Protein 1AOE (pdb70)

Sequence (384 aa):
MLKPNVAIIVAALKPALGIGYKGKMPWRLRKEIRYFKDVTTRTTKPNTRNAVIMGRKTWESIPQKFRPLPDRLNIILSRSYENEIIDDNIIHASSIESSLNLVSDVERVFIIGGAEIYNELINNSLVSHLLITEIEHPSPESIEMDTFLKFPLESWTKQPKSELQKFVGDTVLEDDIKEGDFTYNYTLWTRKMLKPNVAIIVAALKPALGIGYKGKMPWRLRKEIRYFKDVTTRTTKPNTRNAVIMGRKTWESIPQKFRPLPDRLNIILSRSYENEIIDDNIIHASSIESSLNLVSDVERVFIIGGAEIYNELINNSLVSHLLITEIEHPSPESIEMDTFLKFPLESWTKQPKSELQKFVGDTVLEDDIKEGDFTYNYTLWTRK

B-factor: mean 18.91, std 11.2, range [2.0, 79.76]

Organism: Candida albicans (NCBI:txid5476)

Secondary structure (DSSP, 8-state):
--S--EEEEEEEETTTTEEEBTTB-S---HHHHHHHHHHHH--SSTT-EEEEEEEHHHHHHS-GGG-SPTTSEEEEE-TT---EEEETTEEEESSHHHHHHT--SEEEEEE---HHHHHHHTTSTTEEEEEEEEEE-S-GGGS---EE----GGGEEEPPHHHHHHHHTT----SSEEETTEEEEEEEEEE-/-----EEEEEEEETTTTEEEBTTB-S---HHHHHHHHHHHH--SSTT---EEEEEHHHHHTS-GGG-SPTTSEEEEE-TTPPPEEEETTEEEESSHHHHTTS-TT-S-EEE---HHHHHHHTT-TTEEEEEEEEEE-S-GGGS---EE----GGGEEEPPHHHHHHHHTT----SSEEETTEEEEEEEEEE-

Foldseek 3Di:
DPLAQAEEEAEAEPDQRFADDPLHGLDDDPVVVVVVLLQQFDDDDDPAGAEEEEEPSNQVSPPPVCPPPPNHQYEYADCPDDFDDPDRRYTYHNDPVVVVVVDDRHGHYYYYDDQVCQQVCLPPVSHFKYKYKYKYFPCVVPRDGDGHHDHPCVQKAKDDVVVVCVSSPPDDFDAQDDDPRMTIGITMIGGD/DDFAQEAEEAEAEPDQQFADAPLHGLDDDDVVVVVVLLLQADDPDPPAGEAEEEEPSNVVSDPPVCPPPPNHAYEYEDCPDDFDDPDRRYTYDNDPVVSRVPGPRHRHYYYYDDQVSQQVPQPPPSHFKYKYKYKYFPCCVPGDGDGGHDHPCVQKAWDDVVVVCVSSPPDDFDAQDDDPRMTIGIIMIGGD

Solvent-accessible surface area: 19963 Å² total; per-residue (Å²): 62,52,42,16,53,1,6,0,7,10,10,0,1,73,115,60,28,0,16,7,82,77,73,110,87,20,25,182,2,164,86,10,94,133,11,47,92,56,1,0,42,60,42,111,39,122,136,41,59,0,0,0,0,0,7,86,142,37,26,92,67,27,58,131,151,134,66,41,27,86,106,12,6,0,0,0,17,17,189,102,50,144,74,94,106,83,69,111,64,21,5,31,0,51,44,8,62,40,0,0,107,66,8,90,63,10,54,66,1,0,0,20,1,19,28,92,26,11,21,104,23,0,76,44,52,4,0,8,39,0,3,3,2,16,0,81,38,109,36,33,136,68,27,107,35,78,42,87,13,150,23,48,40,144,53,5,57,96,46,82,89,68,55,3,66,148,31,1,30,129,16,122,14,83,90,74,12,143,28,82,98,31,35,0,35,23,13,6,29,36,71,110,112,180,120,41,77,3,4,0,7,11,14,0,3,70,108,64,29,0,16,7,73,146,61,150,114,31,22,158,4,168,99,18,72,150,10,48,99,44,6,0,35,85,29,104,108,114,160,52,43,0,0,0,0,0,9,88,152,37,25,98,57,26,69,135,148,134,70,44,24,79,99,9,3,0,0,0,14,17,185,109,49,140,21,89,100,85,72,108,55,24,11,38,0,41,24,28,78,1,0,18,19,13,12,112,93,25,60,66,2,1,0,19,2,22,24,97,15,9,52,77,0,4,106,34,60,38,0,50,37,0,2,2,2,19,0,83,31,108,59,27,160,71,37,116,38,75,41,76,9,152,21,43,37,145,50,8,59,97,48,81,96,71,58,3,66,144,22,2,25,122,19,116,14,80,87,92,10,154,32,78,95,27,32,0,36,23,12,5,27,40,89,152

CATH classification: 3.40.430.10

Structure (mmCIF, N/CA/C/O backbone):
data_1AOE
#
_entry.id   1AOE
#
_cell.length_a   77.910
_cell.length_b   67.280
_cell.length_c   38.490
_cell.angle_alpha   90.00
_cell.angle_beta   93.07
_cell.angle_gamma   90.00
#
_symmetry.space_group_name_H-M   'P 1 21 1'
#
loop_
_entity.id
_entity.type
_entity.pdbx_description
1 polymer 'DIHYDROFOLATE REDUCTASE'
2 non-polymer 'NADPH DIHYDRO-NICOTINAMIDE-ADENINE-DINUCLEOTIDE PHOSPHATE'
3 non-polymer 7-(1-ETHYL-PROPYL)-7H-PYRROLO-[3,2-F]QUINAZOLINE-1,3-DIAMINE
4 water water
#
loop_
_atom_site.group_PDB
_atom_site.id
_atom_site.type_symbol
_atom_site.label_atom_id
_atom_site.label_alt_id
_atom_site.label_comp_id
_atom_site.label_asym_id
_atom_site.label_entity_id
_atom_site.label_seq_id
_atom_site.pdbx_PDB_ins_code
_atom_site.Cartn_x
_atom_site.Cartn_y
_atom_site.Cartn_z
_atom_site.occupancy
_atom_site.B_iso_or_equiv
_atom_site.auth_seq_id
_atom_site.auth_comp_id
_atom_site.auth_asym_id
_atom_site.auth_atom_id
_atom_site.pdbx_PDB_model_num
ATOM 1 N N . MET A 1 1 ? 34.757 15.010 17.856 1.00 17.66 1 MET A N 1
ATOM 2 C CA . MET A 1 1 ? 33.688 15.535 16.927 1.00 20.16 1 MET A CA 1
ATOM 3 C C . MET A 1 1 ? 32.352 15.375 17.707 1.00 17.97 1 MET A C 1
ATOM 4 O O . MET A 1 1 ? 32.074 14.278 18.128 1.00 21.00 1 MET A O 1
ATOM 9 N N . LEU A 1 2 ? 31.609 16.495 17.805 1.00 11.65 2 LEU A N 1
ATOM 10 C CA . LEU A 1 2 ? 30.330 16.480 18.540 1.00 11.88 2 LEU A CA 1
ATOM 11 C C . LEU A 1 2 ? 29.137 16.291 17.589 1.00 12.81 2 LEU A C 1
ATOM 12 O O . LEU A 1 2 ? 28.976 17.051 16.609 1.00 12.36 2 LEU A O 1
ATOM 17 N N . LYS A 1 3 ? 28.291 15.297 17.894 1.00 13.91 3 LYS A N 1
ATOM 18 C CA . LYS A 1 3 ? 27.080 15.035 17.175 1.00 13.43 3 LYS A CA 1
ATOM 19 C C . LYS A 1 3 ? 27.070 15.210 15.675 1.00 12.69 3 LYS A C 1
ATOM 20 O O . LYS A 1 3 ? 26.255 15.935 15.043 1.00 16.09 3 LYS A O 1
ATOM 26 N N . PRO A 1 4 ? 27.985 14.462 14.994 1.00 16.03 4 PRO A N 1
ATOM 27 C CA . PRO A 1 4 ? 28.032 14.467 13.533 1.00 18.67 4 PRO A CA 1
ATOM 28 C C . PRO A 1 4 ? 26.776 13.764 12.975 1.00 12.81 4 PRO A C 1
ATOM 29 O O . PRO A 1 4 ? 26.160 12.911 13.630 1.00 17.29 4 PRO A O 1
ATOM 33 N N . ASN A 1 5 ? 26.411 14.142 11.763 1.00 13.21 5 ASN A N 1
ATOM 34 C CA . ASN A 1 5 ? 25.373 13.448 11.010 1.00 11.95 5 ASN A CA 1
ATOM 35 C C . ASN A 1 5 ? 26.062 12.149 10.532 1.00 22.11 5 ASN A C 1
ATOM 36 O O . ASN A 1 5 ? 27.278 12.220 10.229 1.00 25.47 5 ASN A O 1
ATOM 41 N N . VAL A 1 6 ? 25.421 11.050 10.721 1.00 10.73 6 VAL A N 1
ATOM 42 C CA . VAL A 1 6 ? 26.061 9.755 10.318 1.00 8.29 6 VAL A CA 1
ATOM 43 C C . VAL A 1 6 ? 25.182 9.169 9.174 1.00 12.79 6 VAL A C 1
ATOM 44 O O . VAL A 1 6 ? 23.967 9.259 9.232 1.00 9.80 6 VAL A O 1
ATOM 48 N N . ALA A 1 7 ? 25.857 8.497 8.227 1.00 9.28 7 ALA A N 1
ATOM 49 C CA . ALA A 1 7 ? 25.043 7.838 7.182 1.00 7.45 7 ALA A CA 1
ATOM 50 C C . ALA A 1 7 ? 25.292 6.328 7.265 1.00 9.38 7 ALA A C 1
ATOM 51 O O . ALA A 1 7 ? 26.439 5.888 7.578 1.00 14.00 7 ALA A O 1
ATOM 53 N N . ILE A 1 8 ? 24.278 5.524 6.997 1.00 6.81 8 ILE A N 1
ATOM 54 C CA . ILE A 1 8 ? 24.389 4.089 6.854 1.00 2.00 8 ILE A CA 1
ATOM 55 C C . ILE A 1 8 ? 24.521 3.789 5.321 1.00 10.08 8 ILE A C 1
ATOM 56 O O . ILE A 1 8 ? 23.797 4.374 4.568 1.00 10.36 8 ILE A O 1
ATOM 61 N N . ILE A 1 9 ? 25.540 2.935 5.016 1.00 5.92 9 ILE A N 1
ATOM 62 C CA . ILE A 1 9 ? 25.642 2.539 3.547 1.00 7.29 9 ILE A CA 1
ATOM 63 C C . ILE A 1 9 ? 25.613 1.028 3.574 1.00 7.78 9 ILE A C 1
ATOM 64 O O . ILE A 1 9 ? 26.379 0.355 4.281 1.00 6.86 9 ILE A O 1
ATOM 69 N N . VAL A 1 10 ? 24.731 0.474 2.716 1.00 6.29 10 VAL A N 1
ATOM 70 C CA . VAL A 1 10 ? 24.527 -0.979 2.632 1.00 3.99 10 VAL A CA 1
ATOM 71 C C . VAL A 1 10 ? 23.968 -1.378 1.237 1.00 5.63 10 VAL A C 1
ATOM 72 O O . VAL A 1 10 ? 23.371 -0.537 0.559 1.00 8.68 10 VAL A O 1
ATOM 76 N N . ALA A 1 11 ? 24.246 -2.647 0.932 1.00 8.15 11 ALA A N 1
ATOM 77 C CA . ALA A 1 11 ? 23.686 -3.251 -0.312 1.00 8.51 11 ALA A CA 1
ATOM 78 C C . ALA A 1 11 ? 22.738 -4.380 0.118 1.00 8.86 11 ALA A C 1
ATOM 79 O O . ALA A 1 11 ? 23.167 -5.282 0.873 1.00 11.55 11 ALA A O 1
ATOM 81 N N . ALA A 1 12 ? 21.494 -4.331 -0.366 1.00 12.09 12 ALA A N 1
ATOM 82 C CA . ALA A 1 12 ? 20.513 -5.392 0.058 1.00 11.83 12 ALA A CA 1
ATOM 83 C C . ALA A 1 12 ? 19.649 -5.833 -1.139 1.00 11.22 12 ALA A C 1
ATOM 84 O O . ALA A 1 12 ? 19.210 -5.083 -2.011 1.00 12.02 12 ALA A O 1
ATOM 86 N N . LEU A 1 13 ? 19.321 -7.122 -1.035 1.00 13.77 13 LEU A N 1
ATOM 87 C CA . LEU A 1 13 ? 18.502 -7.826 -2.029 1.00 13.97 13 LEU A CA 1
ATOM 88 C C . LEU A 1 13 ? 17.023 -7.711 -1.673 1.00 15.25 13 LEU A C 1
ATOM 89 O O . LEU A 1 13 ? 16.617 -8.142 -0.594 1.00 18.27 13 LEU A O 1
ATOM 94 N N . LYS A 1 14 ? 16.306 -7.132 -2.606 1.00 13.58 14 LYS A N 1
ATOM 95 C CA . LYS A 1 14 ? 14.832 -6.979 -2.454 1.00 16.91 14 LYS A CA 1
ATOM 96 C C . LYS A 1 14 ? 14.150 -8.324 -2.739 1.00 28.17 14 LYS A C 1
ATOM 97 O O . LYS A 1 14 ? 14.703 -9.181 -3.477 1.00 25.26 14 LYS A O 1
ATOM 103 N N . PRO A 1 15 ? 12.994 -8.560 -2.136 1.00 29.36 15 PRO A N 1
ATOM 104 C CA . PRO A 1 15 ? 12.252 -7.670 -1.237 1.00 26.78 15 PRO A CA 1
ATOM 105 C C . PRO A 1 15 ? 12.500 -7.863 0.259 1.00 14.08 15 PRO A C 1
ATOM 106 O O . PRO A 1 15 ? 12.040 -6.974 1.031 1.00 23.44 15 PRO A O 1
ATOM 110 N N . ALA A 1 16 ? 13.159 -8.917 0.649 1.00 14.77 16 ALA A N 1
ATOM 111 C CA . ALA A 1 16 ? 13.400 -9.189 2.079 1.00 20.95 16 ALA A CA 1
ATOM 112 C C . ALA A 1 16 ? 14.520 -8.389 2.697 1.00 36.47 16 ALA A C 1
ATOM 113 O O . ALA A 1 16 ? 14.688 -8.409 3.941 1.00 17.47 16 ALA A O 1
ATOM 115 N N . LEU A 1 17 ? 15.332 -7.764 1.846 1.00 21.60 17 LEU A N 1
ATOM 116 C CA . LEU A 1 17 ? 16.496 -7.008 2.345 1.00 14.40 17 LEU A CA 1
ATOM 117 C C . LEU A 1 17 ? 17.480 -7.904 3.032 1.00 12.68 17 LEU A C 1
ATOM 118 O O . LEU A 1 17 ? 18.052 -7.603 4.121 1.00 15.91 17 LEU A O 1
ATOM 123 N N . GLY A 1 18 ? 17.854 -8.975 2.329 1.00 14.73 18 GLY A N 1
ATOM 124 C CA . GLY A 1 18 ? 18.914 -9.896 2.747 1.00 13.88 18 GLY A CA 1
ATOM 125 C C . GLY A 1 18 ? 20.287 -9.231 2.518 1.00 16.71 18 GLY A C 1
ATOM 126 O O . GLY A 1 18 ? 20.417 -8.559 1.480 1.00 15.96 18 GLY A O 1
ATOM 127 N N . ILE A 1 19 ? 21.235 -9.403 3.384 1.00 15.46 19 ILE A N 1
ATOM 128 C CA . ILE A 1 19 ? 22.549 -8.808 3.281 1.00 12.50 19 ILE A CA 1
ATOM 129 C C . ILE A 1 19 ? 23.761 -9.731 3.462 1.00 13.23 19 ILE A C 1
ATOM 130 O O . ILE A 1 19 ? 24.886 -9.276 3.239 1.00 14.83 19 ILE A O 1
ATOM 135 N N . GLY A 1 20 ? 23.525 -10.996 3.854 1.00 15.12 20 GLY A N 1
ATOM 136 C CA . GLY A 1 20 ? 24.682 -11.876 4.059 1.00 15.87 20 GLY A CA 1
ATOM 137 C C . GLY A 1 20 ? 24.207 -13.340 4.212 1.00 16.97 20 GLY A C 1
ATOM 138 O O . GLY A 1 20 ? 23.036 -13.618 4.378 1.00 19.73 20 GLY A O 1
ATOM 139 N N . TYR A 1 21 ? 25.242 -14.138 4.140 1.00 20.33 21 TYR A N 1
ATOM 140 C CA . TYR A 1 21 ? 25.083 -15.589 4.258 1.00 24.25 21 TYR A CA 1
ATOM 141 C C . TYR A 1 21 ? 26.387 -16.154 4.814 1.00 28.64 21 TYR A C 1
ATOM 142 O O . TYR A 1 21 ? 27.468 -15.962 4.267 1.00 28.65 21 TYR A O 1
ATOM 151 N N . LYS A 1 22 ? 26.215 -16.775 5.979 1.00 27.21 22 LYS A N 1
ATOM 152 C CA . LYS A 1 22 ? 27.342 -17.403 6.677 1.00 24.83 22 LYS A CA 1
ATOM 153 C C . LYS A 1 22 ? 28.595 -16.582 6.725 1.00 34.24 22 LYS A C 1
ATOM 154 O O . LYS A 1 22 ? 29.726 -17.001 6.393 1.00 39.79 22 LYS A O 1
ATOM 156 N N . GLY A 1 23 ? 28.452 -15.315 7.158 1.00 28.67 23 GLY A N 1
ATOM 157 C CA . GLY A 1 23 ? 29.503 -14.354 7.342 1.00 22.93 23 GLY A CA 1
ATOM 158 C C . GLY A 1 23 ? 30.062 -13.662 6.131 1.00 20.76 23 GLY A C 1
ATOM 159 O O . GLY A 1 23 ? 30.997 -12.833 6.282 1.00 24.07 23 GLY A O 1
ATOM 160 N N . LYS A 1 24 ? 29.516 -13.948 4.960 1.00 24.29 24 LYS A N 1
ATOM 161 C CA . LYS A 1 24 ? 29.985 -13.374 3.684 1.00 33.89 24 LYS A CA 1
ATOM 162 C C . LYS A 1 24 ? 28.863 -12.678 2.929 1.00 22.13 24 LYS A C 1
ATOM 163 O O . LYS A 1 24 ? 27.687 -12.867 3.252 1.00 20.96 24 LYS A O 1
ATOM 169 N N . MET A 1 25 ? 29.234 -11.908 1.885 1.00 21.98 25 MET A N 1
ATOM 170 C CA . MET A 1 25 ? 28.165 -11.283 1.049 1.00 24.35 25 MET A CA 1
ATOM 171 C C . MET A 1 25 ? 27.715 -12.371 0.062 1.00 22.19 25 MET A C 1
ATOM 172 O O . MET A 1 25 ? 28.539 -13.183 -0.410 1.00 29.00 25 MET A O 1
ATOM 177 N N . PRO A 1 26 ? 26.432 -12.401 -0.193 1.00 23.61 26 PRO A N 1
ATOM 178 C CA . PRO A 1 26 ? 25.825 -13.418 -1.053 1.00 20.13 26 PRO A CA 1
ATOM 179 C C . PRO A 1 26 ? 26.037 -13.232 -2.539 1.00 35.30 26 PRO A C 1
ATOM 180 O O . PRO A 1 26 ? 25.466 -13.986 -3.374 1.00 30.52 26 PRO A O 1
ATOM 184 N N . TRP A 1 27 ? 26.816 -12.253 -2.942 1.00 25.69 27 TRP A N 1
ATOM 185 C CA . TRP A 1 27 ? 27.033 -11.853 -4.345 1.00 16.86 27 TRP A CA 1
ATOM 186 C C . TRP A 1 27 ? 28.401 -11.169 -4.442 1.00 22.55 27 TRP A C 1
ATOM 187 O O . TRP A 1 27 ? 28.998 -10.744 -3.453 1.00 23.31 27 TRP A O 1
ATOM 198 N N . ARG A 1 28 ? 28.809 -11.020 -5.697 1.00 23.22 28 ARG A N 1
ATOM 199 C CA . ARG A 1 28 ? 30.042 -10.316 -6.023 1.00 18.91 28 ARG A CA 1
ATOM 200 C C . ARG A 1 28 ? 29.641 -9.396 -7.199 1.00 20.78 28 ARG A C 1
ATOM 201 O O . ARG A 1 28 ? 29.461 -9.844 -8.335 1.00 27.92 28 ARG A O 1
ATOM 209 N N . LEU A 1 29 ? 29.436 -8.166 -6.819 1.00 16.03 29 LEU A N 1
ATOM 210 C CA . LEU A 1 29 ? 29.057 -7.090 -7.752 1.00 12.89 29 LEU A CA 1
ATOM 211 C C . LEU A 1 29 ? 30.237 -6.149 -7.817 1.00 15.18 29 LEU A C 1
ATOM 212 O O . LEU A 1 29 ? 30.543 -5.339 -6.925 1.00 14.67 29 LEU A O 1
ATOM 217 N N . ARG A 1 30 ? 30.953 -6.260 -8.950 1.00 13.10 30 ARG A N 1
ATOM 218 C CA . ARG A 1 30 ? 32.198 -5.451 -9.136 1.00 15.53 30 ARG A CA 1
ATOM 219 C C . ARG A 1 30 ? 32.021 -3.961 -9.164 1.00 12.49 30 ARG A C 1
ATOM 220 O O . ARG A 1 30 ? 32.778 -3.209 -8.497 1.00 16.01 30 ARG A O 1
ATOM 232 N N . LYS A 1 31 ? 31.025 -3.455 -9.908 1.00 11.16 31 LYS A N 1
ATOM 233 C CA . LYS A 1 31 ? 30.806 -2.004 -9.942 1.00 11.54 31 LYS A CA 1
ATOM 234 C C . LYS A 1 31 ? 30.300 -1.488 -8.587 1.00 10.91 31 LYS A C 1
ATOM 235 O O . LYS A 1 31 ? 30.697 -0.349 -8.240 1.00 12.48 31 LYS A O 1
ATOM 241 N N . GLU A 1 32 ? 29.555 -2.303 -7.892 1.00 12.75 32 GLU A N 1
ATOM 242 C CA . GLU A 1 32 ? 28.997 -1.889 -6.563 1.00 12.46 32 GLU A CA 1
ATOM 243 C C . GLU A 1 32 ? 30.101 -1.712 -5.557 1.00 9.84 32 GLU A C 1
ATOM 244 O O . GLU A 1 32 ? 30.101 -0.683 -4.844 1.00 10.54 32 GLU A O 1
ATOM 250 N N . ILE A 1 33 ? 31.085 -2.617 -5.521 1.00 10.84 33 ILE A N 1
ATOM 251 C CA . ILE A 1 33 ? 32.246 -2.449 -4.589 1.00 11.60 33 ILE A CA 1
ATOM 252 C C . ILE A 1 33 ? 33.020 -1.154 -4.934 1.00 11.68 33 ILE A C 1
ATOM 253 O O . ILE A 1 33 ? 33.497 -0.466 -4.033 1.00 11.04 33 ILE A O 1
ATOM 259 N N . ARG A 1 34 ? 33.158 -0.845 -6.204 1.00 9.20 34 ARG A N 1
ATOM 260 C CA . ARG A 1 34 ? 33.822 0.400 -6.641 1.00 15.36 34 ARG A CA 1
ATOM 261 C C . ARG A 1 34 ? 33.058 1.620 -6.192 1.00 11.60 34 ARG A C 1
ATOM 262 O O . ARG A 1 34 ? 33.676 2.613 -5.766 1.00 12.93 34 ARG A O 1
ATOM 270 N N . TYR A 1 35 ? 31.733 1.640 -6.313 1.00 9.34 35 TYR A N 1
ATOM 271 C CA . TYR A 1 35 ? 30.896 2.767 -5.815 1.00 10.40 35 TYR A CA 1
ATOM 272 C C . TYR A 1 35 ? 31.132 2.942 -4.272 1.00 6.07 35 TYR A C 1
ATOM 273 O O . TYR A 1 35 ? 31.283 4.068 -3.813 1.00 10.61 35 TYR A O 1
ATOM 282 N N . PHE A 1 36 ? 31.043 1.810 -3.608 1.00 8.65 36 PHE A N 1
ATOM 283 C CA . PHE A 1 36 ? 31.274 1.869 -2.093 1.00 9.63 36 PHE A CA 1
ATOM 284 C C . PHE A 1 36 ? 32.608 2.575 -1.796 1.00 11.20 36 PHE A C 1
ATOM 285 O O . PHE A 1 36 ? 32.708 3.435 -0.896 1.00 10.69 36 PHE A O 1
ATOM 293 N N . LYS A 1 37 ? 33.667 2.203 -2.524 1.00 10.15 37 LYS A N 1
ATOM 294 C CA . LYS A 1 37 ? 34.990 2.812 -2.306 1.00 10.80 37 LYS A CA 1
ATOM 295 C C . LYS A 1 37 ? 34.989 4.294 -2.586 1.00 12.32 37 LYS A C 1
ATOM 296 O O . LYS A 1 37 ? 35.508 5.118 -1.825 1.00 13.06 37 LYS A O 1
ATOM 302 N N . ASP A 1 38 ? 34.409 4.680 -3.739 1.00 8.62 38 ASP A N 1
ATOM 303 C CA . ASP A 1 38 ? 34.378 6.094 -4.131 1.00 10.58 38 ASP A CA 1
ATOM 304 C C . ASP A 1 38 ? 33.577 6.963 -3.166 1.00 9.96 38 ASP A C 1
ATOM 305 O O . ASP A 1 38 ? 34.028 8.046 -2.780 1.00 12.71 38 ASP A O 1
ATOM 310 N N . VAL A 1 39 ? 32.385 6.466 -2.780 1.00 9.82 39 VAL A N 1
ATOM 311 C CA . VAL A 1 39 ? 31.521 7.224 -1.869 1.00 8.43 39 VAL A CA 1
ATOM 312 C C . VAL A 1 39 ? 32.167 7.462 -0.498 1.00 7.78 39 VAL A C 1
ATOM 313 O O . VAL A 1 39 ? 32.143 8.554 0.042 1.00 12.07 39 VAL A O 1
ATOM 317 N N . THR A 1 40 ? 32.699 6.359 0.040 1.00 9.64 40 THR A N 1
ATOM 318 C CA . THR A 1 40 ? 33.318 6.424 1.366 1.00 12.47 40 THR A CA 1
ATOM 319 C C . THR A 1 40 ? 34.642 7.150 1.422 1.00 15.35 40 THR A C 1
ATOM 320 O O . THR A 1 40 ? 35.042 7.545 2.514 1.00 12.53 40 THR A O 1
ATOM 324 N N . THR A 1 41 ? 35.344 7.257 0.283 1.00 9.28 41 THR A N 1
ATOM 325 C CA . THR A 1 41 ? 36.675 7.919 0.293 1.00 10.72 41 THR A CA 1
ATOM 326 C C . THR A 1 41 ? 36.596 9.372 -0.031 1.00 14.10 41 THR A C 1
ATOM 327 O O . THR A 1 41 ? 37.372 10.142 0.551 1.00 16.23 41 THR A O 1
ATOM 334 N N . ARG A 1 42 ? 35.727 9.735 -0.987 1.00 13.87 42 ARG A N 1
ATOM 335 C CA . ARG A 1 42 ? 35.732 11.176 -1.409 1.00 17.57 42 ARG A CA 1
ATOM 336 C C . ARG A 1 42 ? 35.319 12.181 -0.336 1.00 13.67 42 ARG A C 1
ATOM 337 O O . ARG A 1 42 ? 34.349 12.078 0.379 1.00 18.44 42 ARG A O 1
ATOM 351 N N . THR A 1 43 ? 36.113 13.300 -0.353 1.00 14.11 43 THR A N 1
ATOM 352 C CA . THR A 1 43 ? 35.873 14.441 0.545 1.00 11.81 43 THR A CA 1
ATOM 353 C C . THR A 1 43 ? 35.929 15.732 -0.299 1.00 30.49 43 THR A C 1
ATOM 354 O O . THR A 1 43 ? 36.514 15.689 -1.398 1.00 23.92 43 THR A O 1
ATOM 358 N N . THR A 1 44 ? 35.356 16.770 0.251 1.00 24.23 44 THR A N 1
ATOM 359 C CA . THR A 1 44 ? 35.299 18.117 -0.415 1.00 27.46 44 THR A CA 1
ATOM 360 C C . THR A 1 44 ? 36.233 19.103 0.271 1.00 40.91 44 THR A C 1
ATOM 361 O O . THR A 1 44 ? 36.929 19.894 -0.398 1.00 54.31 44 THR A O 1
ATOM 365 N N . LYS A 1 45 ? 36.277 19.052 1.585 1.00 46.78 45 LYS A N 1
ATOM 366 C CA . LYS A 1 45 ? 37.173 19.871 2.426 1.00 35.36 45 LYS A CA 1
ATOM 367 C C . LYS A 1 45 ? 38.599 19.368 2.183 1.00 59.57 45 LYS A C 1
ATOM 368 O O . LYS A 1 45 ? 38.825 18.245 1.669 1.00 42.24 45 LYS A O 1
ATOM 370 N N . PRO A 1 46 ? 39.566 20.230 2.496 1.00 63.78 46 PRO A N 1
ATOM 371 C CA . PRO A 1 46 ? 40.957 20.017 2.204 1.00 45.77 46 PRO A CA 1
ATOM 372 C C . PRO A 1 46 ? 41.768 18.937 2.811 1.00 41.83 46 PRO A C 1
ATOM 373 O O . PRO A 1 46 ? 42.188 17.985 2.071 1.00 65.20 46 PRO A O 1
ATOM 377 N N . ASN A 1 47 ? 42.102 19.069 4.078 1.00 41.69 47 ASN A N 1
ATOM 378 C CA . ASN A 1 47 ? 42.998 18.037 4.697 1.00 29.68 47 ASN A CA 1
ATOM 379 C C . ASN A 1 47 ? 42.120 17.149 5.554 1.00 40.53 47 ASN A C 1
ATOM 380 O O . ASN A 1 47 ? 42.426 16.934 6.741 1.00 48.95 47 ASN A O 1
ATOM 385 N N . THR A 1 48 ? 41.041 16.670 4.909 1.00 31.46 48 THR A N 1
ATOM 386 C CA . THR A 1 48 ? 40.116 15.798 5.692 1.00 24.03 48 THR A CA 1
ATOM 387 C C . THR A 1 48 ? 40.045 14.415 5.047 1.00 17.05 48 THR A C 1
ATOM 388 O O . THR A 1 48 ? 40.504 14.146 3.926 1.00 22.63 48 THR A O 1
ATOM 392 N N . ARG A 1 49 ? 39.409 13.549 5.821 1.00 15.82 49 ARG A N 1
ATOM 393 C CA . ARG A 1 49 ? 39.129 12.180 5.407 1.00 16.29 49 ARG A CA 1
ATOM 394 C C . ARG A 1 49 ? 37.759 11.801 6.005 1.00 11.14 49 ARG A C 1
ATOM 395 O O . ARG A 1 49 ? 37.256 12.514 6.870 1.00 16.42 49 ARG A O 1
ATOM 403 N N . ASN A 1 50 ? 37.254 10.690 5.505 1.00 10.79 50 ASN A N 1
ATOM 404 C CA . ASN A 1 50 ? 35.955 10.199 6.074 1.00 7.11 50 ASN A CA 1
ATOM 405 C C . ASN A 1 50 ? 36.302 9.104 7.094 1.00 9.52 50 ASN A C 1
ATOM 406 O O . ASN A 1 50 ? 37.372 8.513 7.016 1.00 12.37 50 ASN A O 1
ATOM 411 N N . ALA A 1 51 ? 35.296 8.780 7.909 1.00 9.31 51 ALA A N 1
ATOM 412 C CA . ALA A 1 51 ? 35.472 7.685 8.888 1.00 7.88 51 ALA A CA 1
ATOM 413 C C . ALA A 1 51 ? 34.492 6.590 8.510 1.00 13.68 51 ALA A C 1
ATOM 414 O O . ALA A 1 51 ? 33.402 6.885 8.015 1.00 11.20 51 ALA A O 1
ATOM 416 N N . VAL A 1 52 ? 34.930 5.330 8.611 1.00 7.85 52 VAL A N 1
ATOM 417 C CA . VAL A 1 52 ? 34.036 4.185 8.356 1.00 8.91 52 VAL A CA 1
ATOM 418 C C . VAL A 1 52 ? 33.948 3.407 9.688 1.00 14.29 52 VAL A C 1
ATOM 419 O O . VAL A 1 52 ? 35.011 3.213 10.305 1.00 13.03 52 VAL A O 1
ATOM 423 N N . ILE A 1 53 ? 32.739 3.133 10.103 1.00 8.84 53 ILE A N 1
ATOM 424 C CA . ILE A 1 53 ? 32.557 2.396 11.396 1.00 10.71 53 ILE A CA 1
ATOM 425 C C . ILE A 1 53 ? 31.994 1.036 11.062 1.00 6.67 53 ILE A C 1
ATOM 426 O O . ILE A 1 53 ? 31.058 0.869 10.230 1.00 8.03 53 ILE A O 1
ATOM 435 N N . MET A 1 54 ? 32.560 -0.002 11.699 1.00 6.91 54 MET A N 1
ATOM 436 C CA . MET A 1 54 ? 32.103 -1.383 11.461 1.00 8.39 54 MET A CA 1
ATOM 437 C C . MET A 1 54 ? 32.146 -2.186 12.771 1.00 6.80 54 MET A C 1
ATOM 438 O O . MET A 1 54 ? 32.930 -1.828 13.666 1.00 8.30 54 MET A O 1
ATOM 443 N N . GLY A 1 55 ? 31.393 -3.260 12.749 1.00 9.49 55 GLY A N 1
ATOM 444 C CA . GLY A 1 55 ? 31.397 -4.195 13.925 1.00 10.92 55 GLY A CA 1
ATOM 445 C C . GLY A 1 55 ? 32.653 -5.087 13.768 1.00 12.99 55 GLY A C 1
ATOM 446 O O . GLY A 1 55 ? 33.275 -5.181 12.719 1.00 10.10 55 GLY A O 1
ATOM 447 N N . ARG A 1 56 ? 33.009 -5.729 14.892 1.00 9.76 56 ARG A N 1
ATOM 448 C CA . ARG A 1 56 ? 34.204 -6.579 14.928 1.00 12.53 56 ARG A CA 1
ATOM 449 C C . ARG A 1 56 ? 34.168 -7.699 13.940 1.00 8.80 56 ARG A C 1
ATOM 450 O O . ARG A 1 56 ? 35.226 -7.994 13.264 1.00 11.81 56 ARG A O 1
ATOM 458 N N . LYS A 1 57 ? 33.030 -8.349 13.710 1.00 10.32 57 LYS A N 1
ATOM 459 C CA . LYS A 1 57 ? 32.928 -9.479 12.792 1.00 11.87 57 LYS A CA 1
ATOM 460 C C . LYS A 1 57 ? 33.195 -9.063 11.355 1.00 15.08 57 LYS A C 1
ATOM 461 O O . LYS A 1 57 ? 33.870 -9.777 10.580 1.00 14.34 57 LYS A O 1
ATOM 467 N N . THR A 1 58 ? 32.655 -7.916 10.965 1.00 9.82 58 THR A N 1
ATOM 468 C CA . THR A 1 58 ? 32.931 -7.362 9.623 1.00 14.09 58 THR A CA 1
ATOM 469 C C . THR A 1 58 ? 34.429 -7.074 9.443 1.00 15.96 58 THR A C 1
ATOM 470 O O . THR A 1 58 ? 35.012 -7.442 8.408 1.00 12.66 58 THR A O 1
ATOM 474 N N . TRP A 1 59 ? 35.073 -6.432 10.392 1.00 9.01 59 TRP A N 1
ATOM 475 C CA . TRP A 1 59 ? 36.508 -6.120 10.329 1.00 8.94 59 TRP A CA 1
ATOM 476 C C . TRP A 1 59 ? 37.275 -7.469 10.082 1.00 15.40 59 TRP A C 1
ATOM 477 O O . TRP A 1 59 ? 38.201 -7.540 9.271 1.00 13.20 59 TRP A O 1
ATOM 488 N N . GLU A 1 60 ? 36.947 -8.465 10.911 1.00 13.21 60 GLU A N 1
ATOM 489 C CA . GLU A 1 60 ? 37.639 -9.728 10.829 1.00 15.17 60 GLU A CA 1
ATOM 490 C C . GLU A 1 60 ? 37.434 -10.439 9.507 1.00 21.88 60 GLU A C 1
ATOM 491 O O . GLU A 1 60 ? 38.297 -11.275 9.196 1.00 21.51 60 GLU A O 1
ATOM 497 N N . SER A 1 61 ? 36.367 -10.110 8.803 1.00 13.81 61 SER A N 1
ATOM 498 C CA . SER A 1 61 ? 36.042 -10.748 7.525 1.00 18.14 61 SER A CA 1
ATOM 499 C C . SER A 1 61 ? 36.909 -10.210 6.397 1.00 18.39 61 SER A C 1
ATOM 500 O O . SER A 1 61 ? 36.964 -10.869 5.318 1.00 22.48 61 SER A O 1
ATOM 503 N N . ILE A 1 62 ? 37.569 -9.104 6.559 1.00 11.85 62 ILE A N 1
ATOM 504 C CA . ILE A 1 62 ? 38.450 -8.496 5.508 1.00 14.83 62 ILE A CA 1
ATOM 505 C C . ILE A 1 62 ? 39.832 -9.166 5.760 1.00 17.65 62 ILE A C 1
ATOM 506 O O . ILE A 1 62 ? 40.302 -9.219 6.902 1.00 14.86 62 ILE A O 1
ATOM 511 N N . PRO A 1 63 ? 40.437 -9.654 4.694 1.00 20.26 63 PRO A N 1
ATOM 512 C CA . PRO A 1 63 ? 41.767 -10.332 4.834 1.00 18.27 63 PRO A CA 1
ATOM 513 C C . PRO A 1 63 ? 42.727 -9.355 5.469 1.00 11.97 63 PRO A C 1
ATOM 514 O O . PRO A 1 63 ? 42.723 -8.149 5.097 1.00 14.56 63 PRO A O 1
ATOM 518 N N . GLN A 1 64 ? 43.524 -9.844 6.436 1.00 13.90 64 GLN A N 1
ATOM 519 C CA . GLN A 1 64 ? 44.408 -8.971 7.209 1.00 14.82 64 GLN A CA 1
ATOM 520 C C . GLN A 1 64 ? 45.265 -8.017 6.428 1.00 12.93 64 GLN A C 1
ATOM 521 O O . GLN A 1 64 ? 45.610 -6.903 6.865 1.00 15.34 64 GLN A O 1
ATOM 527 N N . LYS A 1 65 ? 45.699 -8.432 5.258 1.00 16.28 65 LYS A N 1
ATOM 528 C CA . LYS A 1 65 ? 46.553 -7.714 4.325 1.00 18.70 65 LYS A CA 1
ATOM 529 C C . LYS A 1 65 ? 45.817 -6.533 3.705 1.00 16.19 65 LYS A C 1
ATOM 530 O O . LYS A 1 65 ? 46.481 -5.547 3.297 1.00 24.89 65 LYS A O 1
ATOM 536 N N . PHE A 1 66 ? 44.472 -6.575 3.692 1.00 16.59 66 PHE A N 1
ATOM 537 C CA . PHE A 1 66 ? 43.651 -5.531 3.086 1.00 17.36 66 PHE A CA 1
ATOM 538 C C . PHE A 1 66 ? 42.905 -4.621 4.053 1.00 17.19 66 PHE A C 1
ATOM 539 O O . PHE A 1 66 ? 41.998 -3.854 3.668 1.00 16.36 66 PHE A O 1
ATOM 547 N N . ARG A 1 67 ? 43.329 -4.670 5.298 1.00 14.88 67 ARG A N 1
ATOM 548 C CA . ARG A 1 67 ? 42.794 -3.765 6.335 1.00 11.98 67 ARG A CA 1
ATOM 549 C C . ARG A 1 67 ? 43.965 -3.047 6.957 1.00 14.55 67 ARG A C 1
ATOM 550 O O . ARG A 1 67 ? 45.076 -3.612 6.952 1.00 15.35 67 ARG A O 1
ATOM 558 N N . PRO A 1 68 ? 43.824 -1.824 7.421 1.00 12.50 68 PRO A N 1
ATOM 559 C CA . PRO A 1 68 ? 42.543 -1.068 7.403 1.00 9.36 68 PRO A CA 1
ATOM 560 C C . PRO A 1 68 ? 42.218 -0.687 5.961 1.00 13.43 68 PRO A C 1
ATOM 561 O O . PRO A 1 68 ? 43.113 -0.649 5.098 1.00 14.65 68 PRO A O 1
ATOM 565 N N . LEU A 1 69 ? 40.929 -0.341 5.736 1.00 11.92 69 LEU A N 1
ATOM 566 C CA . LEU A 1 69 ? 40.590 0.143 4.351 1.00 8.91 69 LEU A CA 1
ATOM 567 C C . LEU A 1 69 ? 41.323 1.468 4.173 1.00 8.19 69 LEU A C 1
ATOM 568 O O . LEU A 1 69 ? 41.284 2.399 4.980 1.00 12.49 69 LEU A O 1
ATOM 573 N N . PRO A 1 70 ? 42.051 1.566 3.027 1.00 10.00 70 PRO A N 1
ATOM 574 C CA . PRO A 1 70 ? 42.878 2.728 2.814 1.00 12.92 70 PRO A CA 1
ATOM 575 C C . PRO A 1 70 ? 42.118 4.025 2.657 1.00 15.48 70 PRO A C 1
ATOM 576 O O . PRO A 1 70 ? 40.981 4.059 2.157 1.00 14.92 70 PRO A O 1
ATOM 580 N N . ASP A 1 71 ? 42.793 5.1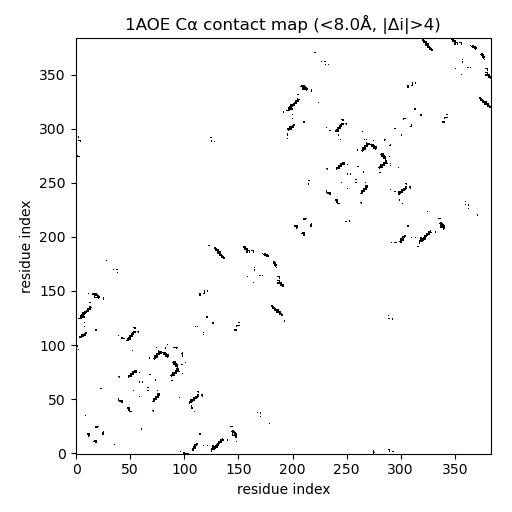20 3.025 1.00 9.77 71 ASP A N 1
ATOM 581 C CA . ASP A 1 71 ? 42.332 6.473 2.836 1.00 11.31 71 ASP A CA 1
ATOM 582 C C . ASP A 1 71 ? 41.141 6.935 3.684 1.00 12.50 71 ASP A C 1
ATOM 583 O O . ASP A 1 71 ? 40.608 8.028 3.435 1.00 14.90 71 ASP A O 1
ATOM 588 N N . ARG A 1 72 ? 40.784 6.066 4.633 1.00 11.32 72 ARG A N 1
ATOM 589 C CA . ARG A 1 72 ? 39.666 6.398 5.562 1.00 10.00 72 ARG A CA 1
ATOM 590 C C . ARG A 1 72 ? 40.135 6.035 6.994 1.00 11.83 72 ARG A C 1
ATOM 591 O O . ARG A 1 72 ? 40.895 5.088 7.119 1.00 11.43 72 ARG A O 1
ATOM 599 N N . LEU A 1 73 ? 39.546 6.794 7.929 1.00 8.11 73 LEU A N 1
ATOM 600 C CA . LEU A 1 73 ? 39.795 6.407 9.360 1.00 8.22 73 LEU A CA 1
ATOM 601 C C . LEU A 1 73 ? 38.875 5.196 9.644 1.00 10.66 73 LEU A C 1
ATOM 602 O O . LEU A 1 73 ? 37.648 5.358 9.416 1.00 9.49 73 LEU A O 1
ATOM 607 N N . ASN A 1 74 ? 39.463 4.086 10.091 1.00 5.78 74 ASN A N 1
ATOM 608 C CA . ASN A 1 74 ? 38.652 2.898 10.400 1.00 8.55 74 ASN A CA 1
ATOM 609 C C . ASN A 1 74 ? 38.341 2.827 11.913 1.00 10.65 74 ASN A C 1
ATOM 610 O O . ASN A 1 74 ? 39.276 2.878 12.733 1.00 13.35 74 ASN A O 1
ATOM 615 N N . ILE A 1 75 ? 37.049 2.676 12.219 1.00 7.63 75 ILE A N 1
ATOM 616 C CA . ILE A 1 75 ? 36.631 2.529 13.630 1.00 11.30 75 ILE A CA 1
ATOM 617 C C . ILE A 1 75 ? 35.968 1.137 13.777 1.00 8.29 75 ILE A C 1
ATOM 618 O O . ILE A 1 75 ? 35.058 0.796 12.995 1.00 9.19 75 ILE A O 1
ATOM 623 N N . ILE A 1 76 ? 36.459 0.384 14.772 1.00 7.31 76 ILE A N 1
ATOM 624 C CA . ILE A 1 76 ? 35.923 -0.975 14.966 1.00 8.81 76 ILE A CA 1
ATOM 625 C C . ILE A 1 76 ? 35.253 -1.014 16.361 1.00 12.39 76 ILE A C 1
ATOM 626 O O . ILE A 1 76 ? 35.944 -0.659 17.309 1.00 11.22 76 ILE A O 1
ATOM 631 N N . LEU A 1 77 ? 34.034 -1.491 16.370 1.00 8.73 77 LEU A N 1
ATOM 632 C CA . LEU A 1 77 ? 33.270 -1.574 17.649 1.00 7.47 77 LEU A CA 1
ATOM 633 C C . LEU A 1 77 ? 33.212 -3.034 18.110 1.00 8.03 77 LEU A C 1
ATOM 634 O O . LEU A 1 77 ? 32.894 -3.981 17.401 1.00 12.41 77 LEU A O 1
ATOM 639 N N . SER A 1 78 ? 33.496 -3.073 19.438 1.00 10.07 78 SER A N 1
ATOM 640 C CA . SER A 1 78 ? 33.346 -4.337 20.185 1.00 11.21 78 SER A CA 1
ATOM 641 C C . SER A 1 78 ? 32.905 -3.873 21.637 1.00 7.99 78 SER A C 1
ATOM 642 O O . SER A 1 78 ? 33.435 -2.906 22.148 1.00 14.89 78 SER A O 1
ATOM 645 N N . ARG A 1 79 ? 32.007 -4.724 22.142 1.00 12.17 79 ARG A N 1
ATOM 646 C CA . ARG A 1 79 ? 31.601 -4.465 23.581 1.00 20.29 79 ARG A CA 1
ATOM 647 C C . ARG A 1 79 ? 32.767 -4.699 24.523 1.00 18.27 79 ARG A C 1
ATOM 648 O O . ARG A 1 79 ? 32.806 -4.180 25.666 1.00 20.62 79 ARG A O 1
ATOM 661 N N . SER A 1 80 ? 33.780 -5.444 24.083 1.00 15.40 80 SER A N 1
ATOM 662 C CA . SER A 1 80 ? 34.995 -5.728 24.857 1.00 26.62 80 SER A CA 1
ATOM 663 C C . SER A 1 80 ? 36.097 -4.693 24.732 1.00 27.32 80 SER A C 1
ATOM 664 O O . SER A 1 80 ? 37.132 -4.803 25.461 1.00 26.75 80 SER A O 1
ATOM 668 N N . TYR A 1 81 ? 36.000 -3.715 23.828 1.00 15.59 81 TYR A N 1
ATOM 669 C CA . TYR A 1 81 ? 37.057 -2.743 23.662 1.00 13.23 81 TYR A CA 1
ATOM 670 C C . TYR A 1 81 ? 37.022 -1.529 24.551 1.00 16.41 81 TYR A C 1
ATOM 671 O O . TYR A 1 81 ? 36.009 -0.868 24.763 1.00 17.59 81 TYR A O 1
ATOM 680 N N . GLU A 1 82 ? 38.230 -1.160 24.951 1.00 19.29 82 GLU A N 1
ATOM 681 C CA . GLU A 1 82 ? 38.397 0.165 25.630 1.00 19.51 82 GLU A CA 1
ATOM 682 C C . GLU A 1 82 ? 38.552 1.136 24.485 1.00 21.87 82 GLU A C 1
ATOM 683 O O . GLU A 1 82 ? 38.916 0.691 23.347 1.00 22.91 82 GLU A O 1
ATOM 689 N N . ASN A 1 83 ? 38.213 2.369 24.690 1.00 14.01 83 ASN A N 1
ATOM 690 C CA . ASN A 1 83 ? 38.323 3.452 23.675 1.00 11.90 83 ASN A CA 1
ATOM 691 C C . ASN A 1 83 ? 39.796 3.781 23.491 1.00 31.82 83 ASN A C 1
ATOM 692 O O . ASN A 1 83 ? 40.389 4.445 24.355 1.00 35.57 83 ASN A O 1
ATOM 697 N N . GLU A 1 84 ? 40.369 3.315 22.399 1.00 17.21 84 GLU A N 1
ATOM 698 C CA . GLU A 1 84 ? 41.833 3.424 22.166 1.00 21.40 84 GLU A CA 1
ATOM 699 C C . GLU A 1 84 ? 42.168 3.771 20.720 1.00 16.26 84 GLU A C 1
ATOM 700 O O . GLU A 1 84 ? 41.576 3.181 19.787 1.00 14.51 84 GLU A O 1
ATOM 710 N N . ILE A 1 85 ? 43.109 4.683 20.573 1.00 14.13 8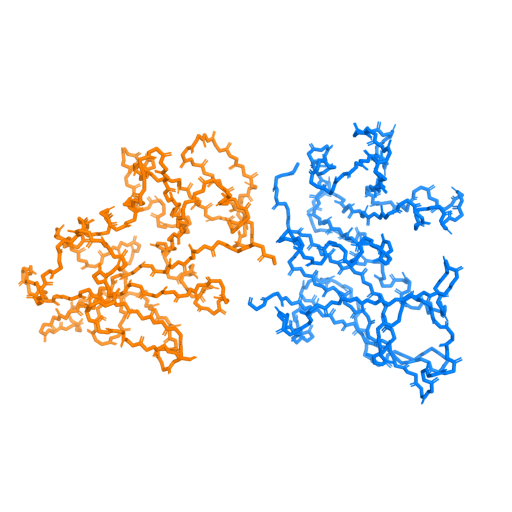5 ILE A N 1
ATOM 711 C CA . ILE A 1 85 ? 43.655 5.033 19.247 1.00 8.91 85 ILE A CA 1
ATOM 712 C C . ILE A 1 85 ? 44.788 4.008 18.994 1.00 14.20 85 ILE A C 1
ATOM 713 O O . ILE A 1 85 ? 45.778 4.032 19.802 1.00 15.45 85 ILE A O 1
ATOM 718 N N . ILE A 1 86 ? 44.609 3.174 18.006 1.00 10.03 86 ILE A N 1
ATOM 719 C CA . ILE A 1 86 ? 45.670 2.179 17.683 1.00 8.33 86 ILE A CA 1
ATOM 720 C C . ILE A 1 86 ? 46.809 2.852 16.938 1.00 11.98 86 ILE A C 1
ATOM 721 O O . ILE A 1 86 ? 47.971 2.814 17.389 1.00 11.42 86 ILE A O 1
ATOM 726 N N . ASP A 1 87 ? 46.462 3.463 15.826 1.00 13.46 87 ASP A N 1
ATOM 727 C CA . ASP A 1 87 ? 47.433 4.250 15.007 1.00 11.07 87 ASP A CA 1
ATOM 728 C C . ASP A 1 87 ? 46.587 5.359 14.350 1.00 11.12 87 ASP A C 1
ATOM 729 O O . ASP A 1 87 ? 45.374 5.481 14.666 1.00 13.28 87 ASP A O 1
ATOM 734 N N . ASP A 1 88 ? 47.180 6.044 13.393 1.00 12.82 88 ASP A N 1
ATOM 735 C CA . ASP A 1 88 ? 46.407 7.134 12.755 1.00 15.82 88 ASP A CA 1
ATOM 736 C C . ASP A 1 88 ? 45.183 6.655 11.965 1.00 13.36 88 ASP A C 1
ATOM 737 O O . ASP A 1 88 ? 44.324 7.509 11.643 1.00 17.02 88 ASP A O 1
ATOM 742 N N . ASN A 1 89 ? 45.084 5.407 11.588 1.00 8.31 89 ASN A N 1
ATOM 743 C CA . ASN A 1 89 ? 44.024 4.879 10.763 1.00 11.59 89 ASN A CA 1
ATOM 744 C C . ASN A 1 89 ? 43.045 3.969 11.481 1.00 8.69 89 ASN A C 1
ATOM 745 O O . ASN A 1 89 ? 42.094 3.560 10.795 1.00 10.53 89 ASN A O 1
ATOM 750 N N . ILE A 1 90 ? 43.352 3.583 12.707 1.00 8.65 90 ILE A N 1
ATOM 751 C CA . ILE A 1 90 ? 42.482 2.603 13.406 1.00 8.87 90 ILE A CA 1
ATOM 752 C C . ILE A 1 90 ? 42.208 3.092 14.854 1.00 12.90 90 ILE A C 1
ATOM 753 O O . ILE A 1 90 ? 43.134 3.389 15.607 1.00 10.33 90 ILE A O 1
ATOM 758 N N . ILE A 1 91 ? 40.926 2.995 15.139 1.00 9.01 91 ILE A N 1
ATOM 759 C CA . ILE A 1 91 ? 40.383 3.285 16.491 1.00 12.61 91 ILE A CA 1
ATOM 760 C C . ILE A 1 91 ? 39.564 2.093 16.974 1.00 9.49 91 ILE A C 1
ATOM 761 O O . ILE A 1 91 ? 38.754 1.514 16.241 1.00 10.99 91 ILE A O 1
ATOM 766 N N . HIS A 1 92 ? 39.742 1.761 18.220 1.00 10.57 92 HIS A N 1
ATOM 767 C CA . HIS A 1 92 ? 38.872 0.708 18.894 1.00 10.58 92 HIS A CA 1
ATOM 768 C C . HIS A 1 92 ? 37.931 1.475 19.826 1.00 14.14 92 HIS A C 1
ATOM 769 O O . HIS A 1 92 ? 38.329 2.498 20.431 1.00 16.52 92 HIS A O 1
ATOM 776 N N . ALA A 1 93 ? 36.683 1.030 19.846 1.00 11.15 93 ALA A N 1
ATOM 777 C CA . ALA A 1 93 ? 35.696 1.703 20.744 1.00 10.90 93 ALA A CA 1
ATOM 778 C C . ALA A 1 93 ? 34.595 0.714 21.064 1.00 10.21 93 ALA A C 1
ATOM 779 O O . ALA A 1 93 ? 34.415 -0.296 20.370 1.00 12.01 93 ALA A O 1
ATOM 781 N N . SER A 1 94 ? 33.836 1.017 22.150 1.00 10.90 94 SER A N 1
ATOM 782 C CA . SER A 1 94 ? 32.685 0.177 22.493 1.00 12.96 94 SER A CA 1
ATOM 783 C C . SER A 1 94 ? 31.344 0.853 22.205 1.00 15.48 94 SER A C 1
ATOM 784 O O . SER A 1 94 ? 30.280 0.228 22.434 1.00 15.47 94 SER A O 1
ATOM 787 N N . SER A 1 95 ? 31.378 2.088 21.715 1.00 10.69 95 SER A N 1
ATOM 788 C CA . SER A 1 95 ? 30.168 2.806 21.320 1.00 12.04 95 SER A CA 1
ATOM 789 C C . SER A 1 95 ? 30.488 3.825 20.205 1.00 10.79 95 SER A C 1
ATOM 790 O O . SER A 1 95 ? 31.561 4.407 20.148 1.00 15.12 95 SER A O 1
ATOM 793 N N . ILE A 1 96 ? 29.479 3.994 19.348 1.00 14.94 96 ILE A N 1
ATOM 794 C CA . ILE A 1 96 ? 29.638 4.946 18.204 1.00 11.86 96 ILE A CA 1
ATOM 795 C C . ILE A 1 96 ? 30.013 6.292 18.711 1.00 10.16 96 ILE A C 1
ATOM 796 O O . ILE A 1 96 ? 30.992 6.985 18.318 1.00 12.34 96 ILE A O 1
ATOM 801 N N . GLU A 1 97 ? 29.224 6.781 19.699 1.00 12.86 97 GLU A N 1
ATOM 802 C CA . GLU A 1 97 ? 29.462 8.115 20.207 1.00 15.86 97 GLU A CA 1
ATOM 803 C C . GLU A 1 97 ? 30.754 8.319 20.940 1.00 15.44 97 GLU A C 1
ATOM 804 O O . GLU A 1 97 ? 31.419 9.374 20.722 1.00 18.98 97 GLU A O 1
ATOM 810 N N . SER A 1 98 ? 31.197 7.354 21.727 1.00 14.89 98 SER A N 1
ATOM 811 C CA . SER A 1 98 ? 32.523 7.481 22.390 1.00 17.44 98 SER A CA 1
ATOM 812 C C . SER A 1 98 ? 33.634 7.527 21.357 1.00 15.46 98 SER A C 1
ATOM 813 O O . SER A 1 98 ? 34.664 8.185 21.588 1.00 19.42 98 SER A O 1
ATOM 816 N N . SER A 1 99 ? 33.457 6.763 20.252 1.00 14.92 99 SER A N 1
ATOM 817 C CA . SER A 1 99 ? 34.518 6.714 19.228 1.00 14.69 99 SER A CA 1
ATOM 818 C C . SER A 1 99 ? 34.719 8.083 18.549 1.00 18.15 99 SER A C 1
ATOM 819 O O . SER A 1 99 ? 35.860 8.497 18.213 1.00 17.65 99 SER A O 1
ATOM 822 N N . LEU A 1 100 ? 33.571 8.755 18.334 1.00 14.42 100 LEU A N 1
ATOM 823 C CA . LEU A 1 100 ? 33.602 10.087 17.663 1.00 21.15 100 LEU A CA 1
ATOM 824 C C . LEU A 1 100 ? 34.294 11.154 18.463 1.00 16.84 100 LEU A C 1
ATOM 825 O O . LEU A 1 100 ? 34.800 12.166 17.926 1.00 21.24 100 LEU A O 1
ATOM 830 N N . ASN A 1 101 ? 34.368 10.974 19.778 1.00 16.34 101 ASN A N 1
ATOM 831 C CA . ASN A 1 101 ? 35.069 11.907 20.679 1.00 19.61 101 ASN A CA 1
ATOM 832 C C . ASN A 1 101 ? 36.564 11.880 20.427 1.00 32.08 101 ASN A C 1
ATOM 833 O O . ASN A 1 101 ? 37.293 12.856 20.692 1.00 35.88 101 ASN A O 1
ATOM 838 N N . LEU A 1 102 ? 37.050 10.748 19.931 1.00 24.17 102 LEU A N 1
ATOM 839 C CA . LEU A 1 102 ? 38.451 10.542 19.623 1.00 28.56 102 LEU A CA 1
ATOM 840 C C . LEU A 1 102 ? 38.897 11.067 18.251 1.00 54.43 102 LEU A C 1
ATOM 841 O O . LEU A 1 102 ? 40.126 11.019 17.978 1.00 37.17 102 LEU A O 1
ATOM 846 N N . VAL A 1 103 ? 37.967 11.497 17.417 1.00 33.22 103 VAL A N 1
ATOM 847 C CA . VAL A 1 103 ? 38.297 11.926 16.062 1.00 31.02 103 VAL A CA 1
ATOM 848 C C . VAL A 1 103 ? 38.223 13.450 15.875 1.00 27.98 103 VAL A C 1
ATOM 849 O O . VAL A 1 103 ? 37.371 14.145 16.442 1.00 31.90 103 VAL A O 1
ATOM 853 N N . SER A 1 104 ? 39.000 13.857 14.892 1.00 37.23 104 SER A N 1
ATOM 854 C CA . SER A 1 104 ? 39.035 15.237 14.375 1.00 27.74 104 SER A CA 1
ATOM 855 C C . SER A 1 104 ? 39.497 15.193 12.898 1.00 23.04 104 SER A C 1
ATOM 856 O O . SER A 1 104 ? 40.112 14.218 12.402 1.00 30.63 104 SER A O 1
ATOM 859 N N . ASP A 1 105 ? 39.187 16.273 12.196 1.00 28.58 105 ASP A N 1
ATOM 860 C CA . ASP A 1 105 ? 39.552 16.393 10.772 1.00 34.39 105 ASP A CA 1
ATOM 861 C C . ASP A 1 105 ? 38.874 15.283 9.948 1.00 22.61 105 ASP A C 1
ATOM 862 O O . ASP A 1 105 ? 39.440 14.793 8.951 1.00 27.09 105 ASP A O 1
ATOM 864 N N . VAL A 1 106 ? 37.650 14.982 10.368 1.00 20.40 106 VAL A N 1
ATOM 865 C CA . VAL A 1 106 ? 36.807 14.008 9.608 1.00 15.60 106 VAL A CA 1
ATOM 866 C C . VAL A 1 106 ? 35.694 14.804 8.937 1.00 14.84 106 VAL A C 1
ATOM 867 O O . VAL A 1 106 ? 35.032 15.592 9.621 1.00 22.07 106 VAL A O 1
ATOM 871 N N . GLU A 1 107 ? 35.427 14.512 7.668 1.00 15.56 107 GLU A N 1
ATOM 872 C CA . GLU A 1 107 ? 34.340 15.150 6.934 1.00 17.83 107 GLU A CA 1
ATOM 873 C C . GLU A 1 107 ? 33.031 14.394 7.153 1.00 22.64 107 GLU A C 1
ATOM 874 O O . GLU A 1 107 ? 32.149 14.921 7.867 1.00 20.69 107 GLU A O 1
ATOM 880 N N . ARG A 1 108 ? 32.885 13.222 6.579 1.00 10.43 108 ARG A N 1
ATOM 881 C CA . ARG A 1 108 ? 31.651 12.401 6.789 1.00 7.80 108 ARG A CA 1
ATOM 882 C C . ARG A 1 108 ? 31.963 11.108 7.544 1.00 9.19 108 ARG A C 1
ATOM 883 O O . ARG A 1 108 ? 33.082 10.600 7.512 1.00 11.97 108 ARG A O 1
ATOM 891 N N . VAL A 1 109 ? 30.870 10.590 8.181 1.00 7.18 109 VAL A N 1
ATOM 892 C CA . VAL A 1 109 ? 31.016 9.349 8.962 1.00 6.64 109 VAL A CA 1
ATOM 893 C C . VAL A 1 109 ? 30.019 8.343 8.350 1.00 12.49 109 VAL A C 1
ATOM 894 O O . VAL A 1 109 ? 28.835 8.667 8.253 1.00 10.41 109 VAL A O 1
ATOM 901 N N . PHE A 1 110 ? 30.506 7.138 8.061 1.00 8.05 110 PHE A N 1
ATOM 902 C CA . PHE A 1 110 ? 29.674 6.122 7.472 1.00 6.57 110 PHE A CA 1
ATOM 903 C C . PHE A 1 110 ? 29.681 4.848 8.363 1.00 10.23 110 PHE A C 1
ATOM 904 O O . PHE A 1 110 ? 30.780 4.402 8.773 1.00 12.46 110 PHE A O 1
ATOM 912 N N . ILE A 1 111 ? 28.519 4.291 8.542 1.00 4.85 111 ILE A N 1
ATOM 913 C CA . ILE A 1 111 ? 28.399 2.968 9.156 1.00 5.65 111 ILE A CA 1
ATOM 914 C C . ILE A 1 111 ? 28.343 1.927 7.989 1.00 7.00 111 ILE A C 1
ATOM 915 O O . ILE A 1 111 ? 27.439 2.027 7.152 1.00 8.21 111 ILE A O 1
ATOM 920 N N . ILE A 1 112 ? 29.333 1.037 8.020 1.00 7.24 112 ILE A N 1
ATOM 921 C CA . ILE A 1 112 ? 29.488 0.078 6.935 1.00 7.99 112 ILE A CA 1
ATOM 922 C C . ILE A 1 112 ? 29.124 -1.353 7.160 1.00 10.10 112 ILE A C 1
ATOM 923 O O . ILE A 1 112 ? 29.352 -2.228 6.272 1.00 8.59 112 ILE A O 1
ATOM 928 N N . GLY A 1 113 ? 28.556 -1.676 8.327 1.00 7.83 113 GLY A N 1
ATOM 929 C CA . GLY A 1 113 ? 28.110 -3.040 8.619 1.00 7.48 113 GLY A CA 1
ATOM 930 C C . GLY A 1 113 ? 28.732 -3.573 9.888 1.00 8.71 113 GLY A C 1
ATOM 931 O O . GLY A 1 113 ? 29.549 -2.909 10.519 1.00 8.82 113 GLY A O 1
ATOM 932 N N . GLY A 1 114 ? 28.386 -4.805 10.299 1.00 10.00 114 GLY A N 1
ATOM 933 C CA . GLY A 1 114 ? 27.436 -5.675 9.582 1.00 5.59 114 GLY A CA 1
ATOM 934 C C . GLY A 1 114 ? 26.031 -5.633 10.160 1.00 7.14 114 GLY A C 1
ATOM 935 O O . GLY A 1 114 ? 25.543 -4.573 10.610 1.00 7.86 114 GLY A O 1
ATOM 936 N N . ALA A 1 115 ? 25.342 -6.784 10.039 1.00 11.34 115 ALA A N 1
ATOM 937 C CA . ALA A 1 115 ? 23.927 -6.858 10.417 1.00 13.14 115 ALA A CA 1
ATOM 938 C C . ALA A 1 115 ? 23.580 -6.335 11.773 1.00 11.50 115 ALA A C 1
ATOM 939 O O . ALA A 1 115 ? 22.618 -5.562 11.939 1.00 10.95 115 ALA A O 1
ATOM 941 N N . GLU A 1 116 ? 24.333 -6.814 12.774 1.00 9.54 116 GLU A N 1
ATOM 942 C CA . GLU A 1 116 ? 24.016 -6.391 14.156 1.00 11.30 116 GLU A CA 1
ATOM 943 C C . GLU A 1 116 ? 24.169 -4.928 14.343 1.00 14.50 116 GLU A C 1
ATOM 944 O O . GLU A 1 116 ? 23.329 -4.209 14.930 1.00 12.50 116 GLU A O 1
ATOM 950 N N . ILE A 1 117 ? 25.274 -4.379 13.802 1.00 10.97 117 ILE A N 1
ATOM 951 C CA . ILE A 1 117 ? 25.532 -2.936 13.845 1.00 7.96 117 ILE A CA 1
ATOM 952 C C . ILE A 1 117 ? 24.398 -2.177 13.162 1.00 8.91 117 ILE A C 1
ATOM 953 O O . ILE A 1 117 ? 23.895 -1.182 13.672 1.00 10.38 117 ILE A O 1
ATOM 958 N N . TYR A 1 118 ? 24.041 -2.636 11.957 1.00 7.21 118 TYR A N 1
ATOM 959 C CA . TYR A 1 118 ? 22.979 -1.941 11.223 1.00 10.75 118 TYR A CA 1
ATOM 960 C C . TYR A 1 118 ? 21.620 -1.880 11.978 1.00 6.30 118 TYR A C 1
ATOM 961 O O . TYR A 1 118 ? 20.997 -0.820 12.061 1.00 10.67 118 TYR A O 1
ATOM 970 N N . ASN A 1 119 ? 21.262 -3.053 12.437 1.00 10.19 119 ASN A N 1
ATOM 971 C CA . ASN A 1 119 ? 19.952 -3.271 13.111 1.00 16.02 119 ASN A CA 1
ATOM 972 C C . ASN A 1 119 ? 19.809 -2.505 14.423 1.00 14.66 119 ASN A C 1
ATOM 973 O O . ASN A 1 119 ? 18.698 -2.115 14.819 1.00 15.45 119 ASN A O 1
ATOM 978 N N . GLU A 1 120 ? 20.933 -2.283 15.077 1.00 12.21 120 GLU A N 1
ATOM 979 C CA . GLU A 1 120 ? 20.901 -1.517 16.361 1.00 15.25 120 GLU A CA 1
ATOM 980 C C . GLU A 1 120 ? 21.011 -0.037 16.075 1.00 16.16 120 GLU A C 1
ATOM 981 O O . GLU A 1 120 ? 20.251 0.747 16.675 1.00 19.47 120 GLU A O 1
ATOM 987 N N . LEU A 1 121 ? 21.953 0.371 15.203 1.00 15.23 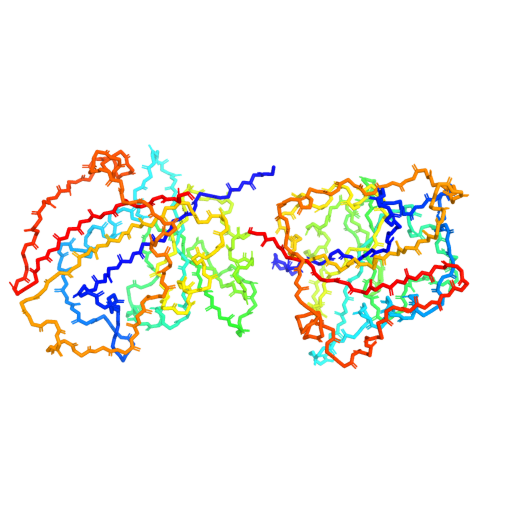121 LEU A N 1
ATOM 988 C CA . LEU A 1 121 ? 22.200 1.775 14.921 1.00 13.02 121 LEU A CA 1
ATOM 989 C C . LEU A 1 121 ? 21.211 2.530 14.105 1.00 9.11 121 LEU A C 1
ATOM 990 O O . LEU A 1 121 ? 21.166 3.810 14.196 1.00 12.50 121 LEU A O 1
ATOM 998 N N . ILE A 1 122 ? 20.338 1.844 13.369 1.00 11.70 122 ILE A N 1
ATOM 999 C CA . ILE A 1 122 ? 19.268 2.459 12.592 1.00 11.09 122 ILE A CA 1
ATOM 1000 C C . ILE A 1 122 ? 18.354 3.314 13.544 1.00 11.71 122 ILE A C 1
ATOM 1001 O O . ILE A 1 122 ? 17.818 4.294 13.107 1.00 15.30 122 ILE A O 1
ATOM 1006 N N . ASN A 1 123 ? 18.271 2.849 14.804 1.00 10.76 123 ASN A N 1
ATOM 1007 C CA . ASN A 1 123 ? 17.410 3.580 15.751 1.00 14.56 123 ASN A CA 1
ATOM 1008 C C . ASN A 1 123 ? 18.170 4.656 16.511 1.00 22.06 123 ASN A C 1
ATOM 1009 O O . ASN A 1 123 ? 17.621 5.156 17.504 1.00 19.48 123 ASN A O 1
ATOM 1014 N N . ASN A 1 124 ? 19.382 4.987 16.158 1.00 13.06 124 ASN A N 1
ATOM 1015 C CA . ASN A 1 124 ? 20.177 6.026 16.862 1.00 11.36 124 ASN A CA 1
ATOM 1016 C C . ASN A 1 124 ? 19.949 7.311 16.060 1.00 13.86 124 ASN A C 1
ATOM 1017 O O . ASN A 1 124 ? 20.147 7.343 14.844 1.00 10.70 124 ASN A O 1
ATOM 1022 N N . SER A 1 125 ? 19.508 8.396 16.731 1.00 10.12 125 SER A N 1
ATOM 1023 C CA . SER A 1 125 ? 19.183 9.640 16.075 1.00 13.72 125 SER A CA 1
ATOM 1024 C C . SER A 1 125 ? 20.345 10.333 15.346 1.00 7.45 125 SER A C 1
ATOM 1025 O O . SER A 1 125 ? 20.099 11.314 14.590 1.00 11.29 125 SER A O 1
ATOM 1028 N N . LEU A 1 126 ? 21.581 9.917 15.653 1.00 7.75 126 LEU A N 1
ATOM 1029 C CA . LEU A 1 126 ? 22.758 10.450 14.917 1.00 10.37 126 LEU A CA 1
ATOM 1030 C C . LEU A 1 126 ? 22.599 10.045 13.407 1.00 9.35 126 LEU A C 1
ATOM 1031 O O . LEU A 1 126 ? 23.167 10.790 12.583 1.00 12.25 126 LEU A O 1
ATOM 1036 N N . VAL A 1 127 ? 22.024 8.896 13.161 1.00 8.00 127 VAL A N 1
ATOM 1037 C CA . VAL A 1 127 ? 21.839 8.420 11.760 1.00 9.95 127 VAL A CA 1
ATOM 1038 C C . VAL A 1 127 ? 20.795 9.277 11.026 1.00 9.91 127 VAL A C 1
ATOM 1039 O O . VAL A 1 127 ? 19.622 9.225 11.350 1.00 10.55 127 VAL A O 1
ATOM 1043 N N . SER A 1 128 ? 21.238 10.035 10.019 1.00 8.75 128 SER A N 1
ATOM 1044 C CA . SER A 1 128 ? 20.406 10.948 9.270 1.00 9.55 128 SER A CA 1
ATOM 1045 C C . SER A 1 128 ? 20.153 10.517 7.837 1.00 9.72 128 SER A C 1
ATOM 1046 O O . SER A 1 128 ? 19.185 10.956 7.253 1.00 8.54 128 SER A O 1
ATOM 1049 N N . HIS A 1 129 ? 21.033 9.648 7.281 1.00 8.26 129 HIS A N 1
ATOM 1050 C CA . HIS A 1 129 ? 20.892 9.253 5.873 1.00 8.46 129 HIS A CA 1
ATOM 1051 C C . HIS A 1 129 ? 21.173 7.764 5.705 1.00 10.03 129 HIS A C 1
ATOM 1052 O O . HIS A 1 129 ? 22.002 7.169 6.416 1.00 10.88 129 HIS A O 1
ATOM 1059 N N . LEU A 1 130 ? 20.404 7.181 4.766 1.00 5.35 130 LEU A N 1
ATOM 1060 C CA . LEU A 1 130 ? 20.589 5.798 4.403 1.00 7.68 130 LEU A CA 1
ATOM 1061 C C . LEU A 1 130 ? 20.985 5.791 2.896 1.00 9.38 130 LEU A C 1
ATOM 1062 O O . LEU A 1 130 ? 20.180 6.274 2.097 1.00 9.65 130 LEU A O 1
ATOM 1067 N N . LEU A 1 131 ? 22.118 5.152 2.658 1.00 6.54 131 LEU A N 1
ATOM 1068 C CA . LEU A 1 131 ? 22.508 4.930 1.213 1.00 7.12 131 LEU A CA 1
ATOM 1069 C C . LEU A 1 131 ? 22.320 3.446 0.979 1.00 5.52 131 LEU A C 1
ATOM 1070 O O . LEU A 1 131 ? 23.139 2.599 1.424 1.00 8.39 131 LEU A O 1
ATOM 1078 N N . ILE A 1 132 ? 21.222 3.078 0.315 1.00 6.04 132 ILE A N 1
ATOM 1079 C CA . ILE A 1 132 ? 20.912 1.666 0.113 1.00 5.91 132 ILE A CA 1
ATOM 1080 C C . ILE A 1 132 ? 21.027 1.327 -1.387 1.00 8.99 132 ILE A C 1
ATOM 1081 O O . ILE A 1 132 ? 20.302 1.905 -2.192 1.00 12.50 132 ILE A O 1
ATOM 1086 N N . THR A 1 133 ? 21.890 0.334 -1.592 1.00 5.69 133 THR A N 1
ATOM 1087 C CA . THR A 1 133 ? 21.938 -0.216 -2.996 1.00 7.81 133 THR A CA 1
ATOM 1088 C C . THR A 1 133 ? 20.819 -1.294 -3.027 1.00 11.80 133 THR A C 1
ATOM 1089 O O . THR A 1 133 ? 20.916 -2.321 -2.351 1.00 11.05 133 THR A O 1
ATOM 1093 N N . GLU A 1 134 ? 19.848 -1.004 -3.900 1.00 9.74 134 GLU A N 1
ATOM 1094 C CA . GLU A 1 134 ? 18.686 -1.925 -3.996 1.00 8.89 134 GLU A CA 1
ATOM 1095 C C . GLU A 1 134 ? 18.923 -2.901 -5.127 1.00 11.16 134 GLU A C 1
ATOM 1096 O O . GLU A 1 134 ? 18.874 -2.509 -6.311 1.00 11.97 134 GLU A O 1
ATOM 1102 N N . ILE A 1 135 ? 19.130 -4.142 -4.741 1.00 9.54 135 ILE A N 1
ATOM 1103 C CA . ILE A 1 135 ? 19.419 -5.208 -5.719 1.00 11.13 135 ILE A CA 1
ATOM 1104 C C . ILE A 1 135 ? 18.145 -6.021 -5.978 1.00 17.19 135 ILE A C 1
ATOM 1105 O O . ILE A 1 135 ? 17.383 -6.318 -5.051 1.00 16.84 135 ILE A O 1
ATOM 1110 N N . GLU A 1 136 ? 18.021 -6.374 -7.251 1.00 16.74 136 GLU A N 1
ATOM 1111 C CA . GLU A 1 136 ? 16.890 -7.207 -7.722 1.00 19.42 136 GLU A CA 1
ATOM 1112 C C . GLU A 1 136 ? 17.448 -8.391 -8.471 1.00 15.30 136 GLU A C 1
ATOM 1113 O O . GLU A 1 136 ? 18.559 -8.361 -9.058 1.00 17.75 136 GLU A O 1
ATOM 1123 N N . HIS A 1 137 ? 16.715 -9.492 -8.343 1.00 21.60 137 HIS A N 1
ATOM 1124 C CA . HIS A 1 137 ? 17.064 -10.777 -9.019 1.00 18.53 137 HIS A CA 1
ATOM 1125 C C . HIS A 1 137 ? 15.726 -11.406 -9.446 1.00 29.91 137 HIS A C 1
ATOM 1126 O O . HIS A 1 137 ? 14.696 -11.185 -8.775 1.00 22.59 137 HIS A O 1
ATOM 1133 N N . PRO A 1 138 ? 15.727 -12.139 -10.550 1.00 27.94 138 PRO A N 1
ATOM 1134 C CA . PRO A 1 138 ? 14.500 -12.796 -11.030 1.00 35.21 138 PRO A CA 1
ATOM 1135 C C . PRO A 1 138 ? 13.942 -13.841 -10.071 1.00 30.81 138 PRO A C 1
ATOM 1136 O O . PRO A 1 138 ? 12.714 -14.081 -10.056 1.00 36.70 138 PRO A O 1
ATOM 1140 N N . SER A 1 139 ? 14.792 -14.439 -9.282 1.00 25.91 139 SER A N 1
ATOM 1141 C CA . SER A 1 139 ? 14.400 -15.529 -8.321 1.00 33.91 139 SER A CA 1
ATOM 1142 C C . SER A 1 139 ? 15.187 -15.387 -7.028 1.00 17.69 139 SER A C 1
ATOM 1143 O O . SER A 1 139 ? 16.130 -16.147 -6.718 1.00 25.70 139 SER A O 1
ATOM 1146 N N . PRO A 1 140 ? 14.817 -14.377 -6.244 1.00 31.66 140 PRO A N 1
ATOM 1147 C CA . PRO A 1 140 ? 15.517 -14.030 -4.999 1.00 39.63 140 PRO A CA 1
ATOM 1148 C C . PRO A 1 140 ? 15.520 -15.143 -3.997 1.00 27.55 140 PRO A C 1
ATOM 1149 O O . PRO A 1 140 ? 16.419 -15.244 -3.139 1.00 29.86 140 PRO A O 1
ATOM 1153 N N . GLU A 1 141 ? 14.487 -15.977 -4.105 1.00 40.61 141 GLU A N 1
ATOM 1154 C CA . GLU A 1 141 ? 14.303 -17.131 -3.212 1.00 43.70 141 GLU A CA 1
ATOM 1155 C C . GLU A 1 141 ? 15.368 -18.200 -3.376 1.00 43.99 141 GLU A C 1
ATOM 1156 O O . GLU A 1 141 ? 15.510 -19.071 -2.483 1.00 57.87 141 GLU A O 1
ATOM 1162 N N . SER A 1 142 ? 16.092 -18.148 -4.485 1.00 42.30 142 SER A N 1
ATOM 1163 C CA . SER A 1 142 ? 17.150 -19.132 -4.788 1.00 29.24 142 SER A CA 1
ATOM 1164 C C . SER A 1 142 ? 18.482 -18.709 -4.217 1.00 38.41 142 SER A C 1
ATOM 1165 O O . SER A 1 142 ? 19.423 -19.530 -4.178 1.00 43.39 142 SER A O 1
ATOM 1168 N N . ILE A 1 143 ? 18.543 -17.448 -3.791 1.00 42.23 143 ILE A N 1
ATOM 1169 C CA . ILE A 1 143 ? 19.800 -16.941 -3.182 1.00 34.07 143 ILE A CA 1
ATOM 1170 C C . ILE A 1 143 ? 19.716 -17.213 -1.675 1.00 38.67 143 ILE A C 1
ATOM 1171 O O . ILE A 1 143 ? 18.810 -16.679 -1.013 1.00 38.60 143 ILE A O 1
ATOM 1176 N N . GLU A 1 144 ? 20.674 -18.000 -1.200 1.00 35.17 144 GLU A N 1
ATOM 1177 C CA . GLU A 1 144 ? 20.708 -18.339 0.230 1.00 36.83 144 GLU A CA 1
ATOM 1178 C C . GLU A 1 144 ? 21.212 -17.185 1.072 1.00 22.37 144 GLU A C 1
ATOM 1179 O O . GLU A 1 144 ? 22.298 -16.629 0.824 1.00 30.01 144 GLU A O 1
ATOM 1185 N N . MET A 1 145 ? 20.329 -16.757 1.953 1.00 23.36 145 MET A N 1
ATOM 1186 C CA . MET A 1 145 ? 20.586 -15.644 2.888 1.00 33.52 145 MET A CA 1
ATOM 1187 C C . MET A 1 145 ? 20.138 -16.069 4.302 1.00 29.69 145 MET A C 1
ATOM 1188 O O . MET A 1 145 ? 19.110 -16.717 4.446 1.00 35.68 145 MET A O 1
ATOM 1193 N N . ASP A 1 146 ? 20.922 -15.614 5.252 1.00 21.96 146 ASP A N 1
ATOM 1194 C CA . ASP A 1 146 ? 20.669 -15.899 6.664 1.00 33.71 146 ASP A CA 1
ATOM 1195 C C . ASP A 1 146 ? 20.599 -14.628 7.512 1.00 44.77 146 ASP A C 1
ATOM 1196 O O . ASP A 1 146 ? 20.191 -14.716 8.690 1.00 29.27 146 ASP A O 1
ATOM 1201 N N . THR A 1 147 ? 20.932 -13.511 6.917 1.00 22.36 147 THR A N 1
ATOM 1202 C CA . THR A 1 147 ? 21.062 -12.196 7.596 1.00 18.34 147 THR A CA 1
ATOM 1203 C C . THR A 1 147 ? 20.311 -11.120 6.855 1.00 22.14 147 THR A C 1
ATOM 1204 O O . THR A 1 147 ? 20.481 -11.017 5.641 1.00 14.72 147 THR A O 1
ATOM 1208 N N . PHE A 1 148 ? 19.481 -10.350 7.560 1.00 18.44 148 PHE A N 1
ATOM 1209 C CA . PHE A 1 148 ? 18.581 -9.394 6.973 1.00 16.99 148 PHE A CA 1
ATOM 1210 C C . PHE A 1 148 ? 18.508 -8.059 7.729 1.00 18.21 148 PHE A C 1
ATOM 1211 O O . PHE A 1 148 ? 18.718 -8.015 8.916 1.00 19.08 148 PHE A O 1
ATOM 1219 N N . LEU A 1 149 ? 18.149 -7.042 6.950 1.00 14.96 149 LEU A N 1
ATOM 1220 C CA . LEU A 1 149 ? 17.948 -5.719 7.577 1.00 13.00 149 LEU A CA 1
ATOM 1221 C C . LEU A 1 149 ? 16.569 -5.729 8.253 1.00 20.50 149 LEU A C 1
ATOM 1222 O O . LEU A 1 149 ? 15.621 -6.313 7.698 1.00 21.71 149 LEU A O 1
ATOM 1227 N N . LYS A 1 150 ? 16.547 -5.068 9.373 1.00 12.92 150 LYS A N 1
ATOM 1228 C CA . LYS A 1 150 ? 15.256 -4.855 10.103 1.00 15.98 150 LYS A CA 1
ATOM 1229 C C . LYS A 1 150 ? 15.167 -3.350 10.316 1.00 14.54 150 LYS A C 1
ATOM 1230 O O . LYS A 1 150 ? 15.471 -2.773 11.377 1.00 17.58 150 LYS A O 1
ATOM 1236 N N . PHE A 1 151 ? 14.845 -2.682 9.191 1.00 11.93 151 PHE A N 1
ATOM 1237 C CA . PHE A 1 151 ? 14.710 -1.236 9.181 1.00 13.49 151 PHE A CA 1
ATOM 1238 C C . PHE A 1 151 ? 13.251 -0.764 9.107 1.00 18.90 151 PHE A C 1
ATOM 1239 O O . PHE A 1 151 ? 12.528 -1.243 8.232 1.00 19.63 151 PHE A O 1
ATOM 1247 N N . PRO A 1 152 ? 12.951 0.238 9.925 1.00 14.65 152 PRO A N 1
ATOM 1248 C CA . PRO A 1 152 ? 11.554 0.781 9.930 1.00 20.16 152 PRO A CA 1
ATOM 1249 C C . PRO A 1 152 ? 11.404 1.814 8.842 1.00 12.78 152 PRO A C 1
ATOM 1250 O O . PRO A 1 152 ? 11.335 3.043 9.106 1.00 13.51 152 PRO A O 1
ATOM 1254 N N . LEU A 1 153 ? 11.337 1.352 7.585 1.00 12.45 153 LEU A N 1
ATOM 1255 C CA . LEU A 1 153 ? 11.323 2.226 6.400 1.00 11.15 153 LEU A CA 1
ATOM 1256 C C . LEU A 1 153 ? 10.087 3.100 6.277 1.00 15.15 153 LEU A C 1
ATOM 1257 O O . LEU A 1 153 ? 10.122 4.119 5.594 1.00 14.29 153 LEU A O 1
ATOM 1262 N N . GLU A 1 154 ? 9.068 2.750 7.085 1.00 16.33 154 GLU A N 1
ATOM 1263 C CA . GLU A 1 154 ? 7.849 3.610 7.071 1.00 16.68 154 GLU A CA 1
ATOM 1264 C C . GLU A 1 154 ? 8.120 4.959 7.668 1.00 16.82 154 GLU A C 1
ATOM 1265 O O . GLU A 1 154 ? 7.333 5.891 7.392 1.00 19.34 154 GLU A O 1
ATOM 1271 N N . SER A 1 155 ? 9.213 5.129 8.414 1.00 11.38 155 SER A N 1
ATOM 1272 C CA . SER A 1 155 ? 9.650 6.378 9.009 1.00 11.74 155 SER A CA 1
ATOM 1273 C C . SER A 1 155 ? 10.715 7.132 8.170 1.00 13.80 155 SER A C 1
ATOM 1274 O O . SER A 1 155 ? 11.250 8.158 8.653 1.00 12.36 155 SER A O 1
ATOM 1277 N N . TRP A 1 156 ? 11.020 6.561 7.022 1.00 11.20 156 TRP A N 1
ATOM 1278 C CA . TRP A 1 156 ? 12.074 7.199 6.134 1.00 9.01 156 TRP A CA 1
ATOM 1279 C C . TRP A 1 156 ? 11.413 7.514 4.786 1.00 9.37 156 TRP A C 1
ATOM 1280 O O . TRP A 1 156 ? 10.376 6.918 4.444 1.00 14.60 156 TRP A O 1
ATOM 1291 N N . THR A 1 157 ? 11.999 8.454 4.086 1.00 10.27 157 THR A N 1
ATOM 1292 C CA . THR A 1 157 ? 11.517 8.841 2.742 1.00 11.34 157 THR A CA 1
ATOM 1293 C C . THR A 1 157 ? 12.700 8.618 1.714 1.00 11.77 157 THR A C 1
ATOM 1294 O O . THR A 1 157 ? 13.777 9.147 1.942 1.00 13.11 157 THR A O 1
ATOM 1298 N N . LYS A 1 158 ? 12.308 7.916 0.648 1.00 11.24 158 LYS A N 1
ATOM 1299 C CA . LYS A 1 158 ? 13.292 7.665 -0.433 1.00 8.63 158 LYS A CA 1
ATOM 1300 C C . LYS A 1 158 ? 13.334 8.944 -1.290 1.00 13.18 158 LYS A C 1
ATOM 1301 O O . LYS A 1 158 ? 12.276 9.376 -1.797 1.00 14.32 158 LYS A O 1
ATOM 1307 N N . GLN A 1 159 ? 14.490 9.522 -1.439 1.00 8.11 159 GLN A N 1
ATOM 1308 C CA . GLN A 1 159 ? 14.623 10.790 -2.210 1.00 7.64 159 GLN A CA 1
ATOM 1309 C C . GLN A 1 159 ? 14.786 10.533 -3.721 1.00 7.49 159 GLN A C 1
ATOM 1310 O O . GLN A 1 159 ? 15.138 9.405 -4.150 1.00 11.48 159 GLN A O 1
ATOM 1316 N N . PRO A 1 160 ? 14.546 11.596 -4.479 1.00 10.16 160 PRO A N 1
ATOM 1317 C CA . PRO A 1 160 ? 14.751 11.465 -5.964 1.00 11.17 160 PRO A CA 1
ATOM 1318 C C . PRO A 1 160 ? 16.259 11.343 -6.191 1.00 14.17 160 PRO A C 1
ATOM 1319 O O . PRO A 1 160 ? 17.112 11.766 -5.387 1.00 10.87 160 PRO A O 1
ATOM 1323 N N . LYS A 1 161 ? 16.590 10.825 -7.382 1.00 12.70 161 LYS A N 1
ATOM 1324 C CA . LYS A 1 161 ? 18.013 10.667 -7.763 1.00 10.30 161 LYS A CA 1
ATOM 1325 C C . LYS A 1 161 ? 18.786 11.973 -7.699 1.00 13.51 161 LYS A C 1
ATOM 1326 O O . LYS A 1 161 ? 19.998 11.963 -7.380 1.00 9.27 161 LYS A O 1
ATOM 1332 N N . SER A 1 162 ? 18.168 13.105 -7.982 1.00 9.56 162 SER A N 1
ATOM 1333 C CA . SER A 1 162 ? 18.828 14.398 -7.928 1.00 8.20 162 SER A CA 1
ATOM 1334 C C . SER A 1 162 ? 19.478 14.622 -6.550 1.00 9.72 162 SER A C 1
ATOM 1335 O O . SER A 1 162 ? 20.544 15.218 -6.455 1.00 11.42 162 SER A O 1
ATOM 1338 N N . GLU A 1 163 ? 18.778 14.205 -5.497 1.00 12.11 163 GLU A N 1
ATOM 1339 C CA . GLU A 1 163 ? 19.328 14.389 -4.119 1.00 12.05 163 GLU A CA 1
ATOM 1340 C C . GLU A 1 163 ? 20.486 13.451 -3.884 1.00 9.35 163 GLU A C 1
ATOM 1341 O O . GLU A 1 163 ? 21.444 13.874 -3.156 1.00 10.88 163 GLU A O 1
ATOM 1347 N N . LEU A 1 164 ? 20.387 12.216 -4.388 1.00 10.71 164 LEU A N 1
ATOM 1348 C CA . LEU A 1 164 ? 21.538 11.297 -4.242 1.00 10.42 164 LEU A CA 1
ATOM 1349 C C . LEU A 1 164 ? 22.753 11.898 -4.965 1.00 12.33 164 LEU A C 1
ATOM 1350 O O . LEU A 1 164 ? 23.895 11.876 -4.464 1.00 10.52 164 LEU A O 1
ATOM 1355 N N . GLN A 1 165 ? 22.533 12.373 -6.196 1.00 9.84 165 GLN A N 1
ATOM 1356 C CA . GLN A 1 165 ? 23.606 12.977 -6.980 1.00 10.97 165 GLN A CA 1
ATOM 1357 C C . GLN A 1 165 ? 24.302 14.075 -6.210 1.00 15.44 165 GLN A C 1
ATOM 1358 O O . GLN A 1 165 ? 25.567 14.168 -6.212 1.00 14.69 165 GLN A O 1
ATOM 1364 N N . LYS A 1 166 ? 23.525 14.941 -5.551 1.00 8.84 166 LYS A N 1
ATOM 1365 C CA . LYS A 1 166 ? 24.071 16.034 -4.776 1.00 8.73 166 LYS A CA 1
ATOM 1366 C C . LYS A 1 166 ? 24.910 15.513 -3.585 1.00 13.67 166 LYS A C 1
ATOM 1367 O O . LYS A 1 166 ? 25.994 16.054 -3.278 1.00 13.29 166 LYS A O 1
ATOM 1373 N N . PHE A 1 167 ? 24.449 14.432 -3.003 1.00 9.35 167 PHE A N 1
ATOM 1374 C CA . PHE A 1 167 ? 25.144 13.812 -1.850 1.00 11.85 167 PHE A CA 1
ATOM 1375 C C . PHE A 1 167 ? 26.512 13.303 -2.276 1.00 15.51 167 PHE A C 1
ATOM 1376 O O . PHE A 1 167 ? 27.531 13.513 -1.555 1.00 15.42 167 PHE A O 1
ATOM 1384 N N . VAL A 1 168 ? 26.569 12.574 -3.373 1.00 14.33 168 VAL A N 1
ATOM 1385 C CA . VAL A 1 168 ? 27.816 11.944 -3.850 1.00 16.55 168 VAL A CA 1
ATOM 1386 C C . VAL A 1 168 ? 28.715 12.815 -4.675 1.00 16.61 168 VAL A C 1
ATOM 1387 O O . VAL A 1 168 ? 29.843 12.343 -5.034 1.00 22.12 168 VAL A O 1
ATOM 1391 N N . GLY A 1 169 ? 28.316 14.017 -5.025 1.00 14.55 169 GLY A N 1
ATOM 1392 C CA . GLY A 1 169 ? 29.118 14.964 -5.824 1.00 19.70 169 GLY A CA 1
ATOM 1393 C C . GLY A 1 169 ? 29.419 14.451 -7.218 1.00 22.68 169 GLY A C 1
ATOM 1394 O O . GLY A 1 169 ? 28.495 14.173 -8.005 1.00 30.39 169 GLY A O 1
ATOM 1395 N N . ASP A 1 170 ? 30.698 14.351 -7.539 1.00 31.27 170 ASP A N 1
ATOM 1396 C CA . ASP A 1 170 ? 31.280 13.892 -8.774 1.00 54.12 170 ASP A CA 1
ATOM 1397 C C . ASP A 1 170 ? 30.993 12.453 -9.212 1.00 42.01 170 ASP A C 1
ATOM 1398 O O . ASP A 1 170 ? 31.174 12.169 -10.432 1.00 33.92 170 ASP A O 1
ATOM 1403 N N . THR A 1 171 ? 30.697 11.572 -8.295 1.00 22.51 171 THR A N 1
ATOM 1404 C CA . THR A 1 171 ? 30.509 10.147 -8.585 1.00 19.23 171 THR A CA 1
ATOM 1405 C C . THR A 1 171 ? 29.442 9.916 -9.671 1.00 17.98 171 THR A C 1
ATOM 1406 O O . THR A 1 171 ? 28.360 10.494 -9.658 1.00 21.07 171 THR A O 1
ATOM 1410 N N . VAL A 1 172 ? 29.849 9.056 -10.608 1.00 22.67 172 VAL A N 1
ATOM 1411 C CA . VAL A 1 172 ? 28.960 8.657 -11.736 1.00 20.10 172 VAL A CA 1
ATOM 1412 C C . VAL A 1 172 ? 27.990 7.596 -11.166 1.00 18.28 172 VAL A C 1
ATOM 1413 O O . VAL A 1 172 ? 28.417 6.579 -10.606 1.00 21.71 172 VAL A O 1
ATOM 1417 N N . LEU A 1 173 ? 26.718 7.920 -11.382 1.00 16.62 173 LEU A N 1
ATOM 1418 C CA . LEU A 1 173 ? 25.625 7.057 -10.963 1.00 21.31 173 LEU A CA 1
ATOM 1419 C C . LEU A 1 173 ? 24.884 6.502 -12.203 1.00 16.29 173 LEU A C 1
ATOM 1420 O O . LEU A 1 173 ? 23.989 7.187 -12.762 1.00 16.51 173 LEU A O 1
ATOM 1425 N N . GLU A 1 174 ? 25.247 5.264 -12.499 1.00 14.40 174 GLU A N 1
ATOM 1426 C CA . GLU A 1 174 ? 24.533 4.601 -13.641 1.00 15.06 174 GLU A CA 1
ATOM 1427 C C . GLU A 1 174 ? 23.248 4.021 -13.069 1.00 23.38 174 GLU A C 1
ATOM 1428 O O . GLU A 1 174 ? 23.147 3.771 -11.851 1.00 18.08 174 GLU A O 1
ATOM 1434 N N . ASP A 1 175 ? 22.268 3.824 -13.950 1.00 20.38 175 ASP A N 1
ATOM 1435 C CA . ASP A 1 175 ? 20.952 3.295 -13.605 1.00 13.76 175 ASP A CA 1
ATOM 1436 C C . ASP A 1 175 ? 20.820 1.844 -14.067 1.00 14.41 175 ASP A C 1
ATOM 1437 O O . ASP A 1 175 ? 21.403 1.509 -15.090 1.00 18.69 175 ASP A O 1
ATOM 1442 N N . ASP A 1 176 ? 20.011 1.062 -13.359 1.00 11.70 176 ASP A N 1
ATOM 1443 C CA . ASP A 1 176 ? 19.761 -0.324 -13.694 1.00 11.18 176 ASP A CA 1
ATOM 1444 C C . ASP A 1 176 ? 21.001 -1.095 -14.082 1.00 19.60 176 ASP A C 1
ATOM 1445 O O . ASP A 1 176 ? 21.098 -1.695 -15.172 1.00 17.34 176 ASP A O 1
ATOM 1450 N N . ILE A 1 177 ? 21.992 -1.068 -13.200 1.00 14.02 177 ILE A N 1
ATOM 1451 C CA . ILE A 1 177 ? 23.269 -1.764 -13.466 1.00 12.47 177 ILE A CA 1
ATOM 1452 C C . ILE A 1 177 ? 23.004 -3.255 -13.422 1.00 18.21 177 ILE A C 1
ATOM 1453 O O . ILE A 1 177 ? 22.389 -3.761 -12.474 1.00 17.72 177 ILE A O 1
ATOM 1458 N N . LYS A 1 178 ? 23.489 -3.952 -14.461 1.00 17.66 178 LYS A N 1
ATOM 1459 C CA . LYS A 1 178 ? 23.283 -5.423 -14.491 1.00 11.74 178 LYS A CA 1
ATOM 1460 C C . LYS A 1 178 ? 24.608 -6.128 -14.383 1.00 17.52 178 LYS A C 1
ATOM 1461 O O . LYS A 1 178 ? 25.567 -5.751 -15.093 1.00 22.33 178 LYS A O 1
ATOM 1467 N N . GLU A 1 179 ? 24.660 -7.096 -13.516 1.00 14.95 179 GLU A N 1
ATOM 1468 C CA . GLU A 1 179 ? 25.850 -7.936 -13.329 1.00 16.77 179 GLU A CA 1
ATOM 1469 C C . GLU A 1 179 ? 25.322 -9.348 -13.149 1.00 37.45 179 GLU A C 1
ATOM 1470 O O . GLU A 1 179 ? 24.685 -9.641 -12.137 1.00 23.77 179 GLU A O 1
ATOM 1476 N N . GLY A 1 180 ? 25.508 -10.134 -14.224 1.00 34.51 180 GLY A N 1
ATOM 1477 C CA . GLY A 1 180 ? 24.978 -11.523 -14.181 1.00 28.26 180 GLY A CA 1
ATOM 1478 C C . GLY A 1 180 ? 23.446 -11.377 -14.148 1.00 19.79 180 GLY A C 1
ATOM 1479 O O . GLY A 1 180 ? 22.929 -10.579 -14.964 1.00 25.61 180 GLY A O 1
ATOM 1480 N N . ASP A 1 181 ? 22.829 -12.034 -13.171 1.00 27.67 181 ASP A N 1
ATOM 1481 C CA . ASP A 1 181 ? 21.372 -11.972 -13.048 1.00 20.65 181 ASP A CA 1
ATOM 1482 C C . ASP A 1 181 ? 20.862 -10.855 -12.125 1.00 23.39 181 ASP A C 1
ATOM 1483 O O . ASP A 1 181 ? 19.623 -10.705 -11.996 1.00 25.84 181 ASP A O 1
ATOM 1488 N N . PHE A 1 182 ? 21.760 -10.130 -11.513 1.00 19.37 182 PHE A N 1
ATOM 1489 C CA . PHE A 1 182 ? 21.376 -9.025 -10.580 1.00 15.52 182 PHE A CA 1
ATOM 1490 C C . PHE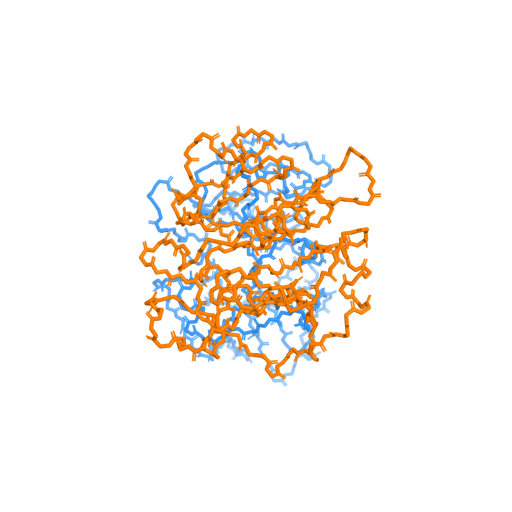 A 1 182 ? 21.272 -7.704 -11.334 1.00 21.47 182 PHE A C 1
ATOM 1491 O O . PHE A 1 182 ? 22.084 -7.421 -12.217 1.00 18.60 182 PHE A O 1
ATOM 1499 N N . THR A 1 183 ? 20.285 -6.926 -10.939 1.00 14.38 183 THR A N 1
ATOM 1500 C CA . THR A 1 183 ? 20.070 -5.560 -11.435 1.00 13.36 183 THR A CA 1
ATOM 1501 C C . THR A 1 183 ? 20.017 -4.683 -10.141 1.00 14.88 183 THR A C 1
ATOM 1502 O O . THR A 1 183 ? 19.333 -5.075 -9.184 1.00 16.61 183 THR A O 1
ATOM 1506 N N . TYR A 1 184 ? 20.725 -3.593 -10.200 1.00 11.27 184 TYR A N 1
ATOM 1507 C CA . TYR A 1 184 ? 20.740 -2.707 -9.017 1.00 11.24 184 TYR A CA 1
ATOM 1508 C C . TYR A 1 184 ? 20.755 -1.242 -9.319 1.00 12.23 184 TYR A C 1
ATOM 1509 O O . TYR A 1 184 ? 21.115 -0.799 -10.398 1.00 12.86 184 TYR A O 1
ATOM 1518 N N . ASN A 1 185 ? 20.306 -0.496 -8.280 1.00 12.93 185 ASN A N 1
ATOM 1519 C CA . ASN A 1 185 ? 20.241 0.965 -8.325 1.00 12.18 185 ASN A CA 1
ATOM 1520 C C . ASN A 1 185 ? 20.686 1.510 -6.937 1.00 12.12 185 ASN A C 1
ATOM 1521 O O . ASN A 1 185 ? 20.396 0.849 -5.954 1.00 11.35 185 ASN A O 1
ATOM 1526 N N . TYR A 1 186 ? 21.246 2.691 -7.010 1.00 9.48 186 TYR A N 1
ATOM 1527 C CA . TYR A 1 186 ? 21.686 3.374 -5.741 1.00 7.80 186 TYR A CA 1
ATOM 1528 C C . TYR A 1 186 ? 20.537 4.277 -5.290 1.00 12.06 186 TYR A C 1
ATOM 1529 O O . TYR A 1 186 ? 19.862 4.900 -6.124 1.00 11.04 186 TYR A O 1
ATOM 1538 N N . THR A 1 187 ? 20.325 4.372 -3.959 1.00 9.57 187 THR A N 1
ATOM 1539 C CA . THR A 1 187 ? 19.230 5.237 -3.466 1.00 7.04 187 THR A CA 1
ATOM 1540 C C . THR A 1 187 ? 19.674 5.977 -2.183 1.00 8.12 187 THR A C 1
ATOM 1541 O O . THR A 1 187 ? 20.619 5.495 -1.516 1.00 10.60 187 THR A O 1
ATOM 1545 N N . LEU A 1 188 ? 18.964 7.043 -1.897 1.00 8.41 188 LEU A N 1
ATOM 1546 C CA . LEU A 1 188 ? 19.215 7.863 -0.716 1.00 8.21 188 LEU A CA 1
ATOM 1547 C C . LEU A 1 188 ? 17.847 8.014 0.035 1.00 11.10 188 LEU A C 1
ATOM 1548 O O . LEU A 1 188 ? 16.848 8.239 -0.643 1.00 10.19 188 LEU A O 1
ATOM 1553 N N . TRP A 1 189 ? 17.945 7.854 1.344 1.00 9.90 189 TRP A N 1
ATOM 1554 C CA . TRP A 1 189 ? 16.704 7.965 2.179 1.00 6.38 189 TRP A CA 1
ATOM 1555 C C . TRP A 1 189 ? 17.010 8.939 3.311 1.00 11.16 189 TRP A C 1
ATOM 1556 O O . TRP A 1 189 ? 18.114 8.921 3.852 1.00 9.00 189 TRP A O 1
ATOM 1567 N N . THR A 1 190 ? 15.962 9.683 3.714 1.00 8.76 190 THR A N 1
ATOM 1568 C CA . THR A 1 190 ? 16.100 10.592 4.867 1.00 7.24 190 THR A CA 1
ATOM 1569 C C . THR A 1 190 ? 14.880 10.370 5.781 1.00 6.82 190 THR A C 1
ATOM 1570 O O . THR A 1 190 ? 13.936 9.720 5.418 1.00 11.11 190 THR A O 1
ATOM 1574 N N . ARG A 1 191 ? 15.081 10.838 7.034 1.00 10.86 191 ARG A N 1
ATOM 1575 C CA . ARG A 1 191 ? 13.972 10.618 8.015 1.00 10.35 191 ARG A CA 1
ATOM 1576 C C . ARG A 1 191 ? 12.807 11.581 7.731 1.00 11.76 191 ARG A C 1
ATOM 1577 O O . ARG A 1 191 ? 13.016 12.750 7.379 1.00 13.06 191 ARG A O 1
ATOM 1585 N N . LYS A 1 192 ? 11.590 11.072 7.924 1.00 12.47 192 LYS A N 1
ATOM 1586 C CA . LYS A 1 192 ? 10.387 11.935 7.798 1.00 13.36 192 LYS A CA 1
ATOM 1587 C C . LYS A 1 192 ? 10.295 12.868 9.016 1.00 17.93 192 LYS A C 1
ATOM 1588 O O . LYS A 1 192 ? 10.801 12.459 10.091 1.00 16.48 192 LYS A O 1
ATOM 1595 N N . MET B 1 1 ? 12.056 4.608 19.707 1.00 22.29 1 MET B N 1
ATOM 1596 C CA . MET B 1 1 ? 13.169 5.610 19.644 1.00 18.96 1 MET B CA 1
ATOM 1597 C C . MET B 1 1 ? 12.641 6.840 20.415 1.00 22.24 1 MET B C 1
ATOM 1598 O O . MET B 1 1 ? 11.483 7.230 20.185 1.00 20.89 1 MET B O 1
ATOM 1603 N N . LEU B 1 2 ? 13.504 7.352 21.297 1.00 16.29 2 LEU B N 1
ATOM 1604 C CA . LEU B 1 2 ? 13.056 8.549 22.085 1.00 18.74 2 LEU B CA 1
ATOM 1605 C C . LEU B 1 2 ? 13.152 9.740 21.110 1.00 19.78 2 LEU B C 1
ATOM 1606 O O . LEU B 1 2 ? 14.079 9.798 20.272 1.00 17.63 2 LEU B O 1
ATOM 1611 N N . LYS B 1 3 ? 12.147 10.596 21.243 1.00 14.62 3 LYS B N 1
ATOM 1612 C CA . LYS B 1 3 ? 12.124 11.802 20.385 1.00 13.09 3 LYS B CA 1
ATOM 1613 C C . LYS B 1 3 ? 11.833 13.033 21.283 1.00 11.34 3 LYS B C 1
ATOM 1614 O O . LYS B 1 3 ? 11.087 12.927 22.237 1.00 13.82 3 LYS B O 1
ATOM 1620 N N . PRO B 1 4 ? 12.402 14.147 20.846 1.00 13.70 4 PRO B N 1
ATOM 1621 C CA . PRO B 1 4 ? 12.142 15.437 21.573 1.00 14.28 4 PRO B CA 1
ATOM 1622 C C . PRO B 1 4 ? 10.720 15.919 21.238 1.00 19.16 4 PRO B C 1
ATOM 1623 O O . PRO B 1 4 ? 10.087 15.490 20.265 1.00 13.33 4 PRO B O 1
ATOM 1627 N N . ASN B 1 5 ? 10.272 16.822 22.108 1.00 8.20 5 ASN B N 1
ATOM 1628 C CA . ASN B 1 5 ? 8.909 17.428 21.993 1.00 9.82 5 ASN B CA 1
ATOM 1629 C C . ASN B 1 5 ? 9.198 18.853 21.447 1.00 7.93 5 ASN B C 1
ATOM 1630 O O . ASN B 1 5 ? 9.771 19.709 22.125 1.00 10.05 5 ASN B O 1
ATOM 1635 N N . VAL B 1 6 ? 8.815 18.979 20.189 1.00 8.75 6 VAL B N 1
ATOM 1636 C CA . VAL B 1 6 ? 9.167 20.209 19.417 1.00 6.53 6 VAL B CA 1
ATOM 1637 C C . VAL B 1 6 ? 7.912 20.940 18.901 1.00 8.31 6 VAL B C 1
ATOM 1638 O O . VAL B 1 6 ? 6.964 20.359 18.340 1.00 7.50 6 VAL B O 1
ATOM 1642 N N . ALA B 1 7 ? 8.024 22.254 19.017 1.00 7.25 7 ALA B N 1
ATOM 1643 C CA . ALA B 1 7 ? 6.980 23.154 18.517 1.00 3.66 7 ALA B CA 1
ATOM 1644 C C . ALA B 1 7 ? 7.634 24.367 17.863 1.00 7.03 7 ALA B C 1
ATOM 1645 O O . ALA B 1 7 ? 8.679 24.864 18.297 1.00 9.86 7 ALA B O 1
ATOM 1647 N N . ILE B 1 8 ? 6.866 24.891 16.892 1.00 4.81 8 ILE B N 1
ATOM 1648 C CA . ILE B 1 8 ? 7.234 26.142 16.240 1.00 5.09 8 ILE B CA 1
ATOM 1649 C C . ILE B 1 8 ? 6.415 27.272 16.949 1.00 9.06 8 ILE B C 1
ATOM 1650 O O . ILE B 1 8 ? 5.210 27.026 17.130 1.00 9.33 8 ILE B O 1
ATOM 1655 N N . ILE B 1 9 ? 7.090 28.355 17.196 1.00 7.25 9 ILE B N 1
ATOM 1656 C CA . ILE B 1 9 ? 6.334 29.526 17.759 1.00 2.37 9 ILE B CA 1
ATOM 1657 C C . ILE B 1 9 ? 6.669 30.707 16.861 1.00 9.87 9 ILE B C 1
ATOM 1658 O O . ILE B 1 9 ? 7.867 30.926 16.551 1.00 8.93 9 ILE B O 1
ATOM 1663 N N . VAL B 1 10 ? 5.595 31.431 16.467 1.00 7.95 10 VAL B N 1
ATOM 1664 C CA . VAL B 1 10 ? 5.781 32.557 15.538 1.00 8.96 10 VAL B CA 1
ATOM 1665 C C . VAL B 1 10 ? 4.635 33.572 15.704 1.00 7.42 10 VAL B C 1
ATOM 1666 O O . VAL B 1 10 ? 3.530 33.182 16.160 1.00 8.25 10 VAL B O 1
ATOM 1670 N N . ALA B 1 11 ? 4.923 34.791 15.315 1.00 8.05 11 ALA B N 1
ATOM 1671 C CA . ALA B 1 11 ? 3.848 35.874 15.314 1.00 6.36 11 ALA B CA 1
ATOM 1672 C C . ALA B 1 11 ? 3.741 36.334 13.853 1.00 14.88 11 ALA B C 1
ATOM 1673 O O . ALA B 1 11 ? 4.761 36.634 13.226 1.00 11.13 11 ALA B O 1
ATOM 1675 N N . ALA B 1 12 ? 2.560 36.318 13.261 1.00 9.84 12 ALA B N 1
ATOM 1676 C CA . ALA B 1 12 ? 2.371 36.629 11.826 1.00 8.04 12 ALA B CA 1
ATOM 1677 C C . ALA B 1 12 ? 1.165 37.499 11.554 1.00 10.90 12 ALA B C 1
ATOM 1678 O O . ALA B 1 12 ? 0.108 37.384 12.193 1.00 11.71 12 ALA B O 1
ATOM 1680 N N . LEU B 1 13 ? 1.323 38.364 10.572 1.00 10.95 13 LEU B N 1
ATOM 1681 C CA . LEU B 1 13 ? 0.240 39.288 10.165 1.00 11.19 13 LEU B CA 1
ATOM 1682 C C . LEU B 1 13 ? -0.583 38.659 9.049 1.00 13.35 13 LEU B C 1
ATOM 1683 O O . LEU B 1 13 ? -0.071 38.212 8.011 1.00 14.45 13 LEU B O 1
ATOM 1688 N N . LYS B 1 14 ? -1.876 38.593 9.341 1.00 12.90 14 LYS B N 1
ATOM 1689 C CA . LYS B 1 14 ? -2.851 38.050 8.380 1.00 18.04 14 LYS B CA 1
ATOM 1690 C C . LYS B 1 14 ? -3.194 39.175 7.376 1.00 20.13 14 LYS B C 1
ATOM 1691 O O . LYS B 1 14 ? -3.067 40.370 7.665 1.00 17.53 14 LYS B O 1
ATOM 1697 N N . PRO B 1 15 ? -3.616 38.769 6.185 1.00 19.92 15 PRO B N 1
ATOM 1698 C CA . PRO B 1 15 ? -3.792 3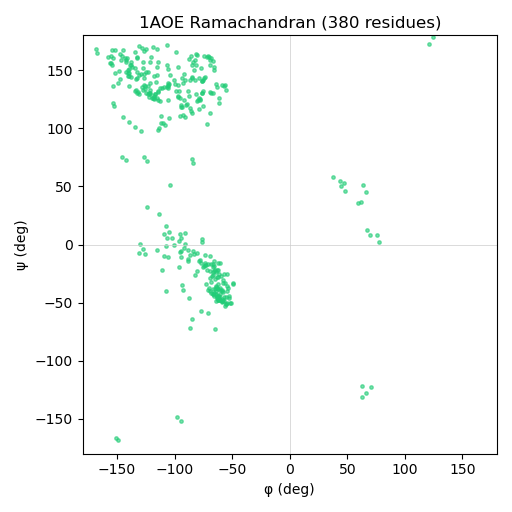7.403 5.736 1.00 25.45 15 PRO B CA 1
ATOM 1699 C C . PRO B 1 15 ? -2.566 36.731 5.111 1.00 21.37 15 PRO B C 1
ATOM 1700 O O . PRO B 1 15 ? -2.533 35.461 4.994 1.00 23.71 15 PRO B O 1
ATOM 1704 N N . ALA B 1 16 ? -1.556 37.506 4.773 1.00 19.34 16 ALA B N 1
ATOM 1705 C CA . ALA B 1 16 ? -0.360 37.055 4.100 1.00 22.26 16 ALA B CA 1
ATOM 1706 C C . ALA B 1 16 ? 0.643 36.258 4.899 1.00 32.06 16 ALA B C 1
ATOM 1707 O O . ALA B 1 16 ? 1.549 35.597 4.314 1.00 27.43 16 ALA B O 1
ATOM 1709 N N . LEU B 1 17 ? 0.548 36.333 6.201 1.00 15.91 17 LEU B N 1
ATOM 1710 C CA . LEU B 1 17 ? 1.486 35.620 7.109 1.00 18.14 17 LEU B CA 1
ATOM 1711 C C . LEU B 1 17 ? 2.892 36.179 6.995 1.00 13.49 17 LEU B C 1
ATOM 1712 O O . LEU B 1 17 ? 3.905 35.467 7.039 1.00 19.91 17 LEU B O 1
ATOM 1717 N N . GLY B 1 18 ? 2.934 37.511 6.987 1.00 14.77 18 GLY B N 1
ATOM 1718 C CA . GLY B 1 18 ? 4.227 38.215 6.963 1.00 15.66 18 GLY B CA 1
ATOM 1719 C C . GLY B 1 18 ? 4.848 38.154 8.364 1.00 15.70 18 GLY B C 1
ATOM 1720 O O . GLY B 1 18 ? 4.123 38.302 9.358 1.00 14.06 18 GLY B O 1
ATOM 1721 N N . ILE B 1 19 ? 6.167 37.962 8.430 1.00 11.82 19 ILE B N 1
ATOM 1722 C CA . ILE B 1 19 ? 6.860 37.917 9.717 1.00 8.34 19 ILE B CA 1
ATOM 1723 C C . ILE B 1 19 ? 8.052 38.795 9.930 1.00 9.44 19 ILE B C 1
ATOM 1724 O O . ILE B 1 19 ? 8.592 38.872 11.058 1.00 14.08 19 ILE B O 1
ATOM 1729 N N . GLY B 1 20 ? 8.467 39.524 8.872 1.00 16.74 20 GLY B N 1
ATOM 1730 C CA . GLY B 1 20 ? 9.700 40.334 9.059 1.00 11.51 20 GLY B CA 1
ATOM 1731 C C . GLY B 1 20 ? 9.897 41.327 7.918 1.00 15.00 20 GLY B C 1
ATOM 1732 O O . GLY B 1 20 ? 9.272 41.217 6.890 1.00 15.41 20 GLY B O 1
ATOM 1733 N N . TYR B 1 21 ? 10.803 42.261 8.249 1.00 17.94 21 TYR B N 1
ATOM 1734 C CA . TYR B 1 21 ? 11.153 43.276 7.238 1.00 18.45 21 TYR B CA 1
ATOM 1735 C C . TYR B 1 21 ? 12.560 43.746 7.538 1.00 16.79 21 TYR B C 1
ATOM 1736 O O . TYR B 1 21 ? 12.901 44.200 8.649 1.00 19.34 21 TYR B O 1
ATOM 1745 N N . LYS B 1 22 ? 13.396 43.565 6.502 1.00 21.72 22 LYS B N 1
ATOM 1746 C CA . LYS B 1 22 ? 14.814 43.981 6.591 1.00 21.53 22 LYS B CA 1
ATOM 1747 C C . LYS B 1 22 ? 15.499 43.520 7.854 1.00 24.72 22 LYS B C 1
ATOM 1748 O O . LYS B 1 22 ? 16.162 44.271 8.616 1.00 25.86 22 LYS B O 1
ATOM 1754 N N . GLY B 1 23 ? 15.294 42.233 8.181 1.00 25.24 23 GLY B N 1
ATOM 1755 C CA . GLY B 1 23 ? 15.903 41.595 9.319 1.00 22.61 23 GLY B CA 1
ATOM 1756 C C . GLY B 1 23 ? 15.351 41.901 10.681 1.00 25.62 23 GLY B C 1
ATOM 1757 O O . GLY B 1 23 ? 15.978 41.514 11.705 1.00 24.51 23 GLY B O 1
ATOM 1758 N N . LYS B 1 24 ? 14.245 42.601 10.736 1.00 24.18 24 LYS B N 1
ATOM 1759 C CA . LYS B 1 24 ? 13.625 42.952 12.059 1.00 25.90 24 LYS B CA 1
ATOM 1760 C C . LYS B 1 24 ? 12.155 42.599 11.978 1.00 17.96 24 LYS B C 1
ATOM 1761 O O . LYS B 1 24 ? 11.641 42.324 10.879 1.00 17.13 24 LYS B O 1
ATOM 1767 N N . MET B 1 25 ? 11.514 42.671 13.143 1.00 24.48 25 MET B N 1
ATOM 1768 C CA . MET B 1 25 ? 10.039 42.406 13.167 1.00 16.49 25 MET B CA 1
ATOM 1769 C C . MET B 1 25 ? 9.346 43.717 12.811 1.00 21.45 25 MET B C 1
ATOM 1770 O O . MET B 1 25 ? 9.819 44.782 13.254 1.00 26.93 25 MET B O 1
ATOM 1775 N N . PRO B 1 26 ? 8.260 43.617 12.069 1.00 22.55 26 PRO B N 1
ATOM 1776 C CA . PRO B 1 26 ? 7.525 44.778 11.610 1.00 17.89 26 PRO B CA 1
ATOM 1777 C C . PRO B 1 26 ? 6.654 45.486 12.602 1.00 33.44 26 PRO B C 1
ATOM 1778 O O . PRO B 1 26 ? 5.930 46.446 12.214 1.00 38.35 26 PRO B O 1
ATOM 1782 N N . TRP B 1 27 ? 6.623 45.072 13.844 1.00 23.93 27 TRP B N 1
ATOM 1783 C CA . TRP B 1 27 ? 5.784 45.627 14.928 1.00 21.50 27 TRP B CA 1
ATOM 1784 C C . TRP B 1 27 ? 6.515 45.513 16.263 1.00 20.27 27 TRP B C 1
ATOM 1785 O O . TRP B 1 27 ? 7.438 44.692 16.400 1.00 19.47 27 TRP B O 1
ATOM 1796 N N . ARG B 1 28 ? 6.022 46.268 17.221 1.00 15.71 28 ARG B N 1
ATOM 1797 C CA . ARG B 1 28 ? 6.586 46.181 18.601 1.00 23.64 28 ARG B CA 1
ATOM 1798 C C . ARG B 1 28 ? 5.346 45.977 19.502 1.00 27.07 28 ARG B C 1
ATOM 1799 O O . ARG B 1 28 ? 4.613 46.956 19.765 1.00 27.01 28 ARG B O 1
ATOM 1807 N N . LEU B 1 29 ? 5.115 44.726 19.836 1.00 15.49 29 LEU B N 1
ATOM 1808 C CA . LEU B 1 29 ? 3.934 44.367 20.674 1.00 14.39 29 LEU B CA 1
ATOM 1809 C C . LEU B 1 29 ? 4.424 43.897 22.022 1.00 20.44 29 LEU B C 1
ATOM 1810 O O . LEU B 1 29 ? 4.966 42.798 22.161 1.00 15.56 29 LEU B O 1
ATOM 1815 N N . ARG B 1 30 ? 4.152 44.733 23.018 1.00 15.24 30 ARG B N 1
ATOM 1816 C CA . ARG B 1 30 ? 4.573 44.535 24.387 1.00 15.66 30 ARG B CA 1
ATOM 1817 C C . ARG B 1 30 ? 4.058 43.274 25.048 1.00 15.38 30 ARG B C 1
ATOM 1818 O O . ARG B 1 30 ? 4.841 42.494 25.625 1.00 13.01 30 ARG B O 1
ATOM 1826 N N . LYS B 1 31 ? 2.747 43.045 24.900 1.00 12.54 31 LYS B N 1
ATOM 1827 C CA . LYS B 1 31 ? 2.182 41.835 25.515 1.00 14.83 31 LYS B CA 1
ATOM 1828 C C . LYS B 1 31 ? 2.656 40.569 24.790 1.00 8.63 31 LYS B C 1
ATOM 1829 O O . LYS B 1 31 ? 2.896 39.533 25.464 1.00 12.88 31 LYS B O 1
ATOM 1837 N N . GLU B 1 32 ? 2.775 40.658 23.501 1.00 10.51 32 GLU B N 1
ATOM 1838 C CA . GLU B 1 32 ? 3.190 39.516 22.645 1.00 9.53 32 GLU B CA 1
ATOM 1839 C C . GLU B 1 32 ? 4.605 39.056 23.038 1.00 12.30 32 GLU B C 1
ATOM 1840 O O . GLU B 1 32 ? 4.860 37.845 23.164 1.00 11.10 32 GLU B O 1
ATOM 1846 N N . ILE B 1 33 ? 5.528 39.965 23.254 1.00 14.03 33 ILE B N 1
ATOM 1847 C CA . ILE B 1 33 ? 6.913 39.627 23.658 1.00 13.63 33 ILE B CA 1
ATOM 1848 C C . ILE B 1 33 ? 6.930 38.929 25.015 1.00 11.51 33 ILE B C 1
ATOM 1849 O O . ILE B 1 33 ? 7.719 38.007 25.259 1.00 12.99 33 ILE B O 1
ATOM 1854 N N . ARG B 1 34 ? 6.055 39.366 25.918 1.00 12.40 34 ARG B N 1
ATOM 1855 C CA . ARG B 1 34 ? 5.910 38.770 27.241 1.00 16.65 34 ARG B CA 1
ATOM 1856 C C . ARG B 1 34 ? 5.386 37.349 27.145 1.00 11.32 34 ARG B C 1
ATOM 1857 O O . ARG B 1 34 ? 5.808 36.459 27.900 1.00 13.83 34 ARG B O 1
ATOM 1865 N N . TYR B 1 35 ? 4.367 37.139 26.296 1.00 8.50 35 TYR B N 1
ATOM 1866 C CA . TYR B 1 35 ? 3.809 35.791 26.053 1.00 6.30 35 TYR B CA 1
ATOM 1867 C C . TYR B 1 35 ? 4.941 34.899 25.518 1.00 7.79 35 TYR B C 1
ATOM 1868 O O . TYR B 1 35 ? 5.034 33.764 26.036 1.00 9.30 35 TYR B O 1
ATOM 1877 N N . PHE B 1 36 ? 5.690 35.411 24.537 1.00 10.06 36 PHE B N 1
ATOM 1878 C CA . PHE B 1 36 ? 6.818 34.607 24.001 1.00 8.81 36 PHE B CA 1
ATOM 1879 C C . PHE B 1 36 ? 7.777 34.195 25.133 1.00 7.79 36 PHE B C 1
ATOM 1880 O O . PHE B 1 36 ? 8.160 33.060 25.201 1.00 9.31 36 PHE B O 1
ATOM 1888 N N . LYS B 1 37 ? 8.201 35.166 25.923 1.00 8.28 37 LYS B N 1
ATOM 1889 C CA . LYS B 1 37 ? 9.093 34.846 27.083 1.00 12.50 37 LYS B CA 1
ATOM 1890 C C . LYS B 1 37 ? 8.453 33.817 28.009 1.00 11.40 37 LYS B C 1
ATOM 1891 O O . LYS B 1 37 ? 9.095 32.799 28.362 1.00 10.13 37 LYS B O 1
ATOM 1897 N N . ASP B 1 38 ? 7.207 34.059 28.463 1.00 8.73 38 ASP B N 1
ATOM 1898 C CA . ASP B 1 38 ? 6.519 33.096 29.356 1.00 9.61 38 ASP B CA 1
ATOM 1899 C C . ASP B 1 38 ? 6.372 31.688 28.827 1.00 10.77 38 ASP B C 1
ATOM 1900 O O . ASP B 1 38 ? 6.700 30.723 29.539 1.00 13.52 38 ASP B O 1
ATOM 1905 N N . VAL B 1 39 ? 5.900 31.513 27.598 1.00 8.79 39 VAL B N 1
ATOM 1906 C CA . VAL B 1 39 ? 5.676 30.168 27.060 1.00 10.27 39 VAL B CA 1
ATOM 1907 C C . VAL B 1 39 ? 7.003 29.440 26.805 1.00 9.75 39 VAL B C 1
ATOM 1908 O O . VAL B 1 39 ? 7.051 28.263 27.093 1.00 11.19 39 VAL B O 1
ATOM 1912 N N . THR B 1 40 ? 7.981 30.195 26.285 1.00 8.99 40 THR B N 1
ATOM 1913 C CA . THR B 1 40 ? 9.269 29.447 25.990 1.00 5.23 40 THR B CA 1
ATOM 1914 C C . THR B 1 40 ? 10.062 29.132 27.219 1.00 8.20 40 THR B C 1
ATOM 1915 O O . THR B 1 40 ? 10.957 28.228 27.224 1.00 10.03 40 THR B O 1
ATOM 1919 N N . THR B 1 41 ? 9.810 29.825 28.317 1.00 7.78 41 THR B N 1
ATOM 1920 C CA . THR B 1 41 ? 10.565 29.627 29.584 1.00 12.79 41 THR B CA 1
ATOM 1921 C C . THR B 1 41 ? 9.892 28.654 30.515 1.00 14.58 41 THR B C 1
ATOM 1922 O O . THR B 1 41 ? 10.608 27.959 31.292 1.00 14.99 41 THR B O 1
ATOM 1926 N N . ARG B 1 42 ? 8.572 28.621 30.547 1.00 12.35 42 ARG B N 1
ATOM 1927 C CA . ARG B 1 42 ? 7.850 27.762 31.513 1.00 14.44 42 ARG B CA 1
ATOM 1928 C C . ARG B 1 42 ? 8.107 26.291 31.323 1.00 13.01 42 ARG B C 1
ATOM 1929 O O . ARG B 1 42 ? 8.028 25.712 30.237 1.00 13.46 42 ARG B O 1
ATOM 1937 N N . THR B 1 43 ? 8.329 25.622 32.486 1.00 11.75 43 THR B N 1
ATOM 1938 C CA . THR B 1 43 ? 8.483 24.201 32.597 1.00 10.53 43 THR B CA 1
ATOM 1939 C C . THR B 1 43 ? 7.487 23.626 33.646 1.00 7.39 43 THR B C 1
ATOM 1940 O O . THR B 1 43 ? 6.982 24.409 34.425 1.00 16.85 43 THR B O 1
ATOM 1944 N N . THR B 1 44 ? 7.365 22.334 33.612 1.00 15.28 44 THR B N 1
ATOM 1945 C CA . THR B 1 44 ? 6.391 21.683 34.544 1.00 16.29 44 THR B CA 1
ATOM 1946 C C . THR B 1 44 ? 6.972 21.532 35.933 1.00 17.61 44 THR B C 1
ATOM 1947 O O . THR B 1 44 ? 6.163 21.403 36.891 1.00 27.76 44 THR B O 1
ATOM 1951 N N . LYS B 1 45 ? 8.270 21.530 36.053 1.00 12.94 45 LYS B N 1
ATOM 1952 C CA . LYS B 1 45 ? 8.934 21.393 37.381 1.00 17.87 45 LYS B CA 1
ATOM 1953 C C . LYS B 1 45 ? 10.096 22.319 37.514 1.00 19.32 45 LYS B C 1
ATOM 1954 O O . LYS B 1 45 ? 10.712 22.794 36.534 1.00 17.42 45 LYS B O 1
ATOM 1959 N N . PRO B 1 46 ? 10.465 22.640 38.762 1.00 17.15 46 PRO B N 1
ATOM 1960 C CA . PRO B 1 46 ? 11.586 23.540 39.007 1.00 12.26 46 PRO B CA 1
ATOM 1961 C C . PRO B 1 46 ? 12.895 22.801 38.576 1.00 8.93 46 PRO B C 1
ATOM 1962 O O . PRO B 1 46 ? 12.929 21.559 38.474 1.00 13.77 46 PRO B O 1
ATOM 1966 N N . ASN B 1 47 ? 13.873 23.645 38.381 1.00 12.58 47 ASN B N 1
ATOM 1967 C CA . ASN B 1 47 ? 15.244 23.177 38.038 1.00 11.56 47 ASN B CA 1
ATOM 1968 C C . ASN B 1 47 ? 15.269 22.348 36.735 1.00 10.08 47 ASN B C 1
ATOM 1969 O O . ASN B 1 47 ? 16.016 21.399 36.562 1.00 13.73 47 ASN B O 1
ATOM 1974 N N . THR B 1 48 ? 14.408 22.772 35.806 1.00 11.05 48 THR B N 1
ATOM 1975 C CA . THR B 1 48 ? 14.390 22.213 34.429 1.00 12.12 48 THR B CA 1
ATOM 1976 C C . THR B 1 48 ? 14.301 23.395 33.448 1.00 11.28 48 THR B C 1
ATOM 1977 O O . THR B 1 48 ? 14.001 24.523 33.868 1.00 12.16 48 THR B O 1
ATOM 1981 N N . ARG B 1 49 ? 14.580 23.109 32.150 1.00 8.71 49 ARG B N 1
ATOM 1982 C CA . ARG B 1 49 ? 14.539 24.284 31.203 1.00 6.54 49 ARG B CA 1
ATOM 1983 C C . ARG B 1 49 ? 14.157 23.746 29.799 1.00 2.00 49 ARG B C 1
ATOM 1984 O O . ARG B 1 49 ? 14.307 22.534 29.642 1.00 7.51 49 ARG B O 1
ATOM 1992 N N . ASN B 1 50 ? 13.828 24.709 28.967 1.00 7.27 50 ASN B N 1
ATOM 1993 C CA . ASN B 1 50 ? 13.519 24.378 27.544 1.00 7.36 50 ASN B CA 1
ATOM 1994 C C . ASN B 1 50 ? 14.714 24.860 26.690 1.00 10.58 50 ASN B C 1
ATOM 1995 O O . ASN B 1 50 ? 15.572 25.592 27.166 1.00 8.49 50 ASN B O 1
ATOM 2000 N N . ALA B 1 51 ? 14.660 24.473 25.415 1.00 7.23 51 ALA B N 1
ATOM 2001 C CA . ALA B 1 51 ? 15.659 24.982 24.448 1.00 5.23 51 ALA B CA 1
ATOM 2002 C C . ALA B 1 51 ? 14.893 25.848 23.399 1.00 8.19 51 ALA B C 1
ATOM 2003 O O . ALA B 1 51 ? 13.707 25.637 23.133 1.00 9.04 51 ALA B O 1
ATOM 2005 N N . VAL B 1 52 ? 15.648 26.811 22.836 1.00 4.15 52 VAL B N 1
ATOM 2006 C CA . VAL B 1 52 ? 15.153 27.629 21.727 1.00 4.77 52 VAL B CA 1
ATOM 2007 C C . VAL B 1 52 ? 16.206 27.415 20.593 1.00 7.71 52 VAL B C 1
ATOM 2008 O O . VAL B 1 52 ? 17.378 27.533 20.936 1.00 8.97 52 VAL B O 1
A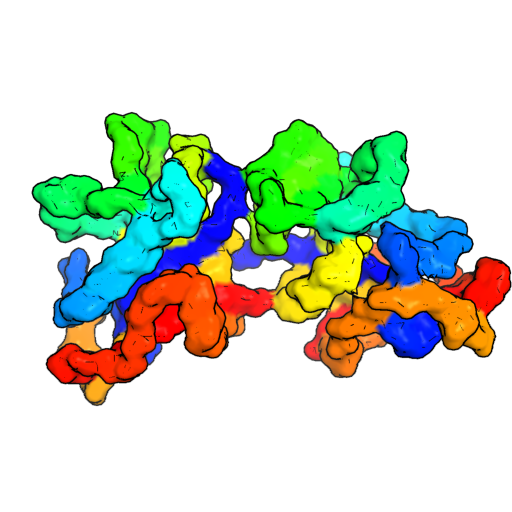TOM 2012 N N . ILE B 1 53 ? 15.712 27.095 19.436 1.00 5.93 53 ILE B N 1
ATOM 2013 C CA . ILE B 1 53 ? 16.611 26.907 18.230 1.00 5.69 53 ILE B CA 1
ATOM 2014 C C . ILE B 1 53 ? 16.292 28.080 17.289 1.00 9.22 53 ILE B C 1
ATOM 2015 O O . ILE B 1 53 ? 15.116 28.350 17.002 1.00 8.79 53 ILE B O 1
ATOM 2020 N N . MET B 1 54 ? 17.385 28.695 16.771 1.00 8.50 54 MET B N 1
ATOM 2021 C CA . MET B 1 54 ? 17.158 29.884 15.876 1.00 6.10 54 MET B CA 1
ATOM 2022 C C . MET B 1 54 ? 18.269 29.908 14.799 1.00 9.02 54 MET B C 1
ATOM 2023 O O . MET B 1 54 ? 19.323 29.370 15.023 1.00 7.19 54 MET B O 1
ATOM 2028 N N . GLY B 1 55 ? 17.951 30.595 13.740 1.00 8.23 55 GLY B N 1
ATOM 2029 C CA . GLY B 1 55 ? 18.956 30.762 12.657 1.00 8.53 55 GLY B CA 1
ATOM 2030 C C . GLY B 1 55 ? 19.871 31.914 13.139 1.00 6.69 55 GLY B C 1
ATOM 2031 O O . GLY B 1 55 ? 19.580 32.717 13.981 1.00 10.49 55 GLY B O 1
ATOM 2032 N N . ARG B 1 56 ? 21.016 31.941 12.428 1.00 12.83 56 ARG B N 1
ATOM 2033 C CA . ARG B 1 56 ? 22.048 32.971 12.776 1.00 10.78 56 ARG B CA 1
ATOM 2034 C C . ARG B 1 56 ? 21.533 34.403 12.612 1.00 9.45 56 ARG B C 1
ATOM 2035 O O . ARG B 1 56 ? 21.939 35.276 13.432 1.00 10.32 56 ARG B O 1
ATOM 2043 N N . LYS B 1 57 ? 20.757 34.676 11.580 1.00 12.26 57 LYS B N 1
ATOM 2044 C CA . LYS B 1 57 ? 20.255 36.029 11.353 1.00 11.32 57 LYS B CA 1
ATOM 2045 C C . LYS B 1 57 ? 19.399 36.526 12.507 1.00 8.88 57 LYS B C 1
ATOM 2046 O O . LYS B 1 57 ? 19.470 37.656 12.929 1.00 13.35 57 LYS B O 1
ATOM 2052 N N . THR B 1 58 ? 18.541 35.628 13.000 1.00 10.85 58 THR B N 1
ATOM 2053 C CA . THR B 1 58 ? 17.666 36.030 14.159 1.00 9.40 58 THR B CA 1
ATOM 2054 C C . THR B 1 58 ? 18.560 36.265 15.410 1.00 8.13 58 THR B C 1
ATOM 2055 O O . THR B 1 58 ? 18.309 37.220 16.171 1.00 12.77 58 THR B O 1
ATOM 2059 N N . TRP B 1 59 ? 19.522 35.394 15.631 1.00 7.07 59 TRP B N 1
ATOM 2060 C CA . TRP B 1 59 ? 20.434 35.579 16.826 1.00 8.37 59 TRP B CA 1
ATOM 2061 C C . TRP B 1 59 ? 21.105 36.953 16.760 1.00 9.24 59 TRP B C 1
ATOM 2062 O O . TRP B 1 59 ? 21.167 37.697 17.750 1.00 12.73 59 TRP B O 1
ATOM 2073 N N . GLU B 1 60 ? 21.577 37.271 15.567 1.00 10.38 60 GLU B N 1
ATOM 2074 C CA . GLU B 1 60 ? 22.293 38.549 15.368 1.00 15.50 60 GLU B CA 1
ATOM 2075 C C . GLU B 1 60 ? 21.423 39.755 15.533 1.00 20.85 60 GLU B C 1
ATOM 2076 O O . GLU B 1 60 ? 21.935 40.863 15.855 1.00 20.94 60 GLU B O 1
ATOM 2082 N N . SER B 1 61 ? 20.140 39.590 15.343 1.00 13.44 61 SER B N 1
ATOM 2083 C CA . SER B 1 61 ? 19.147 40.662 15.472 1.00 13.61 61 SER B CA 1
ATOM 2084 C C . SER B 1 61 ? 18.915 41.015 16.932 1.00 18.65 61 SER B C 1
ATOM 2085 O O . SER B 1 61 ? 18.267 42.041 17.198 1.00 20.76 61 SER B O 1
ATOM 2088 N N . ILE B 1 62 ? 19.324 40.170 17.872 1.00 16.52 62 ILE B N 1
ATOM 2089 C CA . ILE B 1 62 ? 19.176 40.409 19.301 1.00 16.85 62 ILE B CA 1
ATOM 2090 C C . ILE B 1 62 ? 20.449 41.205 19.735 1.00 12.63 62 ILE B C 1
ATOM 2091 O O . ILE B 1 62 ? 21.554 40.740 19.491 1.00 14.17 62 ILE B O 1
ATOM 2096 N N . PRO B 1 63 ? 20.193 42.310 20.395 1.00 23.13 63 PRO B N 1
ATOM 2097 C CA . PRO B 1 63 ? 21.302 43.158 20.912 1.00 23.86 63 PRO B CA 1
ATOM 2098 C C . PRO B 1 63 ? 22.179 42.302 21.799 1.00 18.40 63 PRO B C 1
ATOM 2099 O O . PRO B 1 63 ? 21.638 41.532 22.606 1.00 16.28 63 PRO B O 1
ATOM 2103 N N . GLN B 1 64 ? 23.498 42.441 21.663 1.00 17.91 64 GLN B N 1
ATOM 2104 C CA . GLN B 1 64 ? 24.458 41.660 22.411 1.00 15.62 64 GLN B CA 1
ATOM 2105 C C . GLN B 1 64 ? 24.256 41.575 23.901 1.00 18.59 64 GLN B C 1
ATOM 2106 O O . GLN B 1 64 ? 24.601 40.519 24.485 1.00 19.19 64 GLN B O 1
ATOM 2112 N N . LYS B 1 65 ? 23.732 42.631 24.548 1.00 18.24 65 LYS B N 1
ATOM 2113 C CA . LYS B 1 65 ? 23.561 42.588 26.007 1.00 19.66 65 LYS B CA 1
ATOM 2114 C C . LYS B 1 65 ? 22.332 41.761 26.446 1.00 16.63 65 LYS B C 1
ATOM 2115 O O . LYS B 1 65 ? 22.196 41.394 27.619 1.00 25.31 65 LYS B O 1
ATOM 2125 N N . PHE B 1 66 ? 21.500 41.467 25.440 1.00 17.20 66 PHE B N 1
ATOM 2126 C CA . PHE B 1 66 ? 20.290 40.693 25.672 1.00 17.81 66 PHE B CA 1
ATOM 2127 C C . PHE B 1 66 ? 20.351 39.250 25.211 1.00 18.23 66 PHE B C 1
ATOM 2128 O O . PHE B 1 66 ? 19.288 38.601 25.151 1.00 18.70 66 PHE B O 1
ATOM 2136 N N . ARG B 1 67 ? 21.519 38.811 24.872 1.00 15.62 67 ARG B N 1
ATOM 2137 C CA . ARG B 1 67 ? 21.692 37.378 24.483 1.00 14.77 67 ARG B CA 1
ATOM 2138 C C . ARG B 1 67 ? 22.742 36.787 25.386 1.00 12.84 67 ARG B C 1
ATOM 2139 O O . ARG B 1 67 ? 23.602 37.535 25.908 1.00 15.45 67 ARG B O 1
ATOM 2147 N N . PRO B 1 68 ? 22.658 35.516 25.697 1.00 12.44 68 PRO B N 1
ATOM 2148 C CA . PRO B 1 68 ? 21.605 34.589 25.220 1.00 13.59 68 PRO B CA 1
ATOM 2149 C C . PRO B 1 68 ? 20.262 34.910 25.894 1.00 14.19 68 PRO B C 1
ATOM 2150 O O . PRO B 1 68 ? 20.206 35.554 26.955 1.00 10.53 68 PRO B O 1
ATOM 2154 N N . LEU B 1 69 ? 19.161 34.421 25.284 1.00 11.79 69 LEU B N 1
ATOM 2155 C CA . LEU B 1 69 ? 17.829 34.548 25.950 1.00 10.63 69 LEU B CA 1
ATOM 2156 C C . LEU B 1 69 ? 17.931 33.767 27.271 1.00 7.61 69 LEU B C 1
ATOM 2157 O O . LEU B 1 69 ? 18.232 32.593 27.330 1.00 12.31 69 LEU B O 1
ATOM 2162 N N . PRO B 1 70 ? 17.590 34.494 28.352 1.00 11.00 70 PRO B N 1
ATOM 2163 C CA . PRO B 1 70 ? 17.749 33.935 29.696 1.00 12.09 70 PRO B CA 1
ATOM 2164 C C . PRO B 1 70 ? 16.840 32.744 29.980 1.00 10.25 70 PRO B C 1
ATOM 2165 O O . PRO B 1 70 ? 15.739 32.672 29.422 1.00 8.56 70 PRO B O 1
ATOM 2169 N N . ASP B 1 71 ? 17.311 31.869 30.834 1.00 10.38 71 ASP B N 1
ATOM 2170 C CA . ASP B 1 71 ? 16.591 30.712 31.371 1.00 13.57 71 ASP B CA 1
ATOM 2171 C C . ASP B 1 71 ? 16.251 29.611 30.369 1.00 12.35 71 ASP B C 1
ATOM 2172 O O . ASP B 1 71 ? 15.491 28.704 30.723 1.00 13.50 71 ASP B O 1
ATOM 2177 N N . ARG B 1 72 ? 16.850 29.692 29.187 1.00 6.51 72 ARG B N 1
ATOM 2178 C CA . ARG B 1 72 ? 16.623 28.646 28.164 1.00 7.09 72 ARG B CA 1
ATOM 2179 C C . ARG B 1 72 ? 17.986 28.320 27.515 1.00 7.36 72 ARG B C 1
ATOM 2180 O O . ARG B 1 72 ? 18.861 29.238 27.538 1.00 9.49 72 ARG B O 1
ATOM 2188 N N . LEU B 1 73 ? 18.037 27.085 27.042 1.00 5.36 73 LEU B N 1
ATOM 2189 C CA . LEU B 1 73 ? 19.284 26.721 26.272 1.00 6.32 73 LEU B CA 1
ATOM 2190 C C . LEU B 1 73 ? 19.104 27.392 24.883 1.00 12.01 73 LEU B C 1
ATOM 2191 O O . LEU B 1 73 ? 18.102 27.084 24.262 1.00 10.48 73 LEU B O 1
ATOM 2196 N N . ASN B 1 74 ? 20.093 28.111 24.401 1.00 7.19 74 ASN B N 1
ATOM 2197 C CA . ASN B 1 74 ? 20.016 28.764 23.067 1.00 6.28 74 ASN B CA 1
ATOM 2198 C C . ASN B 1 74 ? 20.892 27.980 22.061 1.00 7.03 74 ASN B C 1
ATOM 2199 O O . ASN B 1 74 ? 22.100 27.843 22.349 1.00 8.85 74 ASN B O 1
ATOM 2204 N N . ILE B 1 75 ? 20.320 27.532 20.963 1.00 3.00 75 ILE B N 1
ATOM 2205 C CA . ILE B 1 75 ? 21.002 26.798 19.911 1.00 7.03 75 ILE B CA 1
ATOM 2206 C C . ILE B 1 75 ? 20.888 27.661 18.621 1.00 8.59 75 ILE B C 1
ATOM 2207 O O . ILE B 1 75 ? 19.783 28.120 18.320 1.00 7.71 75 ILE B O 1
ATOM 2212 N N . ILE B 1 76 ? 22.054 27.908 18.047 1.00 7.52 76 ILE B N 1
ATOM 2213 C CA . ILE B 1 76 ? 22.067 28.836 16.839 1.00 5.43 76 ILE B CA 1
ATOM 2214 C C . ILE B 1 76 ? 22.660 28.035 15.681 1.00 9.01 76 ILE B C 1
ATOM 2215 O O . ILE B 1 76 ? 23.743 27.397 15.857 1.00 8.86 76 ILE B O 1
ATOM 2220 N N . LEU B 1 77 ? 22.003 28.112 14.578 1.00 5.85 77 LEU B N 1
ATOM 2221 C CA . LEU B 1 77 ? 22.378 27.406 13.354 1.00 8.67 77 LEU B CA 1
ATOM 2222 C C . LEU B 1 77 ? 23.140 28.313 12.371 1.00 11.80 77 LEU B C 1
ATOM 2223 O O . LEU B 1 77 ? 22.686 29.422 12.097 1.00 9.96 77 LEU B O 1
ATOM 2228 N N . SER B 1 78 ? 24.270 27.735 11.884 1.00 9.67 78 SER B N 1
ATOM 2229 C CA . SER B 1 78 ? 24.977 28.468 10.775 1.00 11.51 78 SER B CA 1
ATOM 2230 C C . SER B 1 78 ? 25.630 27.332 9.949 1.00 9.73 78 SER B C 1
ATOM 2231 O O . SER B 1 78 ? 26.160 26.391 10.517 1.00 12.16 78 SER B O 1
ATOM 2234 N N . ARG B 1 79 ? 25.563 27.496 8.637 1.00 11.14 79 ARG B N 1
ATOM 2235 C CA . ARG B 1 79 ? 26.263 26.484 7.780 1.00 14.07 79 ARG B CA 1
ATOM 2236 C C . ARG B 1 79 ? 27.760 26.634 7.926 1.00 15.38 79 ARG B C 1
ATOM 2237 O O . A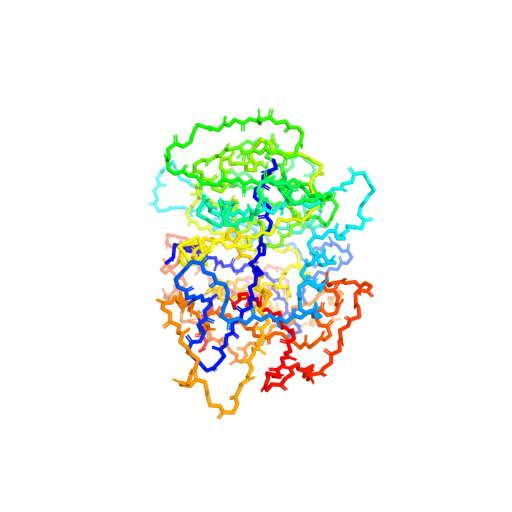RG B 1 79 ? 28.504 25.683 7.485 1.00 23.16 79 ARG B O 1
ATOM 2245 N N . SER B 1 80 ? 28.265 27.669 8.561 1.00 12.15 80 SER B N 1
ATOM 2246 C CA . SER B 1 80 ? 29.680 27.908 8.790 1.00 19.32 80 SER B CA 1
ATOM 2247 C C . SER B 1 80 ? 30.192 27.424 10.134 1.00 23.87 80 SER B C 1
ATOM 2248 O O . SER B 1 80 ? 31.398 27.506 10.443 1.00 20.64 80 SER B O 1
ATOM 2251 N N . TYR B 1 81 ? 29.247 26.972 10.982 1.00 17.17 81 TYR B N 1
ATOM 2252 C CA . TYR B 1 81 ? 29.695 26.514 12.301 1.00 13.16 81 TYR B CA 1
ATOM 2253 C C . TYR B 1 81 ? 30.097 25.056 12.308 1.00 11.74 81 TYR B C 1
ATOM 2254 O O . TYR B 1 81 ? 29.702 24.240 11.516 1.00 18.73 81 TYR B O 1
ATOM 2263 N N . GLU B 1 82 ? 30.876 24.805 13.354 1.00 17.44 82 GLU B N 1
ATOM 2264 C CA . GLU B 1 82 ? 31.180 23.417 13.783 1.00 20.71 82 GLU B CA 1
ATOM 2265 C C . GLU B 1 82 ? 30.276 23.242 15.032 1.00 13.74 82 GLU B C 1
ATOM 2266 O O . GLU B 1 82 ? 30.096 24.261 15.756 1.00 18.20 82 GLU B O 1
ATOM 2272 N N . ASN B 1 83 ? 29.801 22.034 15.210 1.00 9.97 83 ASN B N 1
ATOM 2273 C CA . ASN B 1 83 ? 28.958 21.761 16.443 1.00 7.00 83 ASN B CA 1
ATOM 2274 C C . ASN B 1 83 ? 29.886 22.047 17.656 1.00 13.09 83 ASN B C 1
ATOM 2275 O O . ASN B 1 83 ? 30.936 21.408 17.743 1.00 14.58 83 ASN B O 1
ATOM 2280 N N . GLU B 1 84 ? 29.456 22.946 18.483 1.00 9.92 84 GLU B N 1
ATOM 2281 C CA . GLU B 1 84 ? 30.289 23.291 19.662 1.00 9.75 84 GLU B CA 1
ATOM 2282 C C . GLU B 1 84 ? 29.421 23.809 20.806 1.00 10.46 84 GLU B C 1
ATOM 2283 O O . GLU B 1 84 ? 28.466 24.573 20.595 1.00 10.40 84 GLU B O 1
ATOM 2289 N N . ILE B 1 85 ? 29.755 23.303 21.979 1.00 8.83 85 ILE B N 1
ATOM 2290 C CA . ILE B 1 85 ? 29.087 23.802 23.204 1.00 9.03 85 ILE B CA 1
ATOM 2291 C C . ILE B 1 85 ? 29.964 24.979 23.718 1.00 15.42 85 ILE B C 1
ATOM 2292 O O . ILE B 1 85 ? 31.103 24.739 24.173 1.00 15.31 85 ILE B O 1
ATOM 2297 N N . ILE B 1 86 ? 29.435 26.169 23.586 1.00 9.09 86 ILE B N 1
ATOM 2298 C CA . ILE B 1 86 ? 30.152 27.392 24.016 1.00 8.10 86 ILE B CA 1
ATOM 2299 C C . ILE B 1 86 ? 30.184 27.420 25.531 1.00 14.07 86 ILE B C 1
ATOM 2300 O O . ILE B 1 86 ? 31.268 27.508 26.126 1.00 10.74 86 ILE B O 1
ATOM 2309 N N . ASP B 1 87 ? 28.990 27.405 26.095 1.00 10.31 87 ASP B N 1
ATOM 2310 C CA . ASP B 1 87 ? 28.885 27.375 27.608 1.00 10.16 87 ASP B CA 1
ATOM 2311 C C . ASP B 1 87 ? 27.536 26.632 27.895 1.00 7.86 87 ASP B C 1
ATOM 2312 O O . ASP B 1 87 ? 26.899 26.126 26.945 1.00 10.93 87 ASP B O 1
ATOM 2317 N N . ASP B 1 88 ? 27.123 26.752 29.157 1.00 8.55 88 ASP B N 1
ATOM 2318 C CA . ASP B 1 88 ? 25.867 26.057 29.540 1.00 14.17 88 ASP B CA 1
ATOM 2319 C C . ASP B 1 88 ? 24.645 26.604 28.794 1.00 10.83 88 ASP B C 1
ATOM 2320 O O . ASP B 1 88 ? 23.634 25.857 28.741 1.00 14.79 88 ASP B O 1
ATOM 2325 N N . ASN B 1 89 ? 24.670 27.812 28.312 1.00 8.00 89 ASN B N 1
ATOM 2326 C CA . ASN B 1 89 ? 23.537 28.454 27.682 1.00 10.06 89 ASN B CA 1
ATOM 2327 C C . ASN B 1 89 ? 23.542 28.609 26.167 1.00 11.59 89 ASN B C 1
ATOM 2328 O O . ASN B 1 89 ? 22.484 29.018 25.631 1.00 9.72 89 ASN B O 1
ATOM 2333 N N . ILE B 1 90 ? 24.716 28.336 25.582 1.00 8.36 90 ILE B N 1
ATOM 2334 C CA . ILE B 1 90 ? 24.842 28.583 24.134 1.00 5.56 90 ILE B CA 1
ATOM 2335 C C . ILE B 1 90 ? 25.521 27.392 23.444 1.00 10.74 90 ILE B C 1
ATOM 2336 O O . ILE B 1 90 ? 26.622 27.031 23.817 1.00 8.68 90 ILE B O 1
ATOM 2341 N N . ILE B 1 91 ? 24.901 26.968 22.354 1.00 9.28 91 ILE B N 1
ATOM 2342 C CA . ILE B 1 91 ? 25.457 25.901 21.516 1.00 6.90 91 ILE B CA 1
ATOM 2343 C C . ILE B 1 91 ? 25.347 26.387 20.066 1.00 10.30 91 ILE B C 1
ATOM 2344 O O . ILE B 1 91 ? 24.385 26.979 19.649 1.00 8.30 91 ILE B O 1
ATOM 2349 N N . HIS B 1 92 ? 26.420 26.028 19.318 1.00 7.76 92 HIS B N 1
ATOM 2350 C CA . HIS B 1 92 ? 26.414 26.291 17.832 1.00 5.58 92 HIS B CA 1
ATOM 2351 C C . HIS B 1 92 ? 26.216 24.952 17.173 1.00 9.07 92 HIS B C 1
ATOM 2352 O O . HIS B 1 92 ? 26.803 23.929 17.618 1.00 9.25 92 HIS B O 1
ATOM 2359 N N . ALA B 1 93 ? 25.327 24.961 16.184 1.00 8.22 93 ALA B N 1
ATOM 2360 C CA . ALA B 1 93 ? 25.027 23.718 15.447 1.00 7.94 93 ALA B CA 1
ATOM 2361 C C . ALA B 1 93 ? 25.216 23.987 13.932 1.00 7.98 93 ALA B C 1
ATOM 2362 O O . ALA B 1 93 ? 24.867 25.081 13.473 1.00 10.35 93 ALA B O 1
ATOM 2364 N N . SER B 1 94 ? 25.738 22.968 13.242 1.00 9.46 94 SER B N 1
ATOM 2365 C CA . SER B 1 94 ? 25.986 23.105 11.795 1.00 10.86 94 SER B CA 1
ATOM 2366 C C . SER B 1 94 ? 24.895 22.613 10.892 1.00 12.42 94 SER B C 1
ATOM 2367 O O . SER B 1 94 ? 24.955 22.786 9.626 1.00 12.24 94 SER B O 1
ATOM 2370 N N . SER B 1 95 ? 23.841 21.982 11.428 1.00 12.25 95 SER B N 1
ATOM 2371 C CA . SER B 1 95 ? 22.739 21.454 10.605 1.00 8.03 95 SER B CA 1
ATOM 2372 C C . SER B 1 95 ? 21.486 21.317 11.494 1.00 11.80 95 SER B C 1
ATOM 2373 O O . SER B 1 95 ? 21.645 21.259 12.727 1.00 11.09 95 SER B O 1
ATOM 2376 N N . ILE B 1 96 ? 20.362 21.233 10.802 1.00 10.64 96 ILE B N 1
ATOM 2377 C CA . ILE B 1 96 ? 19.105 21.040 11.583 1.00 8.07 96 ILE B CA 1
ATOM 2378 C C . ILE B 1 96 ? 19.170 19.731 12.362 1.00 6.18 96 ILE B C 1
ATOM 2379 O O . ILE B 1 96 ? 18.800 19.638 13.526 1.00 9.49 96 ILE B O 1
ATOM 2384 N N . GLU B 1 97 ? 19.630 18.671 11.670 1.00 9.25 97 GLU B N 1
ATOM 2385 C CA . GLU B 1 97 ? 19.727 17.331 12.288 1.00 10.26 97 GLU B CA 1
ATOM 2386 C C . GLU B 1 97 ? 20.615 17.352 13.534 1.00 11.11 97 GLU B C 1
ATOM 2387 O O . GLU B 1 97 ? 20.238 16.725 14.557 1.00 12.34 97 GLU B O 1
ATOM 2393 N N . SER B 1 98 ? 21.730 18.077 13.465 1.00 8.10 98 SER B N 1
ATOM 2394 C CA . SER B 1 98 ? 22.581 18.204 14.660 1.00 9.85 98 SER B CA 1
ATOM 2395 C C . SER B 1 98 ? 21.853 18.949 15.794 1.00 7.03 98 SER B C 1
ATOM 2396 O O . SER B 1 98 ? 21.986 18.513 16.980 1.00 8.44 98 SER B O 1
ATOM 2399 N N . SER B 1 99 ? 21.156 20.012 15.461 1.00 8.79 99 SER B N 1
ATOM 2400 C CA . SER B 1 99 ? 20.490 20.878 16.520 1.00 7.24 99 SER B CA 1
ATOM 2401 C C . SER B 1 99 ? 19.517 20.002 17.320 1.00 13.77 99 SER B C 1
ATOM 2402 O O . SER B 1 99 ? 19.396 20.192 18.543 1.00 11.96 99 SER B O 1
ATOM 2405 N N . LEU B 1 100 ? 18.813 19.111 16.635 1.00 9.06 100 LEU B N 1
ATOM 2406 C CA . LEU B 1 100 ? 17.852 18.222 17.259 1.00 8.71 100 LEU B CA 1
ATOM 2407 C C . LEU B 1 100 ? 18.474 17.121 18.052 1.00 11.44 100 LEU B C 1
ATOM 2408 O O . LEU B 1 100 ? 17.715 16.371 18.757 1.00 14.44 100 LEU B O 1
ATOM 2413 N N . ASN B 1 101 ? 19.778 16.972 17.945 1.00 8.62 101 ASN B N 1
ATOM 2414 C CA . ASN B 1 101 ? 20.582 15.987 18.681 1.00 9.91 101 ASN B CA 1
ATOM 2415 C C . ASN B 1 101 ? 21.300 16.620 19.870 1.00 9.14 101 ASN B C 1
ATOM 2416 O O . ASN B 1 101 ? 22.000 15.935 20.631 1.00 14.17 101 ASN B O 1
ATOM 2421 N N . LEU B 1 102 ? 21.102 17.922 20.049 1.00 8.11 102 LEU B N 1
ATOM 2422 C CA . LEU B 1 102 ? 21.757 18.683 21.124 1.00 6.50 102 LEU B CA 1
ATOM 2423 C C . LEU B 1 102 ? 20.761 19.190 22.173 1.00 8.57 102 LEU B C 1
ATOM 2424 O O . LEU B 1 102 ? 21.079 20.181 22.856 1.00 12.19 102 LEU B O 1
ATOM 2429 N N . VAL B 1 103 ? 19.641 18.450 22.268 1.00 9.13 103 VAL B N 1
ATOM 2430 C CA . VAL B 1 103 ? 18.586 18.913 23.236 1.00 9.18 103 VAL B CA 1
ATOM 2431 C C . VAL B 1 103 ? 18.220 17.827 24.249 1.00 14.64 103 VAL B C 1
ATOM 2432 O O . VAL B 1 103 ? 17.069 17.750 24.706 1.00 11.42 103 VAL B O 1
ATOM 2436 N N . SER B 1 104 ? 19.191 16.986 24.625 1.00 17.99 104 SER B N 1
ATOM 2437 C CA . SER B 1 104 ? 18.937 15.877 25.549 1.00 16.71 104 SER B CA 1
ATOM 2438 C C . SER B 1 104 ? 18.670 16.297 26.997 1.00 13.41 104 SER B C 1
ATOM 2439 O O . SER B 1 104 ? 18.099 15.431 27.717 1.00 15.27 104 SER B O 1
ATOM 2443 N N . ASP B 1 105 ? 18.993 17.491 27.403 1.00 10.69 105 ASP B N 1
ATOM 2444 C CA . ASP B 1 105 ? 18.843 17.952 28.793 1.00 11.54 105 ASP B CA 1
ATOM 2445 C C . ASP B 1 105 ? 17.624 18.845 29.022 1.00 13.01 105 ASP B C 1
ATOM 2446 O O . ASP B 1 105 ? 17.554 19.431 30.125 1.00 14.78 105 ASP B O 1
ATOM 2454 N N . VAL B 1 106 ? 16.761 19.034 28.014 1.00 5.46 106 VAL B N 1
ATOM 2455 C CA . VAL B 1 106 ? 15.636 19.975 28.182 1.00 5.79 106 VAL B CA 1
ATOM 2456 C C . VAL B 1 106 ? 14.280 19.269 28.130 1.00 8.05 106 VAL B C 1
ATOM 2457 O O . VAL B 1 106 ? 14.145 18.104 27.723 1.00 9.30 106 VAL B O 1
ATOM 2461 N N . GLU B 1 107 ? 13.257 20.048 28.533 1.00 9.54 107 GLU B N 1
ATOM 2462 C CA . GLU B 1 107 ? 11.885 19.569 28.567 1.00 8.80 107 GLU B CA 1
ATOM 2463 C C . GLU B 1 107 ? 11.223 19.718 27.179 1.00 9.84 107 GLU B C 1
ATOM 2464 O O . GLU B 1 107 ? 10.879 18.675 26.582 1.00 13.07 107 GLU B O 1
ATOM 2470 N N . ARG B 1 108 ? 11.072 20.930 26.722 1.00 6.73 108 ARG B N 1
ATOM 2471 C CA . ARG B 1 108 ? 10.467 21.141 25.384 1.00 5.58 108 ARG B CA 1
ATOM 2472 C C . ARG B 1 108 ? 11.532 21.915 24.501 1.00 8.11 108 ARG B C 1
ATOM 2473 O O . ARG B 1 108 ? 12.390 22.547 25.077 1.00 9.09 108 ARG B O 1
ATOM 2481 N N . VAL B 1 109 ? 11.258 21.810 23.221 1.00 6.16 109 VAL B N 1
ATOM 2482 C CA . VAL B 1 109 ? 12.154 22.507 22.241 1.00 5.77 109 VAL B CA 1
ATOM 2483 C C . VAL B 1 109 ? 11.287 23.447 21.435 1.00 4.18 109 VAL B C 1
ATOM 2484 O O . VAL B 1 109 ? 10.305 22.943 20.827 1.00 9.61 109 VAL B O 1
ATOM 2488 N N . PHE B 1 110 ? 11.652 24.691 21.369 1.00 7.33 110 PHE B N 1
ATOM 2489 C CA . PHE B 1 110 ? 10.888 25.677 20.553 1.00 6.13 110 PHE B CA 1
ATOM 2490 C C . PHE B 1 110 ? 11.770 26.180 19.380 1.00 6.57 110 PHE B C 1
ATOM 2491 O O . PHE B 1 110 ? 12.940 26.546 19.590 1.00 8.54 110 PHE B O 1
ATOM 2499 N N . ILE B 1 111 ? 11.149 26.131 18.198 1.00 5.57 111 ILE B N 1
ATOM 2500 C CA . ILE B 1 111 ? 11.852 26.693 16.998 1.00 7.21 111 ILE B CA 1
ATOM 2501 C C . ILE B 1 111 ? 11.327 28.128 16.942 1.00 12.19 111 ILE B C 1
ATOM 2502 O O . ILE B 1 111 ? 10.100 28.288 16.758 1.00 8.22 111 ILE B O 1
ATOM 2508 N N . ILE B 1 112 ? 12.251 29.087 17.078 1.00 7.28 112 ILE B N 1
ATOM 2509 C CA . ILE B 1 112 ? 11.876 30.486 17.218 1.00 6.85 112 ILE B CA 1
ATOM 2510 C C . ILE B 1 112 ? 12.161 31.396 16.047 1.00 6.62 112 ILE B C 1
ATOM 2511 O O . ILE B 1 112 ? 11.970 32.622 16.222 1.00 8.14 112 ILE B O 1
ATOM 2516 N N . GLY B 1 113 ? 12.562 30.814 14.899 1.00 9.21 113 GLY B N 1
ATOM 2517 C CA . GLY B 1 113 ? 12.780 31.695 13.724 1.00 9.97 113 GLY B CA 1
ATOM 2518 C C . GLY B 1 113 ? 14.208 31.609 13.197 1.00 9.50 113 GLY B C 1
ATOM 2519 O O . GLY B 1 113 ? 15.054 30.899 13.755 1.00 9.59 113 GLY B O 1
ATOM 2520 N N . GLY B 1 114 ? 14.472 32.231 12.060 1.00 9.38 114 GLY B N 1
ATOM 2521 C CA . GLY B 1 114 ? 13.548 33.053 11.248 1.00 9.25 114 GLY B CA 1
ATOM 2522 C C . GLY B 1 114 ? 12.912 32.208 10.150 1.00 8.49 114 G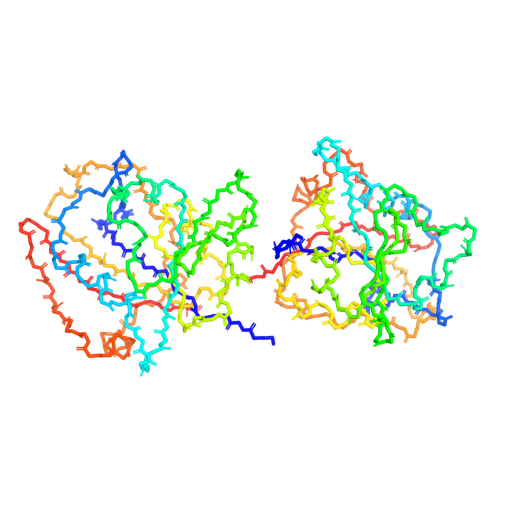LY B C 1
ATOM 2523 O O . GLY B 1 114 ? 12.610 31.023 10.226 1.00 10.37 114 GLY B O 1
ATOM 2524 N N . ALA B 1 115 ? 12.571 32.919 9.048 1.00 11.64 115 ALA B N 1
ATOM 2525 C CA . ALA B 1 115 ? 11.853 32.372 7.925 1.00 13.43 115 ALA B CA 1
ATOM 2526 C C . ALA B 1 115 ? 12.442 31.098 7.344 1.00 10.90 115 ALA B C 1
ATOM 2527 O O . ALA B 1 115 ? 11.706 30.127 7.117 1.00 11.11 115 ALA B O 1
ATOM 2529 N N . GLU B 1 116 ? 13.765 31.178 7.080 1.00 10.30 116 GLU B N 1
ATOM 2530 C CA . GLU B 1 116 ? 14.446 30.018 6.503 1.00 11.26 116 GLU B CA 1
ATOM 2531 C C . GLU B 1 116 ? 14.312 28.793 7.388 1.00 9.31 116 GLU B C 1
ATOM 2532 O O . GLU B 1 116 ? 13.957 27.712 6.934 1.00 13.88 116 GLU B O 1
ATOM 2538 N N . ILE B 1 117 ? 14.581 29.032 8.707 1.00 9.00 117 ILE B N 1
ATOM 2539 C CA . ILE B 1 117 ? 14.460 27.889 9.656 1.00 7.49 117 ILE B CA 1
ATOM 2540 C C . ILE B 1 117 ? 13.045 27.353 9.676 1.00 7.67 117 ILE B C 1
ATOM 2541 O O . ILE B 1 117 ? 12.820 26.143 9.726 1.00 8.67 117 ILE B O 1
ATOM 2546 N N . TYR B 1 118 ? 12.042 28.276 9.790 1.00 12.85 118 TYR B N 1
ATOM 2547 C CA . TYR B 1 118 ? 10.653 27.805 9.798 1.00 14.83 118 TYR B CA 1
ATOM 2548 C C . TYR B 1 118 ? 10.289 26.943 8.578 1.00 7.53 118 TYR B C 1
ATOM 2549 O O . TYR B 1 118 ? 9.678 25.905 8.699 1.00 13.34 118 TYR B O 1
ATOM 2558 N N . ASN B 1 119 ? 10.719 27.452 7.443 1.00 9.67 119 ASN B N 1
ATOM 2559 C CA . ASN B 1 119 ? 10.401 26.771 6.155 1.00 15.95 119 ASN B CA 1
ATOM 2560 C C . ASN B 1 119 ? 11.082 25.453 6.053 1.00 15.60 119 ASN B C 1
ATOM 2561 O O . ASN B 1 119 ? 10.583 24.522 5.383 1.00 15.18 119 ASN B O 1
ATOM 2566 N N . GLU B 1 120 ? 12.227 25.275 6.752 1.00 8.97 120 GLU B N 1
ATOM 2567 C CA . GLU B 1 120 ? 12.940 24.023 6.748 1.00 7.67 120 GLU B CA 1
ATOM 2568 C C . GLU B 1 120 ? 12.365 22.993 7.750 1.00 12.92 120 GLU B C 1
ATOM 2569 O O . GLU B 1 120 ? 12.542 21.796 7.571 1.00 16.54 120 GLU B O 1
ATOM 2575 N N . LEU B 1 121 ? 11.719 23.518 8.808 1.00 10.43 121 LEU B N 1
ATOM 2576 C CA . LEU B 1 121 ? 11.204 22.646 9.858 1.00 9.67 121 LEU B CA 1
ATOM 2577 C C . LEU B 1 121 ? 9.782 22.226 9.814 1.00 11.11 121 LEU B C 1
ATOM 2578 O O . LEU B 1 121 ? 9.318 21.246 10.450 1.00 12.61 121 LEU B O 1
ATOM 2583 N N . ILE B 1 122 ? 8.985 23.011 9.031 1.00 11.65 122 ILE B N 1
ATOM 2584 C CA . ILE B 1 122 ? 7.503 22.793 9.033 1.00 13.25 122 ILE B CA 1
ATOM 2585 C C . ILE B 1 122 ? 7.098 21.392 8.642 1.00 11.98 122 ILE B C 1
ATOM 2586 O O . ILE B 1 122 ? 6.068 20.910 9.189 1.00 13.12 122 ILE B O 1
ATOM 2591 N N . ASN B 1 123 ? 7.889 20.791 7.755 1.00 13.54 123 ASN B N 1
ATOM 2592 C CA . ASN B 1 123 ? 7.534 19.417 7.311 1.00 19.64 123 ASN B CA 1
ATOM 2593 C C . ASN B 1 123 ? 8.199 18.294 8.074 1.00 17.05 123 ASN B C 1
ATOM 2594 O O . ASN B 1 123 ? 8.010 17.114 7.680 1.00 18.45 123 ASN B O 1
ATOM 2599 N N . ASN B 1 124 ? 8.934 18.626 9.121 1.00 12.62 124 ASN B N 1
ATOM 2600 C CA . ASN B 1 124 ? 9.653 17.631 9.944 1.00 10.45 124 ASN B CA 1
ATOM 2601 C C . ASN B 1 124 ? 8.645 16.970 10.867 1.00 12.29 124 ASN B C 1
ATOM 2602 O O . ASN B 1 124 ? 7.983 17.743 11.620 1.00 9.72 124 ASN B O 1
ATOM 2607 N N . SER B 1 125 ? 8.574 15.649 10.819 1.00 10.39 125 SER B N 1
ATOM 2608 C CA . SER B 1 125 ? 7.595 14.919 11.689 1.00 12.16 125 SER B CA 1
ATOM 2609 C C . SER B 1 125 ? 7.832 15.141 13.160 1.00 15.33 125 SER B C 1
ATOM 2610 O O . SER B 1 125 ? 6.917 14.789 13.960 1.00 12.63 125 SER B O 1
ATOM 2613 N N . LEU B 1 126 ? 8.975 15.633 13.604 1.00 9.25 126 LEU B N 1
ATOM 2614 C CA . LEU B 1 126 ? 9.219 15.939 15.002 1.00 8.31 126 LEU B CA 1
ATOM 2615 C C . LEU B 1 126 ? 8.385 17.152 15.459 1.00 8.39 126 LEU B C 1
ATOM 2616 O O . LEU B 1 126 ? 8.137 17.198 16.668 1.00 12.20 126 LEU B O 1
ATOM 2621 N N . VAL B 1 127 ? 8.080 18.066 14.543 1.00 7.66 127 VAL B N 1
ATOM 2622 C CA . VAL B 1 127 ? 7.292 19.280 14.947 1.00 7.59 127 VAL B CA 1
ATOM 2623 C C . VAL B 1 127 ? 5.800 18.843 15.048 1.00 12.45 127 VAL B C 1
ATOM 2624 O O . VAL B 1 127 ? 5.236 18.451 14.003 1.00 9.85 127 VAL B O 1
ATOM 2628 N N . SER B 1 128 ? 5.264 18.929 16.264 1.00 6.27 128 SER B N 1
ATOM 2629 C CA . SER B 1 128 ? 3.873 18.467 16.479 1.00 6.65 128 SER B CA 1
ATOM 2630 C C . SER B 1 128 ? 2.906 19.578 16.874 1.00 9.02 128 SER B C 1
ATOM 2631 O O . SER B 1 128 ? 1.683 19.299 16.983 1.00 11.91 128 SER B O 1
ATOM 2634 N N . HIS B 1 129 ? 3.401 20.771 17.074 1.00 8.93 129 HIS B N 1
ATOM 2635 C CA . HIS B 1 129 ? 2.549 21.926 17.407 1.00 7.77 129 HIS B CA 1
ATOM 2636 C C . HIS B 1 129 ? 3.033 23.184 16.680 1.00 9.85 129 HIS B C 1
ATOM 2637 O O . HIS B 1 129 ? 4.241 23.342 16.501 1.00 9.13 129 HIS B O 1
ATOM 2644 N N . LEU B 1 130 ? 2.114 24.044 16.280 1.00 9.01 130 LEU B N 1
ATOM 2645 C CA . LEU B 1 130 ? 2.415 25.389 15.808 1.00 7.30 130 LEU B CA 1
ATOM 2646 C C . LEU B 1 130 ? 1.704 26.338 16.784 1.00 9.17 130 LEU B C 1
ATOM 2647 O O . LEU B 1 130 ? 0.477 26.115 16.991 1.00 10.35 130 LEU B O 1
ATOM 2652 N N . LEU B 1 131 ? 2.470 27.256 17.344 1.00 7.48 131 LEU B N 1
ATOM 2653 C CA . LEU B 1 131 ? 1.828 28.272 18.260 1.00 6.27 131 LEU B CA 1
ATOM 2654 C C . LEU B 1 131 ? 1.927 29.566 17.426 1.00 8.23 131 LEU B C 1
ATOM 2655 O O . LEU B 1 131 ? 3.075 30.050 17.313 1.00 9.31 131 LEU B O 1
ATOM 2660 N N . ILE B 1 132 ? 0.810 29.987 16.854 1.00 7.80 132 ILE B N 1
ATOM 2661 C CA . ILE B 1 132 ? 0.835 31.168 15.988 1.00 5.68 132 ILE B CA 1
ATOM 2662 C C . ILE B 1 132 ? 0.009 32.288 16.627 1.00 8.21 132 ILE B C 1
ATOM 2663 O O . ILE B 1 132 ? -1.159 32.105 16.964 1.00 9.40 132 ILE B O 1
ATOM 2668 N N . THR B 1 133 ? 0.715 33.391 16.766 1.00 6.60 133 THR B N 1
ATOM 2669 C CA . THR B 1 133 ? 0.011 34.645 17.207 1.00 4.15 133 THR B CA 1
ATOM 2670 C C . THR B 1 133 ? -0.521 35.207 15.867 1.00 6.39 133 THR B C 1
ATOM 2671 O O . THR B 1 133 ? 0.290 35.651 15.039 1.00 9.29 133 THR B O 1
ATOM 2675 N N . GLU B 1 134 ? -1.845 35.197 15.754 1.00 6.62 134 GLU B N 1
ATOM 2676 C CA . GLU B 1 134 ? -2.456 35.742 14.480 1.00 6.41 134 GLU B CA 1
ATOM 2677 C C . GLU B 1 134 ? -2.775 37.234 14.718 1.00 8.47 134 GLU B C 1
ATOM 2678 O O . GLU B 1 134 ? -3.635 37.579 15.546 1.00 11.33 134 GLU B O 1
ATOM 2684 N N . ILE B 1 135 ? -2.016 38.043 14.004 1.00 8.74 135 ILE B N 1
ATOM 2685 C CA . ILE B 1 135 ? -2.144 39.513 14.129 1.00 10.59 135 ILE B CA 1
ATOM 2686 C C . ILE B 1 135 ? -2.990 40.041 12.955 1.00 12.57 135 ILE B C 1
ATOM 2687 O O . ILE B 1 135 ? -2.871 39.622 11.818 1.00 13.51 135 ILE B O 1
ATOM 2692 N N . GLU B 1 136 ? -3.865 40.976 13.329 1.00 13.28 136 GLU B N 1
ATOM 2693 C CA . GLU B 1 136 ? -4.740 41.661 12.327 1.00 14.67 136 GLU B CA 1
ATOM 2694 C C . GLU B 1 136 ? -4.565 43.174 12.511 1.00 12.47 136 GLU B C 1
ATOM 2695 O O . GLU B 1 136 ? -4.206 43.702 13.537 1.00 11.80 136 GLU B O 1
ATOM 2701 N N . HIS B 1 137 ? -4.789 43.833 11.352 1.00 14.94 137 HIS B N 1
ATOM 2702 C CA . HIS B 1 137 ? -4.622 45.305 11.265 1.00 12.02 137 HIS B CA 1
ATOM 2703 C C . HIS B 1 137 ? -5.663 45.765 10.203 1.00 16.05 137 HIS B C 1
ATOM 2704 O O . HIS B 1 137 ? -5.932 44.992 9.289 1.00 17.28 137 HIS B O 1
ATOM 2711 N N . PRO B 1 138 ? -6.136 46.978 10.403 1.00 16.65 138 PRO B N 1
ATOM 2712 C CA . PRO B 1 138 ? -7.163 47.506 9.441 1.00 16.89 138 PRO B CA 1
ATOM 2713 C C . PRO B 1 138 ? -6.646 47.631 8.028 1.00 21.86 138 PRO B C 1
ATOM 2714 O O . PRO B 1 138 ? -7.510 47.528 7.098 1.00 26.90 138 PRO B O 1
ATOM 2718 N N . SER B 1 139 ? -5.400 47.831 7.761 1.00 17.81 139 SER B N 1
ATOM 2719 C CA . SER B 1 139 ? -4.840 47.971 6.390 1.00 21.17 139 SER B CA 1
ATOM 2720 C C . SER B 1 139 ? -3.443 47.364 6.341 1.00 17.74 139 SER B C 1
ATOM 2721 O O . SER B 1 139 ? -2.432 48.074 6.384 1.00 25.22 139 SER B O 1
ATOM 2724 N N . PRO B 1 140 ? -3.444 46.034 6.326 1.00 21.00 140 PRO B N 1
ATOM 2725 C CA . PRO B 1 140 ? -2.195 45.256 6.377 1.00 31.17 140 PRO B CA 1
ATOM 2726 C C . PRO B 1 140 ? -1.211 45.555 5.278 1.00 27.05 140 PRO B C 1
ATOM 2727 O O . PRO B 1 140 ? 0.023 45.364 5.417 1.00 28.30 140 PRO B O 1
ATOM 2731 N N . GLU B 1 141 ? -1.729 46.038 4.159 1.00 35.02 141 GLU B N 1
ATOM 2732 C CA . GLU B 1 141 ? -0.947 46.404 2.971 1.00 40.29 141 GLU B CA 1
ATOM 2733 C C . GLU B 1 141 ? -0.012 47.564 3.251 1.00 32.92 141 GLU B C 1
ATOM 2734 O O . GLU B 1 141 ? 1.026 47.737 2.574 1.00 38.08 141 GLU B O 1
ATOM 2744 N N . SER B 1 142 ? -0.337 48.335 4.274 1.00 22.53 142 SER B N 1
ATOM 2745 C CA . SER B 1 142 ? 0.392 49.478 4.771 1.00 26.27 142 SER B CA 1
ATOM 2746 C C . SER B 1 142 ? 1.663 49.079 5.542 1.00 28.59 142 SER B C 1
ATOM 2747 O O . SER B 1 142 ? 2.566 49.928 5.744 1.00 31.03 142 SER B O 1
ATOM 2751 N N . ILE B 1 143 ? 1.714 47.822 5.976 1.00 26.73 143 ILE B N 1
ATOM 2752 C CA . ILE B 1 143 ? 2.855 47.325 6.767 1.00 28.45 143 ILE B CA 1
ATOM 2753 C C . ILE B 1 143 ? 3.838 46.676 5.794 1.00 22.26 143 ILE B C 1
ATOM 2754 O O . ILE B 1 143 ? 3.504 45.677 5.121 1.00 28.16 143 ILE B O 1
ATOM 2759 N N . GLU B 1 144 ? 5.013 47.264 5.765 1.00 30.13 144 GLU B N 1
ATOM 2760 C CA . GLU B 1 144 ? 6.051 46.788 4.812 1.00 29.20 144 GLU B CA 1
ATOM 2761 C C . GLU B 1 144 ? 6.686 45.485 5.297 1.00 21.14 144 GLU B C 1
ATOM 2762 O O . GLU B 1 144 ? 7.097 45.447 6.471 1.00 22.77 144 GLU B O 1
ATOM 2768 N N . MET B 1 145 ? 6.744 44.516 4.378 1.00 21.22 145 MET B N 1
ATOM 2769 C CA . MET B 1 145 ? 7.420 43.255 4.695 1.00 32.72 145 MET B CA 1
ATOM 2770 C C . MET B 1 145 ? 7.980 42.460 3.526 1.00 22.36 145 MET B C 1
ATOM 2771 O O . MET B 1 145 ? 7.523 42.549 2.387 1.00 36.17 145 MET B O 1
ATOM 2776 N N . ASP B 1 146 ? 8.998 41.668 3.872 1.00 25.74 146 ASP B N 1
ATOM 2777 C CA . ASP B 1 146 ? 9.731 40.848 2.888 1.00 27.93 146 ASP B CA 1
ATOM 2778 C C . ASP B 1 146 ? 9.939 39.384 3.203 1.00 42.55 146 ASP B C 1
ATOM 2779 O O . ASP B 1 146 ? 10.602 38.645 2.427 1.00 31.24 146 ASP B O 1
ATOM 2784 N N . THR B 1 147 ? 9.457 38.936 4.317 1.00 26.82 147 THR B N 1
ATOM 2785 C CA . THR B 1 147 ? 9.650 37.569 4.847 1.00 18.19 147 THR B CA 1
ATOM 2786 C C . THR B 1 147 ? 8.268 37.070 5.272 1.00 22.84 147 THR B C 1
ATOM 2787 O O . THR B 1 147 ? 7.496 37.849 5.897 1.00 20.69 147 THR B O 1
ATOM 2791 N N . PHE B 1 148 ? 7.936 35.882 4.858 1.00 24.06 148 PHE B N 1
ATOM 2792 C CA . PHE B 1 148 ? 6.606 35.289 5.056 1.00 22.32 148 PHE B CA 1
ATOM 2793 C C . PHE B 1 148 ? 6.758 33.782 5.364 1.00 31.64 148 PHE B C 1
ATOM 2794 O O . PHE B 1 148 ? 7.754 33.143 5.007 1.00 22.60 148 PHE B O 1
ATOM 2802 N N . LEU B 1 149 ? 5.721 33.278 6.008 1.00 21.59 149 LEU B N 1
ATOM 2803 C CA . LEU B 1 149 ? 5.650 31.838 6.294 1.00 25.63 149 LEU B CA 1
ATOM 2804 C C . LEU B 1 149 ? 5.055 31.161 5.033 1.00 26.81 149 LEU B C 1
ATOM 2805 O O . LEU B 1 149 ? 4.154 31.744 4.420 1.00 40.00 149 LEU B O 1
ATOM 2810 N N . LYS B 1 150 ? 5.571 29.987 4.806 1.00 24.55 150 LYS B N 1
ATOM 2811 C CA . LYS B 1 150 ? 5.092 29.133 3.672 1.00 32.54 150 LYS B CA 1
ATOM 2812 C C . LYS B 1 150 ? 4.669 27.801 4.321 1.00 47.56 150 LYS B C 1
ATOM 2813 O O . LYS B 1 150 ? 5.345 26.749 4.243 1.00 36.44 150 LYS B O 1
ATOM 2819 N N . PHE B 1 151 ? 3.543 27.910 5.033 1.00 23.45 151 PHE B N 1
ATOM 2820 C CA . PHE B 1 151 ? 2.979 26.741 5.738 1.00 29.10 151 PHE B CA 1
ATOM 2821 C C . PHE B 1 151 ? 1.725 26.187 5.032 1.00 24.65 151 PHE B C 1
ATOM 2822 O O . PHE B 1 151 ? 0.841 26.947 4.640 1.00 30.43 151 PHE B O 1
ATOM 2830 N N . PRO B 1 152 ? 1.684 24.872 4.955 1.00 19.93 152 PRO B N 1
ATOM 2831 C CA . PRO B 1 152 ? 0.540 24.142 4.368 1.00 24.92 152 PRO B CA 1
ATOM 2832 C C . PRO B 1 152 ? -0.520 23.983 5.482 1.00 20.52 152 PRO B C 1
ATOM 2833 O O . PRO B 1 152 ? -0.762 22.917 6.063 1.00 20.98 152 PRO B O 1
ATOM 2837 N N . LEU B 1 153 ? -1.102 25.160 5.792 1.00 24.55 153 LEU B N 1
ATOM 2838 C CA . LEU B 1 153 ? -2.096 25.277 6.854 1.00 24.97 153 LEU B CA 1
ATOM 2839 C C . LEU B 1 153 ? -3.252 24.342 6.703 1.00 33.34 153 LEU B C 1
ATOM 2840 O O . LEU B 1 153 ? -3.861 23.918 7.710 1.00 25.17 153 LEU B O 1
ATOM 2845 N N . GLU B 1 154 ? -3.530 23.934 5.470 1.00 24.03 154 GLU B N 1
ATOM 2846 C CA . GLU B 1 154 ? -4.551 22.937 5.159 1.00 31.77 154 GLU B CA 1
ATOM 2847 C C . GLU B 1 154 ? -4.253 21.581 5.778 1.00 26.77 154 GLU B C 1
ATOM 2848 O O . GLU B 1 154 ? -5.184 20.757 5.948 1.00 35.65 154 GLU B O 1
ATOM 2854 N N . SER B 1 155 ? -2.994 21.324 6.098 1.00 20.59 155 SER B N 1
ATOM 2855 C CA . SER B 1 155 ? -2.540 20.065 6.723 1.00 14.35 155 SER B CA 1
ATOM 2856 C C . SER B 1 155 ? -2.449 20.204 8.243 1.00 15.05 155 SER B C 1
ATOM 2857 O O . SER B 1 155 ? -1.929 19.316 8.944 1.00 20.13 155 SER B O 1
ATOM 2860 N N . TRP B 1 156 ? -2.942 21.312 8.760 1.00 14.02 156 TRP B N 1
ATOM 2861 C CA . TRP B 1 156 ? -2.921 21.553 10.227 1.00 15.30 156 TRP B CA 1
ATOM 2862 C C . TRP B 1 156 ? -4.350 21.912 10.651 1.00 14.29 156 TRP B C 1
ATOM 2863 O O . TRP B 1 156 ? -5.144 22.377 9.804 1.00 19.86 156 TRP B O 1
ATOM 2874 N N . THR B 1 157 ? -4.676 21.717 11.895 1.00 11.84 157 THR B N 1
ATOM 2875 C CA . THR B 1 157 ? -5.976 22.020 12.465 1.00 15.43 157 THR B CA 1
ATOM 2876 C C . THR B 1 157 ? -5.782 23.018 13.619 1.00 16.38 157 THR B C 1
ATOM 2877 O O . THR B 1 157 ? -4.992 22.667 14.510 1.00 13.54 157 THR B O 1
ATOM 2881 N N . LYS B 1 158 ? -6.573 24.081 13.556 1.00 14.65 158 LYS B N 1
ATOM 2882 C CA . LYS B 1 158 ? -6.495 25.049 14.692 1.00 12.69 158 LYS B CA 1
ATOM 2883 C C . LYS B 1 158 ? -7.317 24.475 15.839 1.00 17.09 158 LYS B C 1
ATOM 2884 O O . LYS B 1 158 ? -8.519 24.152 15.625 1.00 18.55 158 LYS B O 1
ATOM 2890 N N . GLN B 1 159 ? -6.739 24.303 17.004 1.00 11.91 159 GLN B N 1
ATOM 2891 C CA . GLN B 1 159 ? -7.390 23.789 18.196 1.00 12.92 159 GLN B CA 1
ATOM 2892 C C . GLN B 1 159 ? -8.168 24.855 18.958 1.00 12.32 159 GLN B C 1
ATOM 2893 O O . GLN B 1 159 ? -7.945 26.050 18.797 1.00 14.60 159 GLN B O 1
ATOM 2899 N N . PRO B 1 160 ? -9.134 24.376 19.780 1.00 18.83 160 PRO B N 1
ATOM 2900 C CA . PRO B 1 160 ? -9.928 25.300 20.611 1.00 16.64 160 PRO B CA 1
ATOM 2901 C C . PRO B 1 160 ? -8.962 25.919 21.637 1.00 16.38 160 PRO B C 1
ATOM 2902 O O . PRO B 1 160 ? -7.918 25.333 22.018 1.00 13.92 160 PRO B O 1
ATOM 2906 N N . LYS B 1 161 ? -9.361 27.052 22.141 1.00 16.95 161 LYS B N 1
ATOM 2907 C CA . LYS B 1 161 ? -8.572 27.768 23.168 1.00 12.38 161 LYS B CA 1
ATOM 2908 C C . LYS B 1 161 ? -8.240 26.884 24.349 1.00 16.40 161 LYS B C 1
ATOM 2909 O O . LYS B 1 161 ? -7.165 27.039 24.947 1.00 14.79 161 LYS B O 1
ATOM 2915 N N . SER B 1 162 ? -9.157 25.991 24.775 1.00 14.62 162 SER B N 1
ATOM 2916 C CA . SER B 1 162 ? -8.900 25.106 25.899 1.00 14.09 162 SER B CA 1
ATOM 2917 C C . SER B 1 162 ? -7.618 24.279 25.749 1.00 10.46 162 SER B C 1
ATOM 2918 O O . SER B 1 162 ? -6.928 24.043 26.762 1.00 15.08 162 SER B O 1
ATOM 2921 N N . GLU B 1 163 ? -7.330 23.878 24.519 1.00 13.47 163 GLU B N 1
ATOM 2922 C CA . GLU B 1 163 ? -6.110 23.072 24.249 1.00 14.65 163 GLU B CA 1
ATOM 2923 C C . GLU B 1 163 ? -4.849 23.914 24.357 1.00 13.76 163 GLU B C 1
ATOM 2924 O O . GLU B 1 163 ? -3.835 23.422 24.864 1.00 13.29 163 GLU B O 1
ATOM 2930 N N . LEU B 1 164 ? -4.998 25.183 23.954 1.00 11.85 164 LEU B N 1
ATOM 2931 C CA . LEU B 1 164 ? -3.836 26.103 24.124 1.00 9.39 164 LEU B CA 1
ATOM 2932 C C . LEU B 1 164 ? -3.590 26.351 25.607 1.00 12.78 164 LEU B C 1
ATOM 2933 O O . LEU B 1 164 ? -2.476 26.389 26.085 1.00 12.11 164 LEU B O 1
ATOM 2938 N N . GLN B 1 165 ? -4.708 26.535 26.344 1.00 15.88 165 GLN B N 1
ATOM 2939 C CA . GLN B 1 165 ? -4.618 26.780 27.790 1.00 14.44 165 GLN B CA 1
ATOM 2940 C C . GLN B 1 165 ? -3.952 25.590 28.491 1.00 8.21 165 GLN B C 1
ATOM 2941 O O . GLN B 1 165 ? -3.114 25.835 29.392 1.00 14.54 165 GLN B O 1
ATOM 2947 N N . LYS B 1 166 ? -4.242 24.385 28.046 1.00 10.90 166 LYS B N 1
ATOM 2948 C CA . LYS B 1 166 ? -3.542 23.230 28.670 1.00 14.47 166 LYS B CA 1
ATOM 2949 C C . LYS B 1 166 ? -2.032 23.292 28.397 1.00 16.23 166 LYS B C 1
ATOM 2950 O O . LYS B 1 166 ? -1.214 22.987 29.269 1.00 14.26 166 LYS B O 1
ATOM 2956 N N . PHE B 1 167 ? -1.736 23.684 27.158 1.00 11.39 167 PHE B N 1
ATOM 2957 C CA . PHE B 1 167 ? -0.293 23.735 26.745 1.00 16.09 167 PHE B CA 1
ATOM 2958 C C . PHE B 1 167 ? 0.489 24.732 27.586 1.00 19.44 167 PHE B C 1
ATOM 2959 O O . PHE B 1 167 ? 1.607 24.402 28.021 1.00 14.39 167 PHE B O 1
ATOM 2967 N N . VAL B 1 168 ? -0.069 25.916 27.804 1.00 13.05 168 VAL B N 1
ATOM 2968 C CA . VAL B 1 168 ? 0.616 27.020 28.476 1.00 15.93 168 VAL B CA 1
ATOM 2969 C C . VAL B 1 168 ? 0.478 27.056 29.986 1.00 19.99 168 VAL B C 1
ATOM 2970 O O . VAL B 1 168 ? 1.066 27.968 30.602 1.00 22.33 168 VAL B O 1
ATOM 2974 N N . GLY B 1 169 ? -0.317 26.164 30.541 1.00 18.74 169 GLY B N 1
ATOM 2975 C CA . GLY B 1 169 ? -0.503 26.078 31.981 1.00 19.24 169 GLY B CA 1
ATOM 2976 C C . GLY B 1 169 ? -1.307 27.275 32.509 1.00 15.21 169 GLY B C 1
ATOM 2977 O O . GLY B 1 169 ? -2.410 27.574 32.088 1.00 24.07 169 GLY B O 1
ATOM 2978 N N . ASP B 1 170 ? -0.608 27.931 33.440 1.00 18.22 170 ASP B N 1
ATOM 2979 C CA . ASP B 1 170 ? -1.155 29.081 34.166 1.00 29.71 170 ASP B CA 1
ATOM 2980 C C . ASP B 1 170 ? -1.114 30.399 33.441 1.00 25.13 170 ASP B C 1
ATOM 2981 O O . ASP B 1 170 ? -1.637 31.419 33.981 1.00 28.12 170 ASP B O 1
ATOM 2986 N N . THR B 1 171 ? -0.474 30.469 32.290 1.00 20.21 171 THR B N 1
ATOM 2987 C CA . THR B 1 171 ? -0.355 31.728 31.543 1.00 16.05 171 THR B CA 1
ATOM 2988 C C . THR B 1 171 ? -1.750 32.271 31.200 1.00 16.82 171 THR B C 1
ATOM 2989 O O . THR B 1 171 ? -2.613 31.480 30.751 1.00 19.10 171 THR B O 1
ATOM 2993 N N . VAL B 1 172 ? -1.907 33.569 31.370 1.00 15.97 172 VAL B N 1
ATOM 2994 C CA . VAL B 1 172 ? -3.216 34.203 31.058 1.00 15.55 172 VAL B CA 1
ATOM 2995 C C . VAL B 1 172 ? -3.305 34.453 29.560 1.00 17.53 172 VAL B C 1
ATOM 2996 O O . VAL B 1 172 ? -2.379 35.077 28.989 1.00 21.36 172 VAL B O 1
ATOM 3000 N N . LEU B 1 173 ? -4.417 34.012 28.998 1.00 14.12 173 LEU B N 1
ATOM 3001 C CA . LEU B 1 173 ? -4.666 34.178 27.564 1.00 12.09 173 LEU B CA 1
ATOM 3002 C C . LEU B 1 173 ? -5.847 35.105 27.315 1.00 20.67 173 LEU B C 1
ATOM 3003 O O . LEU B 1 173 ? -6.999 34.647 27.346 1.00 16.17 173 LEU B O 1
ATOM 3011 N N . GLU B 1 174 ? -5.518 36.360 27.030 1.00 15.21 174 GLU B N 1
ATOM 3012 C CA . GLU B 1 174 ? -6.605 37.317 26.693 1.00 10.80 174 GLU B CA 1
ATOM 3013 C C . GLU B 1 174 ? -6.973 37.203 25.251 1.00 12.86 174 GLU B C 1
ATOM 3014 O O . GLU B 1 174 ? -6.114 36.834 24.404 1.00 18.83 174 GLU B O 1
ATOM 3024 N N . ASP B 1 175 ? -8.230 37.479 24.916 1.00 13.79 175 ASP B N 1
ATOM 3025 C CA . ASP B 1 175 ? -8.671 37.418 23.521 1.00 10.32 175 ASP B CA 1
ATOM 3026 C C . ASP B 1 175 ? -8.624 38.857 22.934 1.00 11.11 175 ASP B C 1
ATOM 3027 O O . ASP B 1 175 ? -8.875 39.819 23.668 1.00 11.68 175 ASP B O 1
ATOM 3032 N N . ASP B 1 176 ? -8.436 38.900 21.633 1.00 10.29 176 ASP B N 1
ATOM 3033 C CA . ASP B 1 176 ? -8.529 40.151 20.876 1.00 11.57 176 ASP B CA 1
ATOM 3034 C C . ASP B 1 176 ? -7.788 41.294 21.504 1.00 12.56 176 ASP B C 1
ATOM 3035 O O . ASP B 1 176 ? -8.336 42.390 21.807 1.00 12.22 176 ASP B O 1
ATOM 3040 N N . ILE B 1 177 ? -6.513 41.043 21.793 1.00 11.02 177 ILE B N 1
ATOM 3041 C CA . ILE B 1 177 ? -5.624 42.022 22.432 1.00 10.46 177 ILE B CA 1
ATOM 3042 C C . ILE B 1 177 ? -5.357 43.182 21.456 1.00 10.62 177 ILE B C 1
ATOM 3043 O O . ILE B 1 177 ? -4.923 42.926 20.345 1.00 10.20 177 ILE B O 1
ATOM 3048 N N . LYS B 1 178 ? -5.552 44.386 21.991 1.00 11.61 178 LYS B N 1
ATOM 3049 C CA . LYS B 1 178 ? -5.248 45.585 21.174 1.00 10.43 178 LYS B CA 1
ATOM 3050 C C . LYS B 1 178 ? -3.966 46.228 21.638 1.00 10.61 178 LYS B C 1
ATOM 3051 O O . LYS B 1 178 ? -3.748 46.459 22.850 1.00 13.02 178 LYS B O 1
ATOM 3057 N N . GLU B 1 179 ? -3.158 46.640 20.654 1.00 11.44 179 GLU B N 1
ATOM 3058 C CA . GLU B 1 179 ? -1.973 47.473 20.914 1.00 10.92 179 GLU B CA 1
ATOM 3059 C C . GLU B 1 179 ? -1.861 48.412 19.709 1.00 10.73 179 GLU B C 1
ATOM 3060 O O . GLU B 1 179 ? -1.654 47.920 18.595 1.00 13.12 179 GLU B O 1
ATOM 3066 N N . GLY B 1 180 ? -2.141 49.697 19.926 1.00 11.30 180 GLY B N 1
ATOM 3067 C CA . GLY B 1 180 ? -2.121 50.634 18.713 1.00 12.63 180 GLY B CA 1
ATOM 3068 C C . GLY B 1 180 ? -3.225 50.151 17.761 1.00 10.48 180 GLY B C 1
ATOM 3069 O O . GLY B 1 180 ? -4.403 49.924 18.143 1.00 12.30 180 GLY B O 1
ATOM 3070 N N . ASP B 1 181 ? -2.873 49.995 16.482 1.00 8.47 181 ASP B N 1
ATOM 3071 C CA . ASP B 1 181 ? -3.837 49.536 15.478 1.00 9.04 181 ASP B CA 1
ATOM 3072 C C . ASP B 1 181 ? -3.898 48.024 15.270 1.00 9.38 181 ASP B C 1
ATOM 3073 O O . ASP B 1 181 ? -4.683 47.541 14.440 1.00 12.42 181 ASP B O 1
ATOM 3078 N N . PHE B 1 182 ? -3.063 47.315 16.044 1.00 12.20 182 PHE B N 1
ATOM 3079 C CA . PHE B 1 182 ? -3.031 45.827 15.912 1.00 11.00 182 PHE B CA 1
ATOM 3080 C C . PHE B 1 182 ? -4.033 45.189 16.919 1.00 7.31 182 PHE B C 1
ATOM 3081 O O . PHE B 1 182 ? -4.198 45.706 18.020 1.00 10.30 182 PHE B O 1
ATOM 3089 N N . THR B 1 183 ? -4.580 44.081 16.460 1.00 8.91 183 THR B N 1
ATOM 3090 C CA . THR B 1 183 ? -5.490 43.232 17.283 1.00 8.92 183 THR B CA 1
ATOM 3091 C C . THR B 1 183 ? -4.945 41.797 17.074 1.00 12.26 183 THR B C 1
ATOM 3092 O O . THR B 1 183 ? -4.697 41.367 15.938 1.00 12.53 183 THR B O 1
ATOM 3096 N N . TYR B 1 184 ? -4.738 41.092 18.203 1.00 9.96 184 TYR B N 1
ATOM 3097 C CA . TYR B 1 184 ? -4.173 39.728 18.001 1.00 9.52 184 TYR B CA 1
ATOM 3098 C C . TYR B 1 184 ? -4.682 38.703 19.004 1.00 8.80 184 TYR B C 1
ATOM 3099 O O . TYR B 1 184 ? -5.327 39.019 20.007 1.00 10.39 184 TYR B O 1
ATOM 3108 N N . ASN B 1 185 ? -4.456 37.452 18.558 1.00 10.14 185 ASN B N 1
ATOM 3109 C CA . ASN B 1 185 ? -4.914 36.296 19.353 1.00 8.51 185 ASN B CA 1
ATOM 3110 C C . ASN B 1 185 ? -3.808 35.203 19.274 1.00 8.27 185 ASN B C 1
ATOM 3111 O O . ASN B 1 185 ? -3.233 35.070 18.194 1.00 10.09 185 ASN B O 1
ATOM 3116 N N . TYR B 1 186 ? -3.754 34.496 20.383 1.00 7.89 186 TYR B N 1
ATOM 3117 C CA . TYR B 1 186 ? -2.800 33.315 20.419 1.00 8.11 186 TYR B CA 1
ATOM 3118 C C . TYR B 1 186 ? -3.542 32.070 20.002 1.00 11.13 186 TYR B C 1
ATOM 3119 O O . TYR B 1 186 ? -4.702 31.843 20.405 1.00 10.02 186 TYR B O 1
ATOM 3128 N N . THR B 1 187 ? -2.904 31.215 19.203 1.00 8.03 187 THR B N 1
ATOM 3129 C CA . THR B 1 187 ? -3.532 30.013 18.674 1.00 9.01 187 THR B CA 1
ATOM 3130 C C . THR B 1 187 ? -2.577 28.807 18.710 1.00 8.69 187 THR B C 1
ATOM 3131 O O . THR B 1 187 ? -1.342 29.018 18.791 1.00 10.94 187 THR B O 1
ATOM 3135 N N . LEU B 1 188 ? -3.181 27.643 18.767 1.00 7.79 188 LEU B N 1
ATOM 3136 C CA . LEU B 1 188 ? -2.439 26.362 18.775 1.00 5.82 188 LEU B CA 1
ATOM 3137 C C . LEU B 1 188 ? -2.985 25.482 17.633 1.00 13.50 188 LEU B C 1
ATOM 3138 O O . LEU B 1 188 ? -4.231 25.357 17.471 1.00 13.11 188 LEU B O 1
ATOM 3143 N N . TRP B 1 189 ? -2.077 24.848 16.913 1.00 8.42 189 TRP B N 1
ATOM 3144 C CA . TRP B 1 189 ? -2.457 23.968 15.763 1.00 8.38 189 TRP B CA 1
ATOM 3145 C C . TRP B 1 189 ? -1.696 22.636 15.936 1.00 11.05 189 TRP B C 1
ATOM 3146 O O . TRP B 1 189 ? -0.577 22.590 16.410 1.00 12.49 189 TRP B O 1
ATOM 3157 N N . THR B 1 190 ? -2.396 21.606 15.512 1.00 9.03 190 THR B N 1
ATOM 3158 C CA . THR B 1 190 ? -1.767 20.255 15.475 1.00 8.82 190 THR B CA 1
ATOM 3159 C C . THR B 1 190 ? -1.985 19.715 14.081 1.00 11.90 190 THR B C 1
ATOM 3160 O O . THR B 1 190 ? -2.736 20.286 13.248 1.00 13.31 190 THR B O 1
ATOM 3164 N N . ARG B 1 191 ? -1.297 18.612 13.776 1.00 10.38 191 ARG B N 1
ATOM 3165 C CA . ARG B 1 191 ? -1.363 18.040 12.413 1.00 14.81 191 ARG B CA 1
ATOM 3166 C C . ARG B 1 191 ? -2.667 17.336 12.117 1.00 18.90 191 ARG B C 1
ATOM 3167 O O . ARG B 1 191 ? -3.247 16.675 13.013 1.00 16.61 191 ARG B O 1
ATOM 3175 N N . LYS B 1 192 ? -3.095 17.469 10.852 1.00 15.25 192 LYS B N 1
ATOM 3176 C CA . LYS B 1 192 ? -4.339 16.768 10.437 1.00 24.95 192 LYS B CA 1
ATOM 3177 C C . LYS B 1 192 ? -3.900 15.310 10.115 1.00 41.57 192 LYS B C 1
ATOM 3178 O O . LYS B 1 192 ? -2.817 15.249 9.486 1.00 40.79 192 LYS B O 1
#

InterPro domains:
  IPR001796 Dihydrofolate reductase domain [PF00186] (9-163)
  IPR001796 Dihydrofolate reductase domain [PS51330] (5-191)
  IPR001796 Dihydrofolate reductase domain [cd00209] (6-189)
  IPR012259 Dihydrofolate reductase [PTHR48069] (1-191)
  IPR017925 Dihydrofolate reductase conserved site [PS00075] (18-40)
  IPR024072 Dihydrofolate reductase-like domain superfamily [G3DSA:3.40.430.10] (1-192)
  IPR024072 Dihydrofolate reductase-like domain superfamily [SSF53597] (1-192)

Radius of gyration: 24.59 Å; Cα contacts (8 Å, |Δi|>4): 736; chains: 2; bounding box: 57×70×54 Å

Nearest PDB structures (foldseek):
  1aoe-assembly1_A  TM=9.795E-01  e=3.140E-39  Candida albicans
  6vcj-assembly4_D  TM=8.418E-01  e=3.852E-18  Homo sapiens
  3nrr-assembly1_A  TM=8.417E-01  e=8.258E-16  Babesia bovis
  3kjr-assembly1_B  TM=8.331E-01  e=8.790E-16  Babesia bovis T2Bo
  3k2h-assembly1_B  TM=8.251E-01  e=6.848E-16  Babesia bovis